Protein AF-A0A672K2G0-F1 (afdb_monomer_lite)

Structure (mmCIF, N/CA/C/O backbone):
data_AF-A0A672K2G0-F1
#
_entry.id   AF-A0A672K2G0-F1
#
loop_
_atom_site.group_PDB
_atom_site.id
_atom_site.type_symbol
_atom_site.label_atom_id
_atom_site.label_alt_id
_atom_site.label_comp_id
_atom_site.label_asym_id
_atom_site.label_entity_id
_atom_site.label_seq_id
_atom_site.pdbx_PDB_ins_code
_atom_site.Cartn_x
_atom_site.Cartn_y
_atom_site.Cartn_z
_atom_site.occupancy
_atom_site.B_iso_or_equiv
_atom_site.auth_seq_id
_atom_site.auth_comp_id
_atom_site.auth_asym_id
_atom_site.auth_atom_id
_atom_site.pdbx_PDB_model_num
ATOM 1 N N . MET A 1 1 ? -75.178 -5.052 120.046 1.00 61.22 1 MET A N 1
ATOM 2 C CA . MET A 1 1 ? -75.538 -5.501 118.678 1.00 61.22 1 MET A CA 1
ATOM 3 C C . MET A 1 1 ? -75.057 -4.551 117.577 1.00 61.22 1 MET A C 1
ATOM 5 O O . MET A 1 1 ? -74.370 -5.025 116.684 1.00 61.22 1 MET A O 1
ATOM 9 N N . MET A 1 2 ? -75.319 -3.237 117.646 1.00 63.91 2 MET A N 1
ATOM 10 C CA . MET A 1 2 ? -74.948 -2.265 116.589 1.00 63.91 2 MET A CA 1
ATOM 11 C C . MET A 1 2 ? -73.454 -2.265 116.185 1.00 63.91 2 MET A C 1
ATOM 13 O O . MET A 1 2 ? -73.141 -2.297 115.000 1.00 63.91 2 MET A O 1
ATOM 17 N N . PHE A 1 3 ? -72.521 -2.327 117.144 1.00 66.88 3 PHE A N 1
ATOM 18 C CA . PHE A 1 3 ? -71.072 -2.390 116.859 1.00 66.88 3 PHE A CA 1
ATOM 19 C C . PHE A 1 3 ? -70.631 -3.657 116.110 1.00 66.88 3 PHE A C 1
ATOM 21 O O . PHE A 1 3 ? -69.667 -3.629 115.346 1.00 66.88 3 PHE A O 1
ATOM 28 N N . SER A 1 4 ? -71.332 -4.772 116.319 1.00 69.56 4 SER A N 1
ATOM 29 C CA . SER A 1 4 ? -71.034 -6.043 115.654 1.00 69.56 4 SER A CA 1
ATOM 30 C C . SER A 1 4 ? -71.553 -6.040 114.213 1.00 69.56 4 SER A C 1
ATOM 32 O O . SER A 1 4 ? -70.826 -6.457 113.317 1.00 69.56 4 SER A O 1
ATOM 34 N N . LEU A 1 5 ? -72.732 -5.448 113.968 1.00 72.75 5 LEU A N 1
ATOM 35 C CA . LEU A 1 5 ? -73.256 -5.220 112.616 1.00 72.75 5 LEU A CA 1
ATOM 36 C C . LEU A 1 5 ? -72.375 -4.266 111.798 1.00 72.75 5 LEU A C 1
ATOM 38 O O . LEU A 1 5 ? -72.108 -4.539 110.633 1.00 72.75 5 LEU A O 1
ATOM 42 N N . ALA A 1 6 ? -71.889 -3.173 112.396 1.00 76.12 6 ALA A N 1
ATOM 43 C CA . ALA A 1 6 ? -71.002 -2.227 111.715 1.00 76.12 6 ALA A CA 1
ATOM 44 C C . ALA A 1 6 ? -69.656 -2.870 111.339 1.00 76.12 6 ALA A C 1
ATOM 46 O O . ALA A 1 6 ? -69.171 -2.682 110.225 1.00 76.12 6 ALA A O 1
ATOM 47 N N . ARG A 1 7 ? -69.082 -3.694 112.230 1.00 81.50 7 ARG A N 1
ATOM 48 C CA . ARG A 1 7 ? -67.884 -4.493 111.925 1.00 81.50 7 ARG A CA 1
ATOM 49 C C . ARG A 1 7 ? -68.138 -5.514 110.819 1.00 81.50 7 ARG A C 1
ATOM 51 O O . ARG A 1 7 ? -67.311 -5.629 109.922 1.00 81.50 7 ARG A O 1
ATOM 58 N N . PHE A 1 8 ? -69.272 -6.211 110.857 1.00 82.31 8 PHE A N 1
ATOM 59 C CA . PHE A 1 8 ? -69.650 -7.185 109.834 1.00 82.31 8 PHE A CA 1
ATOM 60 C C . PHE A 1 8 ? -69.867 -6.520 108.466 1.00 82.31 8 PHE A C 1
ATOM 62 O O . PHE A 1 8 ? -69.352 -6.998 107.463 1.00 82.31 8 PHE A O 1
ATOM 69 N N . CYS A 1 9 ? -70.533 -5.362 108.427 1.00 81.12 9 CYS A N 1
ATOM 70 C CA . CYS A 1 9 ? -70.728 -4.571 107.211 1.00 81.12 9 CYS A CA 1
ATOM 71 C C . CYS A 1 9 ? -69.394 -4.045 106.643 1.00 81.12 9 CYS A C 1
ATOM 73 O O . CYS A 1 9 ? -69.171 -4.097 105.436 1.00 81.12 9 CYS A O 1
ATOM 75 N N . CYS A 1 10 ? -68.468 -3.614 107.507 1.00 84.56 10 CYS A N 1
ATOM 76 C CA . CYS A 1 10 ? -67.136 -3.158 107.102 1.00 84.56 10 CYS A CA 1
ATOM 77 C C . CYS A 1 10 ? -66.273 -4.305 106.539 1.00 84.56 10 CYS A C 1
ATOM 79 O O . CYS A 1 10 ? -65.644 -4.147 105.496 1.00 84.56 10 CYS A O 1
ATOM 81 N N . LEU A 1 11 ? -66.309 -5.487 107.167 1.00 86.38 11 LEU A N 1
ATOM 82 C CA . LEU A 1 11 ? -65.677 -6.714 106.660 1.00 86.38 11 LEU A CA 1
ATOM 83 C C . LEU A 1 11 ? -66.280 -7.161 105.323 1.00 86.38 11 LEU A C 1
ATOM 85 O O . LEU A 1 11 ? -65.535 -7.476 104.402 1.00 86.38 11 LEU A O 1
ATOM 89 N N . GLN A 1 12 ? -67.609 -7.131 105.186 1.00 87.19 12 GLN A N 1
ATOM 90 C CA . GLN A 1 12 ? -68.305 -7.456 103.938 1.00 87.19 12 GLN A CA 1
ATOM 91 C C . GLN A 1 12 ? -67.906 -6.495 102.807 1.00 87.19 12 GLN A C 1
ATOM 93 O O . GLN A 1 12 ? -67.670 -6.928 101.681 1.00 87.19 12 GLN A O 1
ATOM 98 N N . HIS A 1 13 ? -67.807 -5.194 103.099 1.00 87.25 13 HIS A N 1
ATOM 99 C CA . HIS A 1 13 ? -67.387 -4.179 102.133 1.00 87.25 13 HIS A CA 1
ATOM 100 C C . HIS A 1 13 ? -65.911 -4.339 101.746 1.00 87.25 13 HIS A C 1
ATOM 102 O O . HIS A 1 13 ? -65.578 -4.274 100.566 1.00 87.25 13 HIS A O 1
ATOM 108 N N . PHE A 1 14 ? -65.041 -4.633 102.717 1.00 91.94 14 PHE A N 1
ATOM 109 C CA . PHE A 1 14 ? -63.632 -4.940 102.479 1.00 91.94 14 PHE A CA 1
ATOM 110 C C . PHE A 1 14 ? -63.458 -6.193 101.611 1.00 91.94 14 PHE A C 1
ATOM 112 O O . PHE A 1 14 ? -62.680 -6.175 100.664 1.00 91.94 14 PHE A O 1
ATOM 119 N N . PHE A 1 15 ? -64.229 -7.254 101.866 1.00 91.88 15 PHE A N 1
ATOM 120 C CA . PHE A 1 15 ? -64.201 -8.482 101.065 1.00 91.88 15 PHE A CA 1
ATOM 121 C C . PHE A 1 15 ? -64.670 -8.232 99.624 1.00 91.88 15 PHE A C 1
ATOM 123 O O . PHE A 1 15 ? -64.061 -8.713 98.674 1.00 91.88 15 PHE A O 1
ATOM 130 N N . LYS A 1 16 ? -65.717 -7.414 99.450 1.00 90.44 16 LYS A N 1
ATOM 131 C CA . LYS A 1 16 ? -66.240 -7.033 98.130 1.00 90.44 16 LYS A CA 1
ATOM 132 C C . LYS A 1 16 ? -65.260 -6.144 97.352 1.00 90.44 16 LYS A C 1
ATOM 134 O O . LYS A 1 16 ? -65.107 -6.330 96.150 1.00 90.44 16 LYS A O 1
ATOM 139 N N . LEU A 1 17 ? -64.556 -5.237 98.036 1.00 90.94 17 LEU A N 1
ATOM 140 C CA . LEU A 1 17 ? -63.454 -4.444 97.475 1.00 90.94 17 LEU A CA 1
ATOM 141 C C . LEU A 1 17 ? -62.260 -5.316 97.073 1.00 90.94 17 LEU A C 1
ATOM 143 O O . LEU A 1 17 ? -61.721 -5.137 95.985 1.00 90.94 17 LEU A O 1
ATOM 147 N N . LEU A 1 18 ? -61.871 -6.273 97.921 1.00 92.38 18 LEU A N 1
ATOM 148 C CA . LEU A 1 18 ? -60.776 -7.201 97.640 1.00 92.38 18 LEU A CA 1
ATOM 149 C C . LEU A 1 18 ? -61.083 -8.057 96.404 1.00 92.38 18 LEU A C 1
ATOM 151 O O . LEU A 1 18 ? -60.227 -8.220 95.540 1.00 92.38 18 LEU A O 1
ATOM 155 N N . GLN A 1 19 ? -62.319 -8.549 96.290 1.00 92.81 19 GLN A N 1
ATOM 156 C CA . GLN A 1 19 ? -62.762 -9.338 95.143 1.00 92.81 19 GLN A CA 1
ATOM 157 C C . GLN A 1 19 ? -62.807 -8.511 93.851 1.00 92.81 19 GLN A C 1
ATOM 159 O O . GLN A 1 19 ? -62.308 -8.968 92.826 1.00 92.81 19 GLN A O 1
ATOM 164 N N . LEU A 1 20 ? -63.307 -7.271 93.914 1.00 93.00 20 LEU A N 1
ATOM 165 C CA . LEU A 1 20 ? -63.306 -6.349 92.774 1.00 93.00 20 LEU A CA 1
ATOM 166 C C . LEU A 1 20 ? -61.878 -6.021 92.308 1.00 93.00 20 LEU A C 1
ATOM 168 O O . LEU A 1 20 ? -61.616 -5.987 91.108 1.00 93.00 20 LEU A O 1
ATOM 172 N N . HIS A 1 21 ? -60.950 -5.794 93.245 1.00 92.62 21 HIS A N 1
ATOM 173 C CA . HIS A 1 21 ? -59.540 -5.524 92.946 1.00 92.62 21 HIS A CA 1
ATOM 174 C C . HIS A 1 21 ? -58.844 -6.730 92.298 1.00 92.62 21 HIS A C 1
ATOM 176 O O . HIS A 1 21 ? -58.015 -6.570 91.401 1.00 92.62 21 HIS A O 1
ATOM 182 N N . LEU A 1 22 ? -59.183 -7.945 92.739 1.00 94.00 22 LEU A N 1
ATOM 183 C CA . LEU A 1 22 ? -58.653 -9.180 92.167 1.00 94.00 22 LEU A CA 1
ATOM 184 C C . LEU A 1 22 ? -59.163 -9.394 90.732 1.00 94.00 22 LEU A C 1
ATOM 186 O O . LEU A 1 22 ? -58.359 -9.665 89.844 1.00 94.00 22 LEU A O 1
ATOM 190 N N . GLU A 1 23 ? -60.463 -9.195 90.482 1.00 92.12 23 GLU A N 1
ATOM 191 C CA . GLU A 1 23 ? -61.053 -9.259 89.133 1.00 92.12 23 GLU A CA 1
ATOM 192 C C . GLU A 1 23 ? -60.472 -8.197 88.193 1.00 92.12 23 GLU A C 1
ATOM 194 O O . GLU A 1 23 ? -60.124 -8.503 87.053 1.00 92.12 23 GLU A O 1
ATOM 199 N N . THR A 1 24 ? -60.317 -6.954 88.660 1.00 93.12 24 THR A N 1
ATOM 200 C CA . THR A 1 24 ? -59.708 -5.886 87.846 1.00 93.12 24 THR A CA 1
ATOM 201 C C . THR A 1 24 ? -58.233 -6.139 87.565 1.00 93.12 24 THR A C 1
ATOM 203 O O . THR A 1 24 ? -57.804 -5.912 86.437 1.00 93.12 24 THR A O 1
ATOM 206 N N . SER A 1 25 ? -57.467 -6.655 88.533 1.00 93.25 25 SER A N 1
ATOM 207 C CA . SER A 1 25 ? -56.067 -7.048 88.306 1.00 93.25 25 SER A CA 1
ATOM 208 C C . SER A 1 25 ? -55.960 -8.183 87.289 1.00 93.25 25 SER A C 1
ATOM 210 O O . SER A 1 25 ? -55.141 -8.105 86.378 1.00 93.25 25 SER A O 1
ATOM 212 N N . PHE A 1 26 ? -56.822 -9.197 87.395 1.00 94.88 26 PHE A N 1
ATOM 213 C CA . PHE A 1 26 ? -56.866 -10.306 86.444 1.00 94.88 26 PHE A CA 1
ATOM 214 C C . PHE A 1 26 ? -57.212 -9.833 85.023 1.00 94.88 26 PHE A C 1
ATOM 216 O O . PHE A 1 26 ? -56.534 -10.197 84.067 1.00 94.88 26 PHE A O 1
ATOM 223 N N . MET A 1 27 ? -58.214 -8.959 84.876 1.00 93.75 27 MET A N 1
ATOM 224 C CA . MET A 1 27 ? -58.591 -8.366 83.586 1.00 93.75 27 MET A CA 1
ATOM 225 C C . MET A 1 27 ? -57.482 -7.494 82.985 1.00 93.75 27 MET A C 1
ATOM 227 O O . MET A 1 27 ? -57.254 -7.542 81.776 1.00 93.75 27 MET A O 1
ATOM 231 N N . LEU A 1 28 ? -56.788 -6.696 83.806 1.00 94.88 28 LEU A N 1
ATOM 232 C CA . LEU A 1 28 ? -55.642 -5.908 83.346 1.00 94.88 28 LEU A CA 1
ATOM 233 C C . LEU A 1 28 ? -54.508 -6.812 82.866 1.00 94.88 28 LEU A C 1
ATOM 235 O O . LEU A 1 28 ? -53.917 -6.528 81.829 1.00 94.88 28 LEU A O 1
ATOM 239 N N . GLN A 1 29 ? -54.225 -7.888 83.601 1.00 94.69 29 GLN A N 1
ATOM 240 C CA . GLN A 1 29 ? -53.183 -8.839 83.239 1.00 94.69 29 GLN A CA 1
ATOM 241 C C . GLN A 1 29 ? -53.514 -9.562 81.929 1.00 94.69 29 GLN A C 1
ATOM 243 O O . GLN A 1 29 ? -52.682 -9.573 81.029 1.00 94.69 29 GLN A O 1
ATOM 248 N N . ALA A 1 30 ? -54.740 -10.066 81.768 1.00 96.00 30 ALA A N 1
ATOM 249 C CA . ALA A 1 30 ? -55.169 -10.704 80.523 1.00 96.00 30 ALA A CA 1
ATOM 250 C C . ALA A 1 30 ? -55.075 -9.747 79.319 1.00 96.00 30 ALA A C 1
ATOM 252 O O . ALA A 1 30 ? -54.665 -10.139 78.227 1.00 96.00 30 ALA A O 1
ATOM 253 N N . ARG A 1 31 ? -55.417 -8.466 79.517 1.00 95.62 31 ARG A N 1
ATOM 254 C CA . ARG A 1 31 ? -55.263 -7.437 78.483 1.00 95.62 31 ARG A CA 1
ATOM 255 C C . ARG A 1 31 ? -53.792 -7.149 78.168 1.00 95.62 31 ARG A C 1
ATOM 257 O O . ARG A 1 31 ? -53.459 -7.004 76.997 1.00 95.62 31 ARG A O 1
ATOM 264 N N . ALA A 1 32 ? -52.933 -7.064 79.183 1.00 96.62 32 ALA A N 1
ATOM 265 C CA . ALA A 1 32 ? -51.500 -6.860 78.996 1.00 96.62 32 ALA A CA 1
ATOM 266 C C . ALA A 1 32 ? -50.868 -8.025 78.218 1.00 96.62 32 ALA A C 1
ATOM 268 O O . ALA A 1 32 ? -50.144 -7.785 77.259 1.00 96.62 32 ALA A O 1
ATOM 269 N N . GLU A 1 33 ? -51.218 -9.270 78.553 1.00 95.62 33 GLU A N 1
ATOM 270 C CA . GLU A 1 33 ? -50.767 -10.468 77.832 1.00 95.62 33 GLU A CA 1
ATOM 271 C C . GLU A 1 33 ? -51.225 -10.452 76.362 1.00 95.62 33 GLU A C 1
ATOM 273 O O . GLU A 1 33 ? -50.432 -10.723 75.461 1.00 95.62 33 GLU A O 1
ATOM 278 N N . GLN A 1 34 ? -52.473 -10.051 76.088 1.00 96.62 34 GLN A N 1
ATOM 279 C CA . GLN A 1 34 ? -52.971 -9.910 74.716 1.00 96.62 34 GLN A CA 1
ATOM 280 C C . GLN A 1 34 ? -52.239 -8.806 73.931 1.00 96.62 34 GLN A C 1
ATOM 282 O O . GLN A 1 34 ? -51.948 -8.973 72.743 1.00 96.62 34 GLN A O 1
ATOM 287 N N . GLU A 1 35 ? -51.958 -7.664 74.565 1.00 96.00 35 GLU A N 1
ATOM 288 C CA . GLU A 1 35 ? -51.203 -6.568 73.948 1.00 96.00 35 GLU A CA 1
ATOM 289 C C . GLU A 1 35 ? -49.748 -6.988 73.667 1.00 96.00 35 GLU A C 1
ATOM 291 O O . GLU A 1 35 ? -49.247 -6.740 72.567 1.00 96.00 35 GLU A O 1
ATOM 296 N N . GLU A 1 36 ? -49.095 -7.700 74.591 1.00 96.56 36 GLU A N 1
ATOM 297 C CA . GLU A 1 36 ? -47.763 -8.283 74.382 1.00 96.56 36 GLU A CA 1
ATOM 298 C C . GLU A 1 36 ? -47.753 -9.289 73.226 1.00 96.56 36 GLU A C 1
ATOM 300 O O . GLU A 1 36 ? -46.875 -9.228 72.359 1.00 96.56 36 GLU A O 1
ATOM 305 N N . GLU A 1 37 ? -48.752 -10.173 73.149 1.00 96.94 37 GLU A N 1
ATOM 306 C CA . GLU A 1 37 ? -48.872 -11.142 72.060 1.00 96.94 37 GLU A CA 1
ATOM 307 C C . GLU A 1 37 ? -49.088 -10.444 70.708 1.00 96.94 37 GLU A C 1
ATOM 309 O O . GLU A 1 37 ? -48.468 -10.804 69.701 1.00 96.94 37 GLU A O 1
ATOM 314 N N . PHE A 1 38 ? -49.920 -9.400 70.664 1.00 97.88 38 PHE A N 1
ATOM 315 C CA . PHE A 1 38 ? -50.143 -8.612 69.451 1.00 97.88 38 PHE A CA 1
ATOM 316 C C . PHE A 1 38 ? -48.863 -7.911 68.974 1.00 97.88 38 PHE A C 1
ATOM 318 O O . PHE A 1 38 ? -48.545 -7.938 67.777 1.00 97.88 38 PHE A O 1
ATOM 325 N N . ILE A 1 39 ? -48.107 -7.310 69.897 1.00 97.81 39 ILE A N 1
ATOM 326 C CA . ILE A 1 39 ? -46.828 -6.658 69.595 1.00 97.81 39 ILE A CA 1
ATOM 327 C C . ILE A 1 39 ? -45.819 -7.696 69.096 1.00 97.81 39 ILE A C 1
ATOM 329 O O . ILE A 1 39 ? -45.215 -7.494 68.040 1.00 97.81 39 ILE A O 1
ATOM 333 N N . SER A 1 40 ? -45.688 -8.827 69.794 1.00 97.69 40 SER A N 1
ATOM 334 C CA . SER A 1 40 ? -44.794 -9.927 69.419 1.00 97.69 40 SER A CA 1
ATOM 335 C C . SER A 1 40 ? -45.109 -10.452 68.015 1.00 97.69 40 SER A C 1
ATOM 337 O O . SER A 1 40 ? -44.231 -10.485 67.151 1.00 97.69 40 SER A O 1
ATOM 339 N N . ASN A 1 41 ? -46.383 -10.734 67.725 1.00 97.88 41 ASN A N 1
ATOM 340 C CA . ASN A 1 41 ? -46.834 -11.189 66.408 1.00 97.88 41 ASN A CA 1
ATOM 341 C C . ASN A 1 41 ? -46.568 -10.157 65.301 1.00 97.88 41 ASN A C 1
ATOM 343 O O . ASN A 1 41 ? -46.201 -10.519 64.180 1.00 97.88 41 ASN A O 1
ATOM 347 N N . THR A 1 42 ? -46.740 -8.868 65.594 1.00 98.25 42 THR A N 1
ATOM 348 C CA . THR A 1 42 ? -46.484 -7.789 64.630 1.00 98.25 42 THR A CA 1
ATOM 349 C C . THR A 1 42 ? -44.992 -7.653 64.328 1.00 98.25 42 THR A C 1
ATOM 351 O O . THR A 1 42 ? -44.600 -7.579 63.160 1.00 98.25 42 THR A O 1
ATOM 354 N N . LEU A 1 43 ? -44.146 -7.665 65.361 1.00 98.25 43 LEU A N 1
ATOM 355 C CA . LEU A 1 43 ? -42.693 -7.608 65.210 1.00 98.25 43 LEU A CA 1
ATOM 356 C C . LEU A 1 43 ? -42.161 -8.845 64.489 1.00 98.25 43 LEU A C 1
ATOM 358 O O . LEU A 1 43 ? -41.357 -8.708 63.571 1.00 98.25 43 LEU A O 1
ATOM 362 N N . PHE A 1 44 ? -42.658 -10.032 64.832 1.00 98.38 44 PHE A N 1
ATOM 363 C CA . PHE A 1 44 ? -42.270 -11.281 64.189 1.00 98.38 44 PHE A CA 1
ATOM 364 C C . PHE A 1 44 ? -42.575 -11.272 62.686 1.00 98.38 44 PHE A C 1
ATOM 366 O O . PHE A 1 44 ? -41.693 -11.560 61.877 1.00 98.38 44 PHE A O 1
ATOM 373 N N . LYS A 1 45 ? -43.777 -10.832 62.288 1.00 98.50 45 LYS A N 1
ATOM 374 C CA . LYS A 1 45 ? -44.132 -10.654 60.868 1.00 98.50 45 LYS A CA 1
ATOM 375 C C . LYS A 1 45 ? -43.207 -9.664 60.163 1.00 98.50 45 LYS A C 1
ATOM 377 O O . LYS A 1 45 ? -42.810 -9.903 59.025 1.00 98.50 45 LYS A O 1
ATOM 382 N N . LYS A 1 46 ? -42.844 -8.561 60.825 1.00 98.44 46 LYS A N 1
ATOM 383 C CA . LYS A 1 46 ? -41.940 -7.554 60.252 1.00 98.44 46 LYS A CA 1
ATOM 384 C C . LYS A 1 46 ? -40.513 -8.082 60.102 1.00 98.44 46 LYS A C 1
ATOM 386 O O . LYS A 1 46 ? -39.892 -7.835 59.075 1.00 98.44 46 LYS A O 1
ATOM 391 N N . ILE A 1 47 ? -40.023 -8.853 61.073 1.00 98.31 47 ILE A N 1
ATOM 392 C CA . ILE A 1 47 ? -38.727 -9.540 60.997 1.00 98.31 47 ILE A CA 1
ATOM 393 C C . ILE A 1 47 ? -38.721 -10.526 59.828 1.00 98.31 47 ILE A C 1
ATOM 395 O O . ILE A 1 47 ? -37.799 -10.487 59.021 1.00 98.31 47 ILE A O 1
ATOM 399 N N . GLN A 1 48 ? -39.761 -11.352 59.683 1.00 98.31 48 GLN A N 1
ATOM 400 C CA . GLN A 1 48 ? -39.865 -12.292 58.564 1.00 98.31 48 GLN A CA 1
ATOM 401 C C . GLN A 1 48 ? -39.923 -11.584 57.206 1.00 98.31 48 GLN A C 1
ATOM 403 O O . GLN A 1 48 ? -39.264 -12.013 56.261 1.00 98.31 48 GLN A O 1
ATOM 408 N N . ALA A 1 49 ? -40.677 -10.486 57.102 1.00 98.12 49 ALA A N 1
ATOM 409 C CA . ALA A 1 49 ? -40.741 -9.693 55.877 1.00 98.12 49 ALA A CA 1
ATOM 410 C C . ALA A 1 49 ? -39.362 -9.127 55.503 1.00 98.12 49 ALA A C 1
ATOM 412 O O . ALA A 1 49 ? -38.926 -9.298 54.368 1.00 98.12 49 ALA A O 1
ATOM 413 N N . LEU A 1 50 ? -38.648 -8.542 56.470 1.00 98.50 50 LEU A N 1
ATOM 414 C CA . LEU A 1 50 ? -37.294 -8.020 56.265 1.00 98.50 50 LEU A CA 1
ATOM 415 C C . LEU A 1 50 ? -36.286 -9.125 55.929 1.00 98.50 50 LEU A C 1
ATOM 417 O O . LEU A 1 50 ? -35.402 -8.920 55.102 1.00 98.50 50 LEU A O 1
ATOM 421 N N . GLN A 1 51 ? -36.411 -10.307 56.537 1.00 98.44 51 GLN A N 1
ATOM 422 C CA . GLN A 1 51 ? -35.575 -11.464 56.205 1.00 98.44 51 GLN A CA 1
ATOM 423 C C . GLN A 1 51 ? -35.799 -11.918 54.761 1.00 98.44 51 GLN A C 1
ATOM 425 O O . GLN A 1 51 ? -34.830 -12.116 54.032 1.00 98.44 51 GLN A O 1
ATOM 430 N N . LYS A 1 52 ? -37.061 -12.011 54.328 1.00 98.38 52 LYS A N 1
ATOM 431 C CA . LYS A 1 52 ? -37.414 -12.379 52.954 1.00 98.38 52 LYS A CA 1
ATOM 432 C C . LYS A 1 52 ? -36.949 -11.335 51.939 1.00 98.38 52 LYS A C 1
ATOM 434 O O . LYS A 1 52 ? -36.459 -11.690 50.869 1.00 98.38 52 LYS A O 1
ATOM 439 N N . GLU A 1 53 ? -37.103 -10.053 52.259 1.00 98.12 53 GLU A N 1
ATOM 440 C CA . GLU A 1 53 ? -36.622 -8.960 51.414 1.00 98.12 53 GLU A CA 1
ATOM 441 C C . GLU A 1 53 ? -35.096 -9.001 51.286 1.00 98.12 53 GLU A C 1
ATOM 443 O O . GLU A 1 53 ? -34.580 -8.941 50.174 1.00 98.12 53 GLU A O 1
ATOM 448 N N . LYS A 1 54 ? -34.376 -9.211 52.396 1.00 98.44 54 LYS A N 1
ATOM 449 C CA . LYS A 1 54 ? -32.917 -9.378 52.397 1.00 98.44 54 LYS A CA 1
ATOM 450 C C . LYS A 1 54 ? -32.471 -10.563 51.537 1.00 98.44 54 LYS A C 1
ATOM 452 O O . LYS A 1 54 ? -31.519 -10.421 50.779 1.00 98.44 54 LYS A O 1
ATOM 457 N N . GLU A 1 55 ? -33.131 -11.713 51.653 1.00 98.31 55 GLU A N 1
ATOM 458 C CA . GLU A 1 55 ? -32.825 -12.900 50.843 1.00 98.31 55 GLU A CA 1
ATOM 459 C C . GLU A 1 55 ? -33.080 -12.638 49.353 1.00 98.31 55 GLU A C 1
ATOM 461 O O . GLU A 1 55 ? -32.226 -12.914 48.516 1.00 98.31 55 GLU A O 1
ATOM 466 N N . THR A 1 56 ? -34.215 -12.017 49.025 1.00 98.31 56 THR A N 1
ATOM 467 C CA . THR A 1 56 ? -34.547 -11.641 47.642 1.00 98.31 56 THR A CA 1
ATOM 468 C C . THR A 1 56 ? -33.510 -10.679 47.068 1.00 98.31 56 THR A C 1
ATOM 470 O O . THR A 1 56 ? -33.073 -10.837 45.930 1.00 98.31 56 THR A O 1
ATOM 473 N N . LEU A 1 57 ? -33.100 -9.687 47.859 1.00 98.56 57 LEU A N 1
ATOM 474 C CA . LEU A 1 57 ? -32.106 -8.705 47.460 1.00 98.56 57 LEU A CA 1
ATOM 475 C C . LEU A 1 57 ? -30.734 -9.358 47.244 1.00 98.56 57 LEU A C 1
ATOM 477 O O . LEU A 1 57 ? -30.093 -9.069 46.240 1.00 98.56 57 LEU A O 1
ATOM 481 N N . ALA A 1 58 ? -30.316 -10.276 48.121 1.00 98.56 58 ALA A N 1
ATOM 482 C CA . ALA A 1 58 ? -29.074 -11.033 47.958 1.00 98.56 58 ALA A CA 1
ATOM 483 C C . ALA A 1 58 ? -29.066 -11.845 46.652 1.00 98.56 58 ALA A C 1
ATOM 485 O O . ALA A 1 58 ? -28.127 -1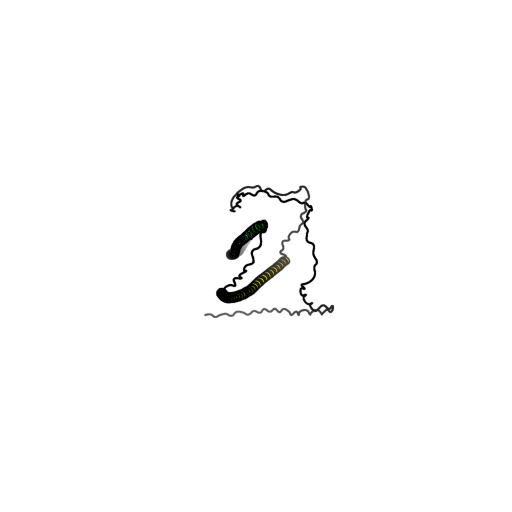1.732 45.871 1.00 98.56 58 ALA A O 1
ATOM 486 N N . VAL A 1 59 ? -30.152 -12.568 46.358 1.00 98.50 59 VAL A N 1
ATOM 487 C CA . VAL A 1 59 ? -30.288 -13.339 45.109 1.00 98.50 59 VAL A CA 1
ATOM 488 C C . VAL A 1 59 ? -30.274 -12.433 43.874 1.00 98.50 59 VAL A C 1
ATOM 490 O O . VAL A 1 59 ? -29.729 -12.802 42.835 1.00 98.50 59 VAL A O 1
ATOM 493 N N . ASN A 1 60 ? -30.891 -11.252 43.949 1.00 98.25 60 ASN A N 1
ATOM 494 C CA . ASN A 1 60 ? -30.864 -10.299 42.841 1.00 98.25 60 ASN A CA 1
ATOM 495 C C . ASN A 1 60 ? -29.456 -9.736 42.612 1.00 98.25 60 ASN A C 1
ATOM 497 O O . ASN A 1 60 ? -29.044 -9.638 41.459 1.00 98.25 60 ASN A O 1
ATOM 501 N N . TYR A 1 61 ? -28.716 -9.427 43.682 1.00 98.56 61 TYR A N 1
ATOM 502 C CA . TYR A 1 61 ? -27.323 -8.987 43.583 1.00 98.56 61 TYR A CA 1
ATOM 503 C C . TYR A 1 61 ? -26.425 -10.055 42.957 1.00 98.56 61 TYR A C 1
ATOM 505 O O . TYR A 1 61 ? -25.676 -9.735 42.040 1.00 98.56 61 TYR A O 1
ATOM 513 N N . GLU A 1 62 ? -26.543 -11.316 43.379 1.00 98.19 62 GLU A N 1
ATOM 514 C CA . GLU A 1 62 ? -25.776 -12.426 42.792 1.00 98.19 62 GLU A CA 1
ATOM 515 C C . GLU A 1 62 ? -26.035 -12.549 41.281 1.00 98.19 62 GLU A C 1
ATOM 517 O O . GLU A 1 62 ? -25.101 -12.631 40.484 1.00 98.19 62 GLU A O 1
ATOM 522 N N . LYS A 1 63 ? -27.302 -12.469 40.855 1.00 98.38 63 LYS A N 1
ATOM 523 C CA . LYS A 1 63 ? -27.665 -12.515 39.428 1.00 98.38 63 LYS A CA 1
ATOM 524 C C . LYS A 1 63 ? -27.117 -11.334 38.635 1.00 98.38 63 LYS A C 1
ATOM 526 O O . LYS A 1 63 ? -26.722 -11.504 37.482 1.00 98.38 63 LYS A O 1
ATOM 531 N N . GLU A 1 64 ? -27.144 -10.137 39.211 1.00 98.19 64 GLU A N 1
ATOM 532 C CA . GLU A 1 64 ? -26.622 -8.942 38.551 1.00 98.19 64 GLU A CA 1
ATOM 533 C C . GLU A 1 64 ? -25.093 -9.005 38.423 1.00 98.19 64 GLU A C 1
ATOM 535 O O . GLU A 1 64 ? -24.564 -8.707 37.351 1.00 98.19 64 GLU A O 1
ATOM 540 N N . GLU A 1 65 ? -24.382 -9.489 39.448 1.00 98.25 65 GLU A N 1
ATOM 541 C CA . GLU A 1 65 ? -22.938 -9.745 39.373 1.00 98.25 65 GLU A CA 1
ATOM 542 C C . GLU A 1 65 ? -22.588 -10.788 38.306 1.00 98.25 65 GLU A C 1
ATOM 544 O O . GLU A 1 65 ? -21.670 -10.572 37.506 1.00 98.25 65 GLU A O 1
ATOM 549 N N . GLU A 1 66 ? -23.332 -11.895 38.237 1.00 98.25 66 GLU A N 1
ATOM 550 C CA . GLU A 1 66 ? -23.156 -12.905 37.191 1.00 98.25 66 GLU A CA 1
ATOM 551 C C . GLU A 1 66 ? -23.412 -12.321 35.798 1.00 98.25 66 GLU A C 1
ATOM 553 O O . GLU A 1 66 ? -22.640 -12.566 34.865 1.00 98.25 66 GLU A O 1
ATOM 558 N N . PHE A 1 67 ? -24.472 -11.525 35.635 1.00 98.44 67 PHE A N 1
ATOM 559 C CA . PHE A 1 67 ? -24.789 -10.874 34.367 1.00 98.44 67 PHE A CA 1
ATOM 560 C C . PHE A 1 67 ? -23.666 -9.931 33.925 1.00 98.44 67 PHE A C 1
ATOM 562 O O . PHE A 1 67 ? -23.170 -10.057 32.803 1.00 98.44 67 PHE A O 1
ATOM 569 N N . LEU A 1 68 ? -23.220 -9.037 34.812 1.00 98.50 68 LEU A N 1
ATOM 570 C CA . LEU A 1 68 ? -22.151 -8.078 34.529 1.00 98.50 68 LEU A CA 1
ATOM 571 C C . LEU A 1 68 ? -20.835 -8.785 34.198 1.00 98.50 68 LEU A C 1
ATOM 573 O O . LEU A 1 68 ? -20.171 -8.426 33.226 1.00 98.50 68 LEU A O 1
ATOM 577 N N . THR A 1 69 ? -20.478 -9.823 34.955 1.00 98.38 69 THR A N 1
ATOM 578 C CA . THR A 1 69 ? -19.255 -10.603 34.721 1.00 98.38 69 THR A CA 1
ATOM 579 C C . THR A 1 69 ? -19.292 -11.297 33.361 1.00 98.38 69 THR A C 1
ATOM 581 O O . THR A 1 69 ? -18.328 -11.227 32.594 1.00 98.38 69 THR A O 1
ATOM 584 N N . ASN A 1 70 ? -20.419 -11.927 33.026 1.00 98.62 70 ASN A N 1
ATOM 585 C CA . ASN A 1 70 ? -20.604 -12.599 31.743 1.00 98.62 70 ASN A CA 1
ATOM 586 C C . ASN A 1 70 ? -20.569 -11.616 30.568 1.00 98.62 70 ASN A C 1
ATOM 588 O O . ASN A 1 70 ? -19.987 -11.919 29.524 1.00 98.62 70 ASN A O 1
ATOM 592 N N . GLU A 1 71 ? -21.166 -10.438 30.729 1.00 98.56 71 GLU A N 1
ATOM 593 C CA . GLU A 1 71 ? -21.193 -9.417 29.688 1.00 98.56 71 GLU A CA 1
ATOM 594 C C . GLU A 1 71 ? -19.816 -8.793 29.457 1.00 98.56 71 GLU A C 1
ATOM 596 O O . GLU A 1 71 ? -19.373 -8.658 28.314 1.00 98.56 71 GLU A O 1
ATOM 601 N N . LEU A 1 72 ? -19.083 -8.502 30.533 1.00 98.44 72 LEU A N 1
ATOM 602 C CA . LEU A 1 72 ? -17.696 -8.051 30.452 1.00 98.44 72 LEU A CA 1
ATOM 603 C C . LEU A 1 72 ? -16.799 -9.108 29.801 1.00 98.44 72 LEU A C 1
ATOM 605 O O . LEU A 1 72 ? -15.977 -8.764 28.955 1.00 98.44 72 LEU A O 1
ATOM 609 N N . SER A 1 73 ? -16.979 -10.387 30.141 1.00 98.19 73 SER A N 1
ATOM 610 C CA . SER A 1 73 ? -16.232 -11.493 29.532 1.00 98.19 73 SER A CA 1
ATOM 611 C C . SER A 1 73 ? -16.491 -11.597 28.026 1.00 98.19 73 SER A C 1
ATOM 613 O O . SER A 1 73 ? -15.540 -11.668 27.243 1.00 98.19 73 SER A O 1
ATOM 615 N N . ARG A 1 74 ? -17.760 -11.514 27.598 1.00 98.69 74 ARG A N 1
ATOM 616 C CA . ARG A 1 74 ? -18.127 -11.483 26.173 1.00 98.69 74 ARG A CA 1
ATOM 617 C C . ARG A 1 74 ? -17.502 -10.297 25.452 1.00 98.69 74 ARG A C 1
ATOM 619 O O . ARG A 1 74 ? -16.887 -10.480 24.405 1.00 98.69 74 ARG A O 1
ATOM 626 N N . LYS A 1 75 ? -17.604 -9.098 26.028 1.00 98.56 75 LYS A N 1
ATOM 627 C CA . LYS A 1 75 ? -17.056 -7.877 25.426 1.00 98.56 75 LYS A CA 1
ATOM 628 C C . LYS A 1 75 ? -15.530 -7.910 25.345 1.00 98.56 75 LYS A C 1
ATOM 630 O O . LYS A 1 75 ? -14.959 -7.465 24.354 1.00 98.56 75 LYS A O 1
ATOM 635 N N . LEU A 1 76 ? -14.864 -8.487 26.345 1.00 98.44 76 LEU A N 1
ATOM 636 C CA . LEU A 1 76 ? -13.420 -8.703 26.327 1.00 98.44 76 LEU A CA 1
ATOM 637 C C . LEU A 1 76 ? -13.013 -9.673 25.212 1.00 98.44 76 LEU A C 1
ATOM 639 O O . LEU A 1 76 ? -12.076 -9.383 24.472 1.00 98.44 76 LEU A O 1
ATOM 643 N N . MET A 1 77 ? -13.722 -10.794 25.071 1.00 98.25 77 MET A N 1
ATOM 644 C CA . MET A 1 77 ? -13.463 -11.768 24.008 1.00 98.25 77 MET A CA 1
ATOM 645 C C . MET A 1 77 ? -13.683 -11.153 22.621 1.00 98.25 77 MET A C 1
ATOM 647 O O . MET A 1 77 ? -12.859 -11.347 21.730 1.00 98.25 77 MET A O 1
ATOM 651 N N . GLN A 1 78 ? -14.746 -10.365 22.453 1.00 98.00 78 GLN A N 1
ATOM 652 C CA . GLN A 1 78 ? -15.019 -9.645 21.212 1.00 98.00 78 GLN A CA 1
ATOM 653 C C . GLN A 1 78 ? -13.880 -8.679 20.863 1.00 98.00 78 GLN A C 1
ATOM 655 O O . GLN A 1 78 ? -13.345 -8.744 19.763 1.00 98.00 78 GLN A O 1
ATOM 660 N N . LEU A 1 79 ? -13.446 -7.845 21.812 1.00 98.38 79 LEU A N 1
ATOM 661 C CA . LEU A 1 79 ? -12.340 -6.910 21.588 1.00 98.38 79 LEU A CA 1
ATOM 662 C C . LEU A 1 79 ? -11.020 -7.627 21.275 1.00 98.38 79 LEU A C 1
ATOM 664 O O . LEU A 1 79 ? -10.229 -7.140 20.472 1.00 98.38 79 LEU A O 1
ATOM 668 N N . GLN A 1 80 ? -10.764 -8.781 21.895 1.00 97.94 80 GLN A N 1
ATOM 669 C CA . GLN A 1 80 ? -9.595 -9.602 21.571 1.00 97.94 80 GLN A CA 1
ATOM 670 C C . GLN A 1 80 ? -9.664 -10.157 20.147 1.00 97.94 80 GLN A C 1
ATOM 672 O O . GLN A 1 80 ? -8.647 -10.175 19.455 1.00 97.94 80 GLN A O 1
ATOM 677 N N . HIS A 1 81 ? -10.848 -10.583 19.709 1.00 98.06 81 HIS A N 1
ATOM 678 C CA . HIS A 1 81 ? -11.064 -11.075 18.356 1.00 98.06 81 HIS A CA 1
ATOM 679 C C . HIS A 1 81 ? -10.904 -9.962 17.316 1.00 98.06 81 HIS A C 1
ATOM 681 O O . HIS A 1 81 ? -10.075 -10.098 16.421 1.00 98.06 81 HIS A O 1
ATOM 687 N N . GLU A 1 82 ? -11.592 -8.831 17.495 1.00 97.06 82 GLU A N 1
ATOM 688 C CA . GLU A 1 82 ? -11.482 -7.655 16.620 1.00 97.06 82 GLU A CA 1
ATOM 689 C C . GLU A 1 82 ? -10.033 -7.159 16.534 1.00 97.06 82 GLU A C 1
ATOM 691 O O . GLU A 1 82 ? -9.530 -6.848 15.455 1.00 97.06 82 GLU A O 1
ATOM 696 N N . LYS A 1 83 ? -9.313 -7.141 17.665 1.00 96.69 83 LYS A N 1
ATOM 697 C CA . LYS A 1 83 ? -7.887 -6.805 17.684 1.00 96.69 83 LYS A CA 1
ATOM 698 C C . LYS A 1 83 ? -7.066 -7.769 16.821 1.00 96.69 83 LYS A C 1
ATOM 700 O O . LYS A 1 83 ? -6.244 -7.304 16.036 1.00 96.69 83 LYS A O 1
ATOM 705 N N . ALA A 1 84 ? -7.270 -9.078 16.962 1.00 96.50 84 ALA A N 1
ATOM 706 C CA . ALA A 1 84 ? -6.532 -10.076 16.190 1.00 96.50 84 ALA A CA 1
ATOM 707 C C . ALA A 1 84 ? -6.817 -9.967 14.680 1.00 96.50 84 ALA A C 1
ATOM 709 O O . ALA A 1 84 ? -5.900 -10.083 13.869 1.00 96.50 84 ALA A O 1
ATOM 710 N N . GLU A 1 85 ? -8.065 -9.691 14.296 1.00 96.81 85 GLU A N 1
ATOM 711 C CA . GLU A 1 85 ? -8.445 -9.457 12.898 1.00 96.81 85 GLU A CA 1
ATOM 712 C C . GLU A 1 85 ? -7.774 -8.203 12.324 1.00 96.81 85 GLU A C 1
ATOM 714 O O . GLU A 1 85 ? -7.235 -8.234 11.214 1.00 96.81 85 GLU A O 1
ATOM 719 N N . LEU A 1 86 ? -7.753 -7.105 13.087 1.00 96.12 86 LEU A N 1
ATOM 720 C CA . LEU A 1 86 ? -7.081 -5.870 12.683 1.00 96.12 86 LEU A CA 1
ATOM 721 C C . LEU A 1 86 ? -5.566 -6.060 12.541 1.00 96.12 86 LEU A C 1
ATOM 723 O O . LEU A 1 86 ? -4.978 -5.556 11.582 1.00 96.12 86 LEU A O 1
ATOM 727 N N . GLU A 1 87 ? -4.938 -6.794 13.461 1.00 94.69 87 GLU A N 1
ATOM 728 C CA . GLU A 1 87 ? -3.514 -7.142 13.386 1.00 94.69 87 GLU A CA 1
ATOM 729 C C . GLU A 1 87 ? -3.214 -7.969 12.127 1.00 94.69 87 GLU A C 1
ATOM 731 O O . GLU A 1 87 ? -2.302 -7.626 11.372 1.00 94.69 87 GLU A O 1
ATOM 736 N N . GLN A 1 88 ? -4.032 -8.985 11.837 1.00 95.56 88 GLN A N 1
ATOM 737 C CA . GLN A 1 88 ? -3.888 -9.813 10.639 1.00 95.56 88 GLN A CA 1
ATOM 738 C C . GLN A 1 88 ? -4.066 -9.000 9.347 1.00 95.56 88 GLN A C 1
ATOM 740 O O . GLN A 1 88 ? -3.281 -9.138 8.407 1.00 95.56 88 GLN A O 1
ATOM 745 N N . HIS A 1 89 ? -5.088 -8.144 9.279 1.00 93.94 89 HIS A N 1
ATOM 746 C CA . HIS A 1 89 ? -5.337 -7.305 8.107 1.00 93.94 89 HIS A CA 1
ATOM 747 C C . HIS A 1 89 ? -4.191 -6.308 7.876 1.00 93.94 89 HIS A C 1
ATOM 749 O O . HIS A 1 89 ? -3.766 -6.092 6.739 1.00 93.94 89 HIS A O 1
ATOM 755 N N . LEU A 1 90 ? -3.660 -5.713 8.950 1.00 96.06 90 LEU A N 1
ATOM 756 C CA . LEU A 1 90 ? -2.516 -4.807 8.869 1.00 96.06 90 LEU A CA 1
ATOM 757 C C . LEU A 1 90 ? -1.266 -5.524 8.346 1.00 96.06 90 LEU A C 1
ATOM 759 O O . LEU A 1 90 ? -0.577 -4.980 7.483 1.00 96.06 90 LEU A O 1
ATOM 763 N N . GLU A 1 91 ? -0.985 -6.732 8.837 1.00 92.81 91 GLU A N 1
ATOM 764 C CA . GLU A 1 91 ? 0.147 -7.541 8.380 1.00 92.81 91 GLU A CA 1
ATOM 765 C C . GLU A 1 91 ? 0.029 -7.875 6.885 1.00 92.81 91 GLU A C 1
ATOM 767 O O . GLU A 1 91 ? 0.975 -7.652 6.126 1.00 92.81 91 GLU A O 1
ATOM 772 N N . GLN A 1 92 ? -1.154 -8.299 6.428 1.00 92.56 92 GLN A N 1
ATOM 773 C CA . GLN A 1 92 ? -1.410 -8.594 5.013 1.00 92.56 92 GLN A CA 1
ATOM 774 C C . GLN A 1 92 ? -1.231 -7.365 4.111 1.00 92.56 92 GLN A C 1
ATOM 776 O O . GLN A 1 92 ? -0.619 -7.457 3.043 1.00 92.56 92 GLN A O 1
ATOM 781 N N . GLU A 1 93 ? -1.736 -6.202 4.529 1.00 93.31 93 GLU A N 1
ATOM 782 C CA . GLU A 1 93 ? -1.594 -4.957 3.769 1.00 93.31 93 GLU A CA 1
ATOM 783 C C . GLU A 1 93 ? -0.123 -4.517 3.694 1.00 93.31 93 GLU A C 1
ATOM 785 O O . GLU A 1 93 ? 0.367 -4.129 2.628 1.00 93.31 93 GLU A O 1
ATOM 790 N N . GLN A 1 94 ? 0.619 -4.630 4.800 1.00 93.81 94 GLN A N 1
ATOM 791 C CA . GLN A 1 94 ? 2.054 -4.349 4.817 1.00 93.81 94 GLN A CA 1
ATOM 792 C C . GLN A 1 94 ? 2.822 -5.303 3.897 1.00 93.81 94 GLN A C 1
ATOM 794 O O . GLN A 1 94 ? 3.626 -4.846 3.078 1.00 93.81 94 GLN A O 1
ATOM 799 N N . GLU A 1 95 ? 2.550 -6.607 3.964 1.00 92.94 95 GLU A N 1
ATOM 800 C CA . GLU A 1 95 ? 3.187 -7.603 3.103 1.00 92.94 95 GLU A CA 1
ATOM 801 C C . GLU A 1 95 ? 2.889 -7.329 1.620 1.00 92.94 95 GLU A C 1
ATOM 803 O O . GLU A 1 95 ? 3.787 -7.356 0.770 1.00 92.94 95 GLU A O 1
ATOM 808 N N . PHE A 1 96 ? 1.642 -6.985 1.291 1.00 96.06 96 PHE A N 1
ATOM 809 C CA . PHE A 1 96 ? 1.245 -6.613 -0.062 1.00 96.06 96 PHE A CA 1
ATOM 810 C C . PHE A 1 96 ? 2.020 -5.389 -0.572 1.00 96.06 96 PHE A C 1
ATOM 812 O O . PHE A 1 96 ? 2.542 -5.402 -1.698 1.00 96.06 96 PHE A O 1
ATOM 819 N N . GLN A 1 97 ? 2.150 -4.342 0.248 1.00 94.56 97 GLN A N 1
ATOM 820 C CA . GLN A 1 97 ? 2.905 -3.142 -0.113 1.00 94.56 97 GLN A CA 1
ATOM 821 C C . GLN A 1 97 ? 4.400 -3.424 -0.284 1.00 94.56 97 GLN A C 1
ATOM 823 O O . GLN A 1 97 ? 4.984 -2.996 -1.287 1.00 94.56 97 GLN A O 1
ATOM 828 N N . VAL A 1 98 ? 5.011 -4.193 0.622 1.00 94.25 98 VAL A N 1
ATOM 829 C CA . VAL A 1 98 ? 6.413 -4.625 0.509 1.00 94.25 98 VAL A CA 1
ATOM 830 C C . VAL A 1 98 ? 6.623 -5.404 -0.787 1.00 94.25 98 VAL A C 1
ATOM 832 O O . VAL A 1 98 ? 7.516 -5.075 -1.570 1.00 94.25 98 VAL A O 1
ATOM 835 N N . ASN A 1 99 ? 5.750 -6.365 -1.090 1.00 95.75 99 ASN A N 1
ATOM 836 C CA . ASN A 1 99 ? 5.812 -7.150 -2.320 1.00 95.75 99 ASN A CA 1
ATOM 837 C C . ASN A 1 99 ? 5.686 -6.278 -3.578 1.00 95.75 99 ASN A C 1
ATOM 839 O O . ASN A 1 99 ? 6.398 -6.485 -4.570 1.00 95.75 99 ASN A O 1
ATOM 843 N N . LYS A 1 100 ? 4.809 -5.270 -3.556 1.00 97.12 100 LYS A N 1
ATOM 844 C CA . LYS A 1 100 ? 4.635 -4.313 -4.657 1.00 97.12 100 LYS A CA 1
ATOM 845 C C . LYS A 1 100 ? 5.884 -3.457 -4.869 1.00 97.12 100 LYS A C 1
ATOM 847 O O . LYS A 1 100 ? 6.329 -3.300 -6.010 1.00 97.12 100 LYS A O 1
ATOM 852 N N . LEU A 1 101 ? 6.464 -2.927 -3.793 1.00 93.56 101 LEU A N 1
ATOM 853 C CA . LEU A 1 101 ? 7.686 -2.124 -3.852 1.00 93.56 101 LEU A CA 1
ATOM 854 C C . LEU A 1 101 ? 8.881 -2.962 -4.306 1.00 93.56 101 LEU A C 1
ATOM 856 O O . LEU A 1 101 ? 9.600 -2.549 -5.211 1.00 93.56 101 LEU A O 1
ATOM 860 N N . MET A 1 102 ? 9.034 -4.175 -3.782 1.00 87.56 102 MET A N 1
ATOM 861 C CA . MET A 1 102 ? 10.110 -5.088 -4.164 1.00 87.56 102 MET A CA 1
ATOM 862 C C . MET A 1 102 ? 10.034 -5.484 -5.647 1.00 87.56 102 MET A C 1
ATOM 864 O O . MET A 1 102 ? 11.058 -5.583 -6.320 1.00 87.56 102 MET A O 1
ATOM 868 N N . LYS A 1 103 ? 8.830 -5.670 -6.209 1.00 94.62 103 LYS A N 1
ATOM 869 C CA . LYS A 1 103 ? 8.649 -5.863 -7.663 1.00 94.62 103 LYS A CA 1
ATOM 870 C C . LYS A 1 103 ? 9.068 -4.626 -8.464 1.00 94.62 103 LYS A C 1
ATOM 872 O O . LYS A 1 103 ? 9.678 -4.763 -9.523 1.00 94.62 103 LYS A O 1
ATOM 877 N N . LYS A 1 104 ? 8.756 -3.422 -7.971 1.00 93.38 104 LYS A N 1
ATOM 878 C CA . LYS A 1 104 ? 9.141 -2.161 -8.622 1.00 93.38 104 LYS A CA 1
ATOM 879 C C . LYS A 1 104 ? 10.656 -1.944 -8.594 1.00 93.38 104 LYS A C 1
ATOM 881 O O . LYS A 1 104 ? 11.204 -1.549 -9.616 1.00 93.38 104 LYS A O 1
ATOM 886 N N . ILE A 1 105 ? 11.309 -2.243 -7.470 1.00 89.88 105 ILE A N 1
ATOM 887 C CA . ILE A 1 105 ? 12.771 -2.201 -7.325 1.00 89.88 105 ILE A CA 1
ATOM 888 C C . ILE A 1 105 ? 13.415 -3.142 -8.343 1.00 89.88 105 ILE A C 1
ATOM 890 O O . ILE A 1 105 ? 14.145 -2.665 -9.203 1.00 89.88 105 ILE A O 1
ATOM 894 N N . ARG A 1 106 ? 13.018 -4.423 -8.360 1.00 95.00 106 ARG A N 1
ATOM 895 C CA . ARG A 1 106 ? 13.547 -5.410 -9.319 1.00 95.00 106 ARG A CA 1
ATOM 896 C C . ARG A 1 106 ? 13.400 -4.974 -10.777 1.00 95.00 106 ARG A C 1
ATOM 898 O O . ARG A 1 106 ? 14.306 -5.163 -11.581 1.00 95.00 106 ARG A O 1
ATOM 905 N N . LYS A 1 107 ? 12.264 -4.366 -11.135 1.00 95.19 107 LYS A N 1
ATOM 906 C CA . LYS A 1 107 ? 12.062 -3.825 -12.485 1.00 95.19 107 LYS A CA 1
ATOM 907 C C . LYS A 1 107 ? 13.041 -2.687 -12.793 1.00 95.19 107 LYS A C 1
ATOM 909 O O . LYS A 1 107 ? 13.666 -2.700 -13.845 1.00 95.19 107 LYS A O 1
ATOM 914 N N . LEU A 1 108 ? 13.172 -1.718 -11.887 1.00 93.69 108 LEU A N 1
ATOM 915 C CA . LEU A 1 108 ? 14.071 -0.575 -12.070 1.00 93.69 108 LEU A CA 1
ATOM 916 C C . LEU A 1 108 ? 15.546 -0.996 -12.106 1.00 93.69 108 LEU A C 1
ATOM 918 O O . LEU A 1 108 ? 16.315 -0.434 -12.883 1.00 93.69 108 LEU A O 1
ATOM 922 N N . GLU A 1 109 ? 15.933 -1.988 -11.308 1.00 91.62 109 GLU A N 1
ATOM 923 C CA . GLU A 1 109 ? 17.269 -2.589 -11.331 1.00 91.62 109 GLU A CA 1
ATOM 924 C C . GLU A 1 109 ? 17.555 -3.228 -12.694 1.00 91.62 109 GLU A C 1
ATOM 926 O O . GLU A 1 109 ? 18.559 -2.896 -13.323 1.00 91.62 109 GLU A O 1
ATOM 931 N N . ASN A 1 110 ? 16.635 -4.050 -13.210 1.00 93.56 110 ASN A N 1
ATOM 932 C CA . ASN A 1 110 ? 16.770 -4.661 -14.535 1.00 93.56 110 ASN A CA 1
ATOM 933 C C . ASN A 1 110 ? 16.843 -3.620 -15.661 1.00 93.56 110 ASN A C 1
ATOM 935 O O . ASN A 1 110 ? 17.677 -3.745 -16.561 1.00 93.56 110 ASN A O 1
ATOM 939 N N . ASP A 1 111 ? 16.005 -2.581 -15.613 1.00 94.44 111 ASP A N 1
ATOM 940 C CA . ASP A 1 111 ? 16.031 -1.485 -16.588 1.00 94.44 111 ASP A CA 1
ATOM 941 C C . ASP A 1 111 ? 17.374 -0.735 -16.536 1.00 94.44 111 ASP A C 1
ATOM 943 O O . ASP A 1 111 ? 17.920 -0.355 -17.573 1.00 94.44 111 ASP A O 1
ATOM 947 N N . THR A 1 112 ? 17.923 -0.534 -15.334 1.00 93.50 112 THR A N 1
ATOM 948 C CA . THR A 1 112 ? 19.220 0.130 -15.130 1.00 93.50 112 THR A CA 1
ATOM 949 C C . THR A 1 112 ? 20.357 -0.708 -15.701 1.00 93.50 112 THR A C 1
ATOM 951 O O . THR A 1 112 ? 21.157 -0.190 -16.476 1.00 93.50 112 THR A O 1
ATOM 954 N N . ILE A 1 113 ? 20.388 -2.009 -15.398 1.00 93.62 113 ILE A N 1
ATOM 955 C CA . ILE A 1 113 ? 21.388 -2.942 -15.935 1.00 93.62 113 ILE A CA 1
ATOM 956 C C . ILE A 1 113 ? 21.301 -3.002 -17.465 1.00 93.62 113 ILE A C 1
ATOM 958 O O . ILE A 1 113 ? 22.316 -2.898 -18.146 1.00 93.62 113 ILE A O 1
ATOM 962 N N . SER A 1 114 ? 20.094 -3.096 -18.026 1.00 93.31 114 SER A N 1
ATOM 963 C CA . SER A 1 114 ? 19.893 -3.162 -19.481 1.00 93.31 114 SER A CA 1
ATOM 964 C C . SER A 1 114 ? 20.397 -1.901 -20.190 1.00 93.31 114 SER A C 1
ATOM 966 O O . SER A 1 114 ? 21.069 -1.979 -21.222 1.00 93.31 114 SER A O 1
ATOM 968 N N . LYS A 1 115 ? 20.116 -0.721 -19.620 1.00 96.38 115 LYS A N 1
ATOM 969 C CA . LYS A 1 115 ? 20.634 0.556 -20.131 1.00 96.38 115 LYS A CA 1
ATOM 970 C C . LYS A 1 115 ? 22.150 0.640 -20.010 1.00 96.38 115 LYS A C 1
ATOM 972 O O . LYS A 1 115 ? 22.789 1.091 -20.954 1.00 96.38 115 LYS A O 1
ATOM 977 N N . GLN A 1 116 ? 22.714 0.182 -18.895 1.00 95.62 116 GLN A N 1
ATOM 978 C CA . GLN A 1 116 ? 24.158 0.154 -18.682 1.00 95.62 116 GLN A CA 1
ATOM 979 C C . GLN A 1 116 ? 24.859 -0.717 -19.733 1.00 95.62 116 GLN A C 1
ATOM 981 O O . GLN A 1 116 ? 25.785 -0.251 -20.389 1.00 95.62 116 GLN A O 1
ATOM 986 N N . LEU A 1 117 ? 24.348 -1.926 -19.985 1.00 95.06 117 LEU A N 1
ATOM 987 C CA . LEU A 1 117 ? 24.866 -2.815 -21.031 1.00 95.06 117 LEU A CA 1
ATOM 988 C C . LEU A 1 117 ? 24.774 -2.183 -22.426 1.00 95.06 117 LEU A C 1
ATOM 990 O O . LEU A 1 117 ? 25.712 -2.274 -23.213 1.00 95.06 117 LEU A O 1
ATOM 994 N N . THR A 1 118 ? 23.664 -1.503 -22.724 1.00 94.56 118 THR A N 1
ATOM 995 C CA . THR A 1 118 ? 23.481 -0.805 -24.008 1.00 94.56 118 THR A CA 1
ATOM 996 C C . THR A 1 118 ? 24.482 0.339 -24.171 1.00 94.56 118 THR A C 1
ATOM 998 O O . THR A 1 118 ? 25.068 0.498 -25.238 1.00 94.56 118 THR A O 1
ATOM 1001 N N . LEU A 1 119 ? 24.710 1.130 -23.119 1.00 97.19 119 LEU A N 1
ATOM 1002 C CA . LEU A 1 119 ? 25.689 2.219 -23.142 1.00 97.19 119 LEU A CA 1
ATOM 1003 C C . LEU A 1 119 ? 27.118 1.701 -23.314 1.00 97.19 119 LEU A C 1
ATOM 1005 O O . LEU A 1 119 ? 27.894 2.289 -24.067 1.00 97.19 119 LEU A O 1
ATOM 1009 N N . GLU A 1 120 ? 27.468 0.604 -22.646 1.00 97.12 120 GLU A N 1
ATOM 1010 C CA . GLU A 1 120 ? 28.776 -0.037 -22.798 1.00 97.12 120 GLU A CA 1
ATOM 1011 C C . GLU A 1 120 ? 28.982 -0.573 -24.213 1.00 97.12 120 GLU A C 1
ATOM 1013 O O . GLU A 1 120 ? 30.050 -0.375 -24.789 1.00 97.12 120 GLU A O 1
ATOM 1018 N N . GLN A 1 121 ? 27.955 -1.191 -24.799 1.00 96.88 121 GLN A N 1
ATOM 1019 C CA . GLN A 1 121 ? 27.995 -1.658 -26.180 1.00 96.88 121 GLN A CA 1
ATOM 1020 C C . GLN A 1 121 ? 28.204 -0.498 -27.161 1.00 96.88 121 GLN A C 1
ATOM 1022 O O . GLN A 1 121 ? 29.130 -0.546 -27.966 1.00 96.88 121 GLN A O 1
ATOM 1027 N N . LEU A 1 122 ? 27.425 0.581 -27.039 1.00 97.06 122 LEU A N 1
ATOM 1028 C CA . LEU A 1 122 ? 27.589 1.777 -27.874 1.00 97.06 122 LEU A CA 1
ATOM 1029 C C . LEU A 1 122 ? 28.959 2.438 -27.686 1.00 97.06 122 LEU A C 1
ATOM 1031 O O . LEU A 1 122 ? 29.529 2.959 -28.640 1.00 97.06 122 LEU A O 1
ATOM 1035 N N . SER A 1 123 ? 29.506 2.415 -26.469 1.00 96.69 123 SER A N 1
ATOM 1036 C CA . SER A 1 123 ? 30.845 2.946 -26.196 1.00 96.69 123 SER A CA 1
ATOM 1037 C C . SER A 1 123 ? 31.927 2.126 -26.900 1.00 96.69 123 SER A C 1
ATOM 1039 O O . SER A 1 123 ? 32.853 2.711 -27.453 1.00 96.69 123 SER A O 1
ATOM 1041 N N . ARG A 1 124 ? 31.799 0.792 -26.929 1.00 97.94 124 ARG A N 1
ATOM 1042 C CA . ARG A 1 124 ? 32.705 -0.087 -27.690 1.00 97.94 124 ARG A CA 1
ATOM 1043 C C . ARG A 1 124 ? 32.586 0.159 -29.189 1.00 97.94 124 ARG A C 1
ATOM 1045 O O . ARG A 1 124 ? 33.593 0.421 -29.831 1.00 97.94 124 ARG A O 1
ATOM 1052 N N . GLU A 1 125 ? 31.365 0.176 -29.720 1.00 97.19 125 GLU A N 1
ATOM 1053 C CA . GLU A 1 125 ? 31.117 0.439 -31.145 1.00 97.19 125 GLU A CA 1
ATOM 1054 C C . GLU A 1 125 ? 31.656 1.807 -31.576 1.00 97.19 125 GLU A C 1
ATOM 1056 O O . GLU A 1 125 ? 32.254 1.933 -32.641 1.00 97.19 125 GLU A O 1
ATOM 1061 N N . LYS A 1 126 ? 31.497 2.832 -30.731 1.00 96.31 126 LYS A N 1
ATOM 1062 C CA . LYS A 1 126 ? 32.075 4.157 -30.966 1.00 96.31 126 LYS A CA 1
ATOM 1063 C C . LYS A 1 126 ? 33.598 4.087 -31.079 1.00 96.31 126 LYS A C 1
ATOM 1065 O O . LYS A 1 126 ? 34.140 4.646 -32.025 1.00 96.31 126 LYS A O 1
ATOM 1070 N N . ILE A 1 127 ? 34.264 3.406 -30.146 1.00 98.38 127 ILE A N 1
ATOM 1071 C CA . ILE A 1 127 ? 35.724 3.239 -30.167 1.00 98.38 127 ILE A CA 1
ATOM 1072 C C . ILE A 1 127 ? 36.163 2.489 -31.433 1.00 98.38 127 ILE A C 1
ATOM 1074 O O . ILE A 1 127 ? 37.108 2.908 -32.093 1.00 98.38 127 ILE A O 1
ATOM 1078 N N . ASP A 1 128 ? 35.465 1.419 -31.815 1.00 97.25 128 ASP A N 1
ATOM 1079 C CA . ASP A 1 128 ? 35.791 0.634 -33.012 1.00 97.25 128 ASP A CA 1
ATOM 1080 C C . ASP A 1 128 ? 35.656 1.459 -34.302 1.00 97.25 128 ASP A C 1
ATOM 1082 O O . ASP A 1 128 ? 36.502 1.375 -35.200 1.00 97.25 128 ASP A O 1
ATOM 1086 N N . LEU A 1 129 ? 34.620 2.299 -34.386 1.00 97.81 129 LEU A N 1
ATOM 1087 C CA . LEU A 1 129 ? 34.431 3.232 -35.497 1.00 97.81 129 LEU A CA 1
ATOM 1088 C C . LEU A 1 129 ? 35.498 4.331 -35.513 1.00 97.81 129 LEU A C 1
ATOM 1090 O O . LEU A 1 129 ? 36.010 4.647 -36.585 1.00 97.81 129 LEU A O 1
ATOM 1094 N N . GLU A 1 130 ? 35.856 4.892 -34.355 1.00 97.06 130 GLU A N 1
ATOM 1095 C CA . GLU A 1 130 ? 36.939 5.878 -34.232 1.00 97.06 130 GLU A CA 1
ATOM 1096 C C . GLU A 1 130 ? 38.278 5.284 -34.696 1.00 97.06 130 GLU A C 1
ATOM 1098 O O . GLU A 1 130 ? 38.950 5.887 -35.531 1.00 97.06 130 GLU A O 1
ATOM 1103 N N . ASN A 1 131 ? 38.605 4.061 -34.268 1.00 97.69 131 ASN A N 1
ATOM 1104 C CA . ASN A 1 131 ? 39.809 3.344 -34.698 1.00 97.69 131 ASN A CA 1
ATOM 1105 C C . ASN A 1 131 ? 39.816 3.063 -36.208 1.00 97.69 131 ASN A C 1
ATOM 1107 O O . ASN A 1 131 ? 40.843 3.212 -36.868 1.00 97.69 131 ASN A O 1
ATOM 1111 N N . THR A 1 132 ? 38.676 2.651 -36.772 1.00 97.62 132 THR A N 1
ATOM 1112 C CA . THR A 1 132 ? 38.551 2.398 -38.218 1.00 97.62 132 THR A CA 1
ATOM 1113 C C . THR A 1 132 ? 38.760 3.688 -39.007 1.00 97.62 132 THR A C 1
ATOM 1115 O O . THR A 1 132 ? 39.495 3.705 -39.994 1.00 97.62 132 THR A O 1
ATOM 1118 N N . LEU A 1 133 ? 38.154 4.785 -38.547 1.00 98.19 133 LEU A N 1
ATOM 1119 C CA . LEU A 1 133 ? 38.291 6.093 -39.173 1.00 98.19 133 LEU A CA 1
ATOM 1120 C C . LEU A 1 133 ? 39.742 6.592 -39.126 1.00 98.19 133 LEU A C 1
ATOM 1122 O O . LEU A 1 133 ? 40.239 7.102 -40.128 1.00 98.19 133 LEU A O 1
ATOM 1126 N N . GLU A 1 134 ? 40.429 6.434 -37.995 1.00 96.94 134 GLU A N 1
ATOM 1127 C CA . GLU A 1 134 ? 41.840 6.805 -37.849 1.00 96.94 134 GLU A CA 1
ATOM 1128 C C . GLU A 1 134 ? 42.731 5.998 -38.806 1.00 96.94 134 GLU A C 1
ATOM 1130 O O . GLU A 1 134 ? 43.520 6.578 -39.553 1.00 96.94 134 GLU A O 1
ATOM 1135 N N . GLN A 1 135 ? 42.523 4.681 -38.905 1.00 97.31 135 GLN A N 1
ATOM 1136 C CA . GLN A 1 135 ? 43.241 3.828 -39.861 1.00 97.31 135 GLN A CA 1
ATOM 1137 C C . GLN A 1 135 ? 43.003 4.242 -41.320 1.00 97.31 135 GLN A C 1
ATOM 1139 O O . GLN A 1 135 ? 43.935 4.245 -42.130 1.00 97.31 135 GLN A O 1
ATOM 1144 N N . GLU A 1 136 ? 41.771 4.604 -41.687 1.00 97.19 136 GLU A N 1
ATOM 1145 C CA . GLU A 1 136 ? 41.466 5.109 -43.029 1.00 97.19 136 GLU A CA 1
ATOM 1146 C C . GLU A 1 136 ? 42.175 6.438 -43.312 1.00 97.19 136 GLU A C 1
ATOM 1148 O O . GLU A 1 136 ? 42.732 6.619 -44.402 1.00 97.19 136 GLU A O 1
ATOM 1153 N N . GLN A 1 137 ? 42.202 7.349 -42.334 1.00 98.06 137 GLN A N 1
ATOM 1154 C CA . GLN A 1 137 ? 42.919 8.619 -42.437 1.00 98.06 137 GLN A CA 1
ATOM 1155 C C . GLN A 1 137 ? 44.424 8.394 -42.617 1.00 98.06 137 GLN A C 1
ATOM 1157 O O . GLN A 1 137 ? 45.008 8.918 -43.569 1.00 98.06 137 GLN A O 1
ATOM 1162 N N . GLU A 1 138 ? 45.047 7.561 -41.783 1.00 97.56 138 GLU A N 1
ATOM 1163 C CA . GLU A 1 138 ? 46.461 7.194 -41.913 1.00 97.56 138 GLU A CA 1
ATOM 1164 C C . GLU A 1 138 ? 46.759 6.543 -43.272 1.00 97.56 138 GLU A C 1
ATOM 1166 O O . GLU A 1 138 ? 47.749 6.871 -43.934 1.00 97.56 138 GLU A O 1
ATOM 1171 N N . ALA A 1 139 ? 45.890 5.645 -43.745 1.00 97.38 139 ALA A N 1
ATOM 1172 C CA . ALA A 1 139 ? 46.041 5.000 -45.045 1.00 97.38 139 ALA A CA 1
ATOM 1173 C C . ALA A 1 139 ? 45.961 6.004 -46.209 1.00 97.38 139 ALA A C 1
ATOM 1175 O O . ALA A 1 139 ? 46.685 5.852 -47.201 1.00 97.38 139 ALA A O 1
ATOM 1176 N N . LEU A 1 140 ? 45.103 7.024 -46.115 1.00 98.12 140 LEU A N 1
ATOM 1177 C CA . LEU A 1 140 ? 45.018 8.107 -47.097 1.00 98.12 140 LEU A CA 1
ATOM 1178 C C . LEU A 1 140 ? 46.266 8.990 -47.074 1.00 98.12 140 LEU A C 1
ATOM 1180 O O . LEU A 1 140 ? 46.833 9.246 -48.139 1.00 98.12 140 LEU A O 1
ATOM 1184 N N . VAL A 1 141 ? 46.730 9.399 -45.889 1.00 98.12 141 VAL A N 1
ATOM 1185 C CA . VAL A 1 141 ? 47.969 10.177 -45.723 1.00 98.12 141 VAL A CA 1
ATOM 1186 C C . VAL A 1 141 ? 49.146 9.428 -46.343 1.00 98.12 141 VAL A C 1
ATOM 1188 O O . VAL A 1 141 ? 49.856 9.981 -47.181 1.00 98.12 141 VAL A O 1
ATOM 1191 N N . ASN A 1 142 ? 49.284 8.137 -46.041 1.00 98.00 142 ASN A N 1
ATOM 1192 C CA . ASN A 1 142 ? 50.324 7.285 -46.613 1.00 98.00 142 ASN A CA 1
ATOM 1193 C C . ASN A 1 142 ? 50.245 7.190 -48.147 1.00 98.00 142 ASN A C 1
ATOM 1195 O O . ASN A 1 142 ? 51.276 7.185 -48.823 1.00 98.00 142 ASN A O 1
ATOM 1199 N N . ARG A 1 143 ? 49.040 7.123 -48.731 1.00 98.12 143 ARG A N 1
ATOM 1200 C CA . ARG A 1 143 ? 48.868 7.130 -50.197 1.00 98.12 143 ARG A CA 1
ATOM 1201 C C . ARG A 1 143 ? 49.262 8.467 -50.818 1.00 98.12 143 ARG A C 1
ATOM 1203 O O . ARG A 1 143 ? 49.927 8.473 -51.853 1.00 98.12 143 ARG A O 1
ATOM 1210 N N . LEU A 1 144 ? 48.836 9.577 -50.218 1.00 97.88 144 LEU A N 1
ATOM 1211 C CA . LEU A 1 144 ? 49.151 10.920 -50.706 1.00 97.88 144 LEU A CA 1
ATOM 1212 C C . LEU A 1 144 ? 50.649 11.190 -50.632 1.00 97.88 144 LEU A C 1
ATOM 1214 O O . LEU A 1 144 ? 51.222 11.647 -51.617 1.00 97.88 144 LEU A O 1
ATOM 1218 N N . TRP A 1 145 ? 51.279 10.824 -49.518 1.00 97.94 145 TRP A N 1
ATOM 1219 C CA . TRP A 1 145 ? 52.716 10.956 -49.325 1.00 97.94 145 TRP A CA 1
ATOM 1220 C C . TRP A 1 145 ? 53.506 10.181 -50.388 1.00 97.94 145 TRP A C 1
ATOM 1222 O O . TRP A 1 145 ? 54.301 10.771 -51.110 1.00 97.94 145 TRP A O 1
ATOM 1232 N N . LYS A 1 146 ? 53.172 8.904 -50.633 1.00 97.81 146 LYS A N 1
ATOM 1233 C CA . LYS A 1 146 ? 53.792 8.114 -51.718 1.00 97.81 146 LYS A CA 1
ATOM 1234 C C . LYS A 1 146 ? 53.601 8.728 -53.109 1.00 97.81 146 LYS A C 1
ATOM 1236 O O . LYS A 1 146 ? 54.489 8.641 -53.955 1.00 97.81 146 LYS A O 1
ATOM 1241 N N . ARG A 1 147 ? 52.427 9.308 -53.390 1.00 97.62 147 ARG A N 1
ATOM 1242 C CA . ARG A 1 147 ? 52.161 9.982 -54.672 1.00 97.62 147 ARG A CA 1
ATOM 1243 C C . ARG A 1 147 ? 52.981 11.263 -54.804 1.00 97.62 147 ARG A C 1
ATOM 1245 O O . ARG A 1 147 ? 53.471 11.538 -55.894 1.00 97.62 147 ARG A O 1
ATOM 1252 N N . MET A 1 148 ? 53.116 12.018 -53.720 1.00 96.75 148 MET A N 1
ATOM 1253 C CA . MET A 1 148 ? 53.940 13.219 -53.653 1.00 96.75 148 MET A CA 1
ATOM 1254 C C . MET A 1 148 ? 55.414 12.881 -53.882 1.00 96.75 148 MET A C 1
ATOM 1256 O O . MET A 1 148 ? 55.990 13.438 -54.807 1.00 96.75 148 MET A O 1
ATOM 1260 N N . ASP A 1 149 ? 55.973 11.893 -53.177 1.00 96.94 149 ASP A N 1
ATOM 1261 C CA . ASP A 1 149 ? 57.353 11.422 -53.382 1.00 96.94 149 ASP A CA 1
ATOM 1262 C C . ASP A 1 149 ? 57.608 11.016 -54.839 1.00 96.94 149 ASP A C 1
ATOM 1264 O O . ASP A 1 149 ? 58.630 11.363 -55.435 1.00 96.94 149 ASP A O 1
ATOM 1268 N N . LYS A 1 150 ? 56.652 10.303 -55.452 1.00 96.56 150 LYS A N 1
ATOM 1269 C CA . LYS A 1 150 ? 56.738 9.924 -56.865 1.00 96.56 150 LYS A CA 1
ATOM 1270 C C . LYS A 1 150 ? 56.768 11.153 -57.780 1.00 96.56 150 LYS A C 1
ATOM 1272 O O . LYS A 1 150 ? 57.601 11.214 -58.681 1.00 96.56 150 LYS A O 1
ATOM 1277 N N . LEU A 1 151 ? 55.888 12.127 -57.547 1.00 96.75 151 LEU A N 1
ATOM 1278 C CA . LEU A 1 151 ? 55.852 13.376 -58.312 1.00 96.75 151 LEU A CA 1
ATOM 1279 C C . LEU A 1 151 ? 57.121 14.214 -58.107 1.00 96.75 151 LEU A C 1
ATOM 1281 O O . LEU A 1 151 ? 57.616 14.815 -59.057 1.00 96.75 151 LEU A O 1
ATOM 1285 N N . GLU A 1 152 ? 57.674 14.246 -56.897 1.00 95.88 152 GLU A N 1
ATOM 1286 C CA . GLU A 1 152 ? 58.933 14.930 -56.600 1.00 95.88 152 GLU A CA 1
ATOM 1287 C C . GLU A 1 152 ? 60.120 14.267 -57.306 1.00 95.88 152 GLU A C 1
ATOM 1289 O O . GLU A 1 152 ? 60.959 14.965 -57.879 1.00 95.88 152 GLU A O 1
ATOM 1294 N N . ALA A 1 153 ? 60.165 12.932 -57.347 1.00 94.94 153 ALA A N 1
ATOM 1295 C CA . ALA A 1 153 ? 61.166 12.189 -58.105 1.00 94.94 153 ALA A CA 1
ATOM 1296 C C . ALA A 1 153 ? 61.050 12.448 -59.617 1.00 94.94 153 ALA A C 1
ATOM 1298 O O . ALA A 1 153 ? 62.054 12.719 -60.275 1.00 94.94 153 ALA A O 1
ATOM 1299 N N . GLU A 1 154 ? 59.833 12.427 -60.170 1.00 94.69 154 GLU A N 1
ATOM 1300 C CA . GLU A 1 154 ? 59.577 12.770 -61.575 1.00 94.69 154 GLU A CA 1
ATOM 1301 C C . GLU A 1 154 ? 60.005 14.209 -61.885 1.00 94.69 154 GLU A C 1
ATOM 1303 O O . GLU A 1 154 ? 60.712 14.439 -62.866 1.00 94.69 154 GLU A O 1
ATOM 1308 N N . LYS A 1 155 ? 59.654 15.170 -61.019 1.00 94.06 155 LYS A N 1
ATOM 1309 C CA . LYS A 1 155 ? 60.092 16.566 -61.133 1.00 94.06 155 LYS A CA 1
ATOM 1310 C C . LYS A 1 155 ? 61.615 16.670 -61.124 1.00 94.06 155 LYS A C 1
ATOM 1312 O O . LYS A 1 155 ? 62.165 17.401 -61.941 1.00 94.06 155 LYS A O 1
ATOM 1317 N N . ARG A 1 156 ? 62.301 15.932 -60.245 1.00 94.81 156 ARG A N 1
ATOM 1318 C CA . ARG A 1 156 ? 63.769 15.907 -60.172 1.00 94.81 156 ARG A CA 1
ATOM 1319 C C . ARG A 1 156 ? 64.397 15.357 -61.456 1.00 94.81 156 ARG A C 1
ATOM 1321 O O . ARG A 1 156 ? 65.319 15.976 -61.972 1.00 94.81 156 ARG A O 1
ATOM 1328 N N . ILE A 1 157 ? 63.874 14.255 -62.000 1.00 91.62 157 ILE A N 1
ATOM 1329 C CA . ILE A 1 157 ? 64.345 13.667 -63.268 1.00 91.62 157 ILE A CA 1
ATOM 1330 C C . ILE A 1 157 ? 64.088 14.617 -64.444 1.00 91.62 157 ILE A C 1
ATOM 1332 O O . ILE A 1 157 ? 64.939 14.770 -65.315 1.00 91.62 157 ILE A O 1
ATOM 1336 N N . LEU A 1 158 ? 62.910 15.241 -64.505 1.00 90.88 158 LEU A N 1
ATOM 1337 C CA . LEU A 1 158 ? 62.585 16.207 -65.557 1.00 90.88 158 LEU A CA 1
ATOM 1338 C C . LEU A 1 158 ? 63.475 17.448 -65.474 1.00 90.88 158 LEU A C 1
ATOM 1340 O O . LEU A 1 158 ? 63.925 17.923 -66.511 1.00 90.88 158 LEU A O 1
ATOM 1344 N N . GLN A 1 159 ? 63.766 17.929 -64.264 1.00 87.00 159 GLN A N 1
ATOM 1345 C CA . GLN A 1 159 ? 64.704 19.026 -64.046 1.00 87.00 159 GLN A CA 1
ATOM 1346 C C . GLN A 1 159 ? 66.115 18.648 -64.519 1.00 87.00 159 GLN A C 1
ATOM 1348 O O . GLN A 1 159 ? 66.717 19.393 -65.281 1.00 87.00 159 GLN A O 1
ATOM 1353 N N . GLU A 1 160 ? 66.602 17.455 -64.168 1.00 85.69 160 GLU A N 1
ATOM 1354 C CA . GLU A 1 160 ? 67.898 16.940 -64.633 1.00 85.69 160 GLU A CA 1
ATOM 1355 C C . GLU A 1 160 ? 67.963 16.807 -66.166 1.00 85.69 160 GLU A C 1
ATOM 1357 O O . GLU A 1 160 ? 68.974 17.136 -66.781 1.00 85.69 160 GLU A O 1
ATOM 1362 N N . LYS A 1 161 ? 66.870 16.368 -66.805 1.00 83.62 161 LYS A N 1
ATOM 1363 C CA . LYS A 1 161 ? 66.755 16.311 -68.272 1.00 83.62 161 LYS A CA 1
ATOM 1364 C C . LYS A 1 161 ? 66.698 17.693 -68.925 1.00 83.62 161 LYS A C 1
ATOM 1366 O O . LYS A 1 161 ? 67.134 17.822 -70.062 1.00 83.62 161 LYS A O 1
ATOM 1371 N N . LEU A 1 162 ? 66.141 18.697 -68.249 1.00 78.31 162 LEU A N 1
ATOM 1372 C CA . LEU A 1 162 ? 66.089 20.075 -68.742 1.00 78.31 162 LEU A CA 1
ATOM 1373 C C . LEU A 1 162 ? 67.454 20.766 -68.634 1.00 78.31 162 LEU A C 1
ATOM 1375 O O . LEU A 1 162 ? 67.819 21.530 -69.523 1.00 78.31 162 LEU A O 1
ATOM 1379 N N . ASP A 1 163 ? 68.214 20.461 -67.582 1.00 77.69 163 ASP A N 1
ATOM 1380 C CA . ASP A 1 163 ? 69.566 20.985 -67.365 1.00 77.69 163 ASP A CA 1
ATOM 1381 C C . ASP A 1 163 ? 70.626 20.287 -68.256 1.00 77.69 163 ASP A C 1
ATOM 1383 O O . ASP A 1 163 ? 71.786 20.705 -68.287 1.00 77.69 163 ASP A O 1
ATOM 1387 N N . GLN A 1 164 ? 70.247 19.258 -69.035 1.00 60.66 164 GLN A N 1
ATOM 1388 C CA . GLN A 1 164 ? 71.091 18.709 -70.103 1.00 60.66 164 GLN A CA 1
ATOM 1389 C C . GLN A 1 164 ? 71.152 19.671 -71.305 1.00 60.66 164 GLN A C 1
ATOM 1391 O O . GLN A 1 164 ? 70.112 20.088 -71.821 1.00 60.66 164 GLN A O 1
ATOM 1396 N N . PRO A 1 165 ? 72.349 19.992 -71.829 1.00 53.03 165 PRO A N 1
ATOM 1397 C CA . PRO A 1 165 ? 72.475 20.831 -73.015 1.00 53.03 165 PRO A CA 1
ATOM 1398 C C . PRO A 1 165 ? 71.815 20.151 -74.226 1.00 53.03 165 PRO A C 1
ATOM 1400 O O . PRO A 1 165 ? 72.177 19.037 -74.604 1.00 53.03 165 PRO A O 1
ATOM 1403 N N . VAL A 1 166 ? 70.839 20.832 -74.838 1.00 48.28 166 VAL A N 1
ATOM 1404 C CA . VAL A 1 166 ? 70.053 20.338 -75.980 1.00 48.28 166 VAL A CA 1
ATOM 1405 C C . VAL A 1 166 ? 70.972 19.953 -77.143 1.00 48.28 166 VAL A C 1
ATOM 1407 O O . VAL A 1 166 ? 71.508 20.810 -77.841 1.00 48.28 166 VAL A O 1
ATOM 1410 N N . SER A 1 167 ? 71.101 18.652 -77.399 1.00 43.94 167 SER A N 1
ATOM 1411 C CA . SER A 1 167 ? 71.503 18.111 -78.699 1.00 43.94 167 SER A CA 1
ATOM 1412 C C . SER A 1 167 ? 70.332 17.319 -79.286 1.00 43.94 167 SER A C 1
ATOM 1414 O O . SER A 1 167 ? 69.914 16.335 -78.693 1.00 43.94 167 SER A O 1
ATOM 1416 N N . ALA A 1 168 ? 69.815 17.832 -80.412 1.00 39.66 168 ALA A N 1
ATOM 1417 C CA . ALA A 1 168 ? 68.887 17.304 -81.433 1.00 39.66 168 ALA A CA 1
ATOM 1418 C C . ALA A 1 168 ? 67.825 16.213 -81.079 1.00 39.66 168 ALA A C 1
ATOM 1420 O O . ALA A 1 168 ? 68.128 15.198 -80.459 1.00 39.66 168 ALA A O 1
ATOM 1421 N N . PRO A 1 169 ? 66.572 16.349 -81.572 1.00 42.62 169 PRO A N 1
ATOM 1422 C CA . PRO A 1 169 ? 65.430 15.536 -81.138 1.00 42.62 169 PRO A CA 1
ATOM 1423 C C . PRO A 1 169 ? 65.367 14.136 -81.789 1.00 42.62 169 PRO A C 1
ATOM 1425 O O . PRO A 1 169 ? 65.556 14.024 -83.003 1.00 42.62 169 PRO A O 1
ATOM 1428 N N . PRO A 1 170 ? 64.982 13.075 -81.047 1.00 39.59 170 PRO A N 1
ATOM 1429 C CA . PRO A 1 170 ? 64.484 11.837 -81.633 1.00 39.59 170 PRO A CA 1
ATOM 1430 C C . PRO A 1 170 ? 62.963 11.906 -81.872 1.00 39.59 170 PRO A C 1
ATOM 1432 O O . PRO A 1 170 ? 62.203 12.478 -81.093 1.00 39.59 170 PRO A O 1
ATOM 1435 N N . SER A 1 171 ? 62.544 11.319 -82.994 1.00 37.06 171 SER A N 1
ATOM 1436 C CA . SER A 1 171 ? 61.173 11.306 -83.519 1.00 37.06 171 SER A CA 1
ATOM 1437 C C . SER A 1 171 ? 60.164 10.494 -82.686 1.00 37.06 171 SER A C 1
ATOM 1439 O O . SER A 1 171 ? 60.560 9.592 -81.945 1.00 37.06 171 SER A O 1
ATOM 1441 N N . PRO A 1 172 ? 58.853 10.774 -82.849 1.00 52.72 172 PRO A N 1
ATOM 1442 C CA . PRO A 1 172 ? 57.771 10.210 -82.050 1.00 52.72 172 PRO A CA 1
ATOM 1443 C C . PRO A 1 172 ? 57.503 8.757 -82.446 1.00 52.72 172 PRO A C 1
ATOM 1445 O O . PRO A 1 172 ? 57.390 8.448 -83.632 1.00 52.72 172 PRO A O 1
ATOM 1448 N N . ARG A 1 173 ? 57.347 7.875 -81.457 1.00 43.28 173 ARG A N 1
ATOM 1449 C CA . ARG A 1 173 ? 56.774 6.541 -81.656 1.00 43.28 173 ARG A CA 1
ATOM 1450 C C . ARG A 1 173 ? 55.617 6.318 -80.691 1.00 43.28 173 ARG A C 1
ATOM 1452 O O . ARG A 1 173 ? 55.793 6.361 -79.479 1.00 43.28 173 ARG A O 1
ATOM 1459 N N . ASP A 1 174 ? 54.458 6.114 -81.306 1.00 37.75 174 ASP A N 1
ATOM 1460 C CA . ASP A 1 174 ? 53.459 5.101 -80.978 1.00 37.75 174 ASP A CA 1
ATOM 1461 C C . ASP A 1 174 ? 52.967 5.041 -79.528 1.00 37.75 174 ASP A C 1
ATOM 1463 O O . ASP A 1 174 ? 53.390 4.222 -78.713 1.00 37.75 174 ASP A O 1
ATOM 1467 N N . ILE A 1 175 ? 51.946 5.855 -79.252 1.00 39.22 175 ILE A N 1
ATOM 1468 C CA . ILE A 1 175 ? 50.985 5.590 -78.179 1.00 39.22 175 ILE A CA 1
ATOM 1469 C C . ILE A 1 175 ? 50.107 4.427 -78.655 1.00 39.22 175 ILE A C 1
ATOM 1471 O O . ILE A 1 175 ? 49.064 4.616 -79.279 1.00 39.22 175 ILE A O 1
ATOM 1475 N N . SER A 1 176 ? 50.566 3.207 -78.390 1.00 39.25 176 SER A N 1
ATOM 1476 C CA . SER A 1 176 ? 49.748 2.004 -78.501 1.00 39.25 176 SER A CA 1
ATOM 1477 C C . SER A 1 176 ? 48.729 2.018 -77.361 1.00 39.25 176 SER A C 1
ATOM 1479 O O . SER A 1 176 ? 49.041 1.643 -76.233 1.00 39.25 176 SER A O 1
ATOM 1481 N N . MET A 1 177 ? 47.511 2.490 -77.639 1.00 46.53 177 MET A N 1
ATOM 1482 C CA . MET A 1 177 ? 46.343 2.161 -76.822 1.00 46.53 177 MET A CA 1
ATOM 1483 C C . MET A 1 177 ? 46.167 0.638 -76.871 1.00 46.53 177 MET A C 1
ATOM 1485 O O . MET A 1 177 ? 45.625 0.109 -77.840 1.00 46.53 177 MET A O 1
ATOM 1489 N N . GLU A 1 178 ? 46.636 -0.071 -75.841 1.00 50.25 178 GLU A N 1
ATOM 1490 C CA . GLU A 1 178 ? 46.173 -1.428 -75.544 1.00 50.25 178 GLU A CA 1
ATOM 1491 C C . GLU A 1 178 ? 44.680 -1.349 -75.217 1.00 50.25 178 GLU A C 1
ATOM 1493 O O . GLU A 1 178 ? 44.258 -1.083 -74.094 1.00 50.25 178 GLU A O 1
ATOM 1498 N N . ILE A 1 179 ? 43.866 -1.512 -76.253 1.00 51.78 179 ILE A N 1
ATOM 1499 C CA . ILE A 1 179 ? 42.449 -1.811 -76.128 1.00 51.78 179 ILE A CA 1
ATOM 1500 C C . ILE A 1 179 ? 42.383 -3.237 -75.586 1.00 51.78 179 ILE A C 1
ATOM 1502 O O . ILE A 1 179 ? 42.829 -4.172 -76.253 1.00 51.78 179 ILE A O 1
ATOM 1506 N N . ASP A 1 180 ? 41.864 -3.377 -74.365 1.00 58.12 180 ASP A N 1
ATOM 1507 C CA . ASP A 1 180 ? 41.595 -4.656 -73.714 1.00 58.12 180 ASP A CA 1
ATOM 1508 C C . ASP A 1 180 ? 41.051 -5.681 -74.720 1.00 58.12 180 ASP A C 1
ATOM 1510 O O . ASP A 1 180 ? 40.025 -5.457 -75.368 1.00 58.12 180 ASP A O 1
ATOM 1514 N N . SER A 1 181 ? 41.755 -6.810 -74.845 1.00 69.94 181 SER A N 1
ATOM 1515 C CA . SER A 1 181 ? 41.395 -7.923 -75.727 1.00 69.94 181 SER A CA 1
ATOM 1516 C C . SER A 1 181 ? 39.889 -8.258 -75.618 1.00 69.94 181 SER A C 1
ATOM 1518 O O . SER A 1 181 ? 39.353 -8.304 -74.502 1.00 69.94 181 SER A O 1
ATOM 1520 N N . PRO A 1 182 ? 39.186 -8.509 -76.742 1.00 71.69 182 PRO A N 1
ATOM 1521 C CA . PRO A 1 182 ? 37.746 -8.798 -76.773 1.00 71.69 182 PRO A CA 1
ATOM 1522 C C . PRO A 1 182 ? 37.293 -9.867 -75.761 1.00 71.69 182 PRO A C 1
ATOM 1524 O O . PRO A 1 182 ? 36.202 -9.780 -75.190 1.00 71.69 182 PRO A O 1
ATOM 1527 N N . GLU A 1 183 ? 38.145 -10.849 -75.462 1.00 74.50 183 GLU A N 1
ATOM 1528 C CA . GLU A 1 183 ? 37.919 -11.870 -74.440 1.00 74.50 183 GLU A CA 1
ATOM 1529 C C . GLU A 1 183 ? 37.808 -11.315 -73.009 1.00 74.50 183 GLU A C 1
ATOM 1531 O O . GLU A 1 183 ? 36.977 -11.794 -72.224 1.00 74.50 183 GLU A O 1
ATOM 1536 N N . ASN A 1 184 ? 38.611 -10.309 -72.653 1.00 77.31 184 ASN A N 1
ATOM 1537 C CA . ASN A 1 184 ? 38.569 -9.663 -71.338 1.00 77.31 184 ASN A CA 1
ATOM 1538 C C . ASN A 1 184 ? 37.271 -8.869 -71.168 1.00 77.31 184 ASN A C 1
ATOM 1540 O O . ASN A 1 184 ? 36.605 -8.982 -70.134 1.00 77.31 184 ASN A O 1
ATOM 1544 N N . MET A 1 185 ? 36.843 -8.170 -72.221 1.00 79.69 185 MET A N 1
ATOM 1545 C CA . MET A 1 185 ? 35.564 -7.463 -72.243 1.00 79.69 185 MET A CA 1
ATOM 1546 C C . MET A 1 185 ? 34.386 -8.435 -72.086 1.00 79.69 185 MET A C 1
ATOM 1548 O O . MET A 1 185 ? 33.488 -8.200 -71.279 1.00 79.69 185 MET A O 1
ATOM 1552 N N . MET A 1 186 ? 34.418 -9.593 -72.755 1.00 81.06 186 MET A N 1
ATOM 1553 C CA . MET A 1 186 ? 33.391 -10.632 -72.592 1.00 81.06 186 MET A CA 1
ATOM 1554 C C . MET A 1 186 ? 33.353 -11.251 -71.185 1.00 81.06 186 MET A C 1
ATOM 1556 O O . MET A 1 186 ? 32.273 -11.601 -70.695 1.00 81.06 186 MET A O 1
ATOM 1560 N N . ARG A 1 187 ? 34.498 -11.414 -70.504 1.00 86.56 187 ARG A N 1
ATOM 1561 C CA . ARG A 1 187 ? 34.519 -11.834 -69.087 1.00 86.56 187 ARG A CA 1
ATOM 1562 C C . ARG A 1 187 ? 33.923 -10.761 -68.184 1.00 86.56 187 ARG A C 1
ATOM 1564 O O . ARG A 1 187 ? 33.096 -11.093 -67.338 1.00 86.56 187 ARG A O 1
ATOM 1571 N N . HIS A 1 188 ? 34.282 -9.499 -68.402 1.00 87.12 188 HIS A N 1
ATOM 1572 C CA . HIS A 1 188 ? 33.755 -8.381 -67.628 1.00 87.12 188 HIS A CA 1
ATOM 1573 C C . HIS A 1 188 ? 32.237 -8.226 -67.807 1.00 87.12 188 HIS A C 1
ATOM 1575 O O . HIS A 1 188 ? 31.510 -8.109 -66.825 1.00 87.12 188 HIS A O 1
ATOM 1581 N N . ILE A 1 189 ? 31.727 -8.360 -69.036 1.00 88.56 189 ILE A N 1
ATOM 1582 C CA . ILE A 1 189 ? 30.284 -8.348 -69.321 1.00 88.56 189 ILE A CA 1
ATOM 1583 C C . ILE A 1 189 ? 29.559 -9.479 -68.578 1.00 88.56 189 ILE A C 1
ATOM 1585 O O . ILE A 1 189 ? 28.486 -9.256 -68.017 1.00 88.56 189 ILE A O 1
ATOM 1589 N N . ARG A 1 190 ? 30.122 -10.696 -68.545 1.00 91.75 190 ARG A N 1
ATOM 1590 C CA . ARG A 1 190 ? 29.532 -11.814 -67.784 1.00 91.75 190 ARG A CA 1
ATOM 1591 C C . ARG A 1 190 ? 29.524 -11.542 -66.281 1.00 91.75 190 ARG A C 1
ATOM 1593 O O . ARG A 1 190 ? 28.500 -11.781 -65.645 1.00 91.75 190 ARG A O 1
ATOM 1600 N N . PHE A 1 191 ? 30.614 -10.999 -65.744 1.00 93.00 191 PHE A N 1
ATOM 1601 C CA . PHE A 1 191 ? 30.719 -10.618 -64.336 1.00 93.00 191 PHE A CA 1
ATOM 1602 C C . PHE A 1 191 ? 29.693 -9.541 -63.956 1.00 93.00 191 PHE A C 1
ATOM 1604 O O . PHE A 1 191 ? 28.934 -9.723 -63.005 1.00 93.00 191 PHE A O 1
ATOM 1611 N N . LEU A 1 192 ? 29.585 -8.469 -64.746 1.00 94.06 192 LEU A N 1
ATOM 1612 C CA . LEU A 1 192 ? 28.594 -7.414 -64.530 1.00 94.06 192 LEU A CA 1
ATOM 1613 C C . LEU A 1 192 ? 27.162 -7.957 -64.590 1.00 94.06 192 LEU A C 1
ATOM 1615 O O . LEU A 1 192 ? 26.338 -7.593 -63.759 1.00 94.06 192 LEU A O 1
ATOM 1619 N N . LYS A 1 193 ? 26.858 -8.873 -65.518 1.00 93.06 193 LYS A N 1
ATOM 1620 C CA . LYS A 1 193 ? 25.538 -9.523 -65.580 1.00 93.06 193 LYS A CA 1
ATOM 1621 C C . LYS A 1 193 ? 25.238 -10.348 -64.325 1.00 93.06 193 LYS A C 1
ATOM 1623 O O . LYS A 1 193 ? 24.142 -10.225 -63.784 1.00 93.06 193 LYS A O 1
ATOM 1628 N N . SER A 1 194 ? 26.190 -11.151 -63.839 1.00 95.12 194 SER A N 1
ATOM 1629 C CA . SER A 1 194 ? 26.005 -11.900 -62.587 1.00 95.12 194 SER A CA 1
ATOM 1630 C C . SER A 1 194 ? 25.854 -10.982 -61.376 1.00 95.12 194 SER A C 1
ATOM 1632 O O . SER A 1 194 ? 25.037 -11.247 -60.497 1.00 95.12 194 SER A O 1
ATOM 1634 N N . GLU A 1 195 ? 26.592 -9.875 -61.359 1.00 95.69 195 GLU A N 1
ATOM 1635 C CA . GLU A 1 195 ? 26.558 -8.905 -60.274 1.00 95.69 195 GLU A CA 1
ATOM 1636 C C . GLU A 1 195 ? 25.235 -8.137 -60.248 1.00 95.69 195 GLU A C 1
ATOM 1638 O O . GLU A 1 195 ? 24.630 -7.980 -59.192 1.00 95.69 195 GLU A O 1
ATOM 1643 N N . VAL A 1 196 ? 24.706 -7.755 -61.412 1.00 96.00 196 VAL A N 1
ATOM 1644 C CA . VAL A 1 196 ? 23.372 -7.154 -61.534 1.00 96.00 196 VAL A CA 1
ATOM 1645 C C . VAL A 1 196 ? 22.284 -8.110 -61.040 1.00 96.00 196 VAL A C 1
ATOM 1647 O O . VAL A 1 196 ? 21.390 -7.684 -60.312 1.00 96.00 196 VAL A O 1
ATOM 1650 N N . GLU A 1 197 ? 22.349 -9.401 -61.373 1.00 96.31 197 GLU A N 1
ATOM 1651 C CA . GLU A 1 197 ? 21.371 -10.375 -60.865 1.00 96.31 197 GLU A CA 1
ATOM 1652 C C . GLU A 1 197 ? 21.490 -10.594 -59.350 1.00 96.31 197 GLU A C 1
ATOM 1654 O O . GLU A 1 197 ? 20.474 -10.696 -58.653 1.00 96.31 197 GLU A O 1
ATOM 1659 N N . ARG A 1 198 ? 22.713 -10.574 -58.809 1.00 96.62 198 ARG A N 1
ATOM 1660 C CA . ARG A 1 198 ? 22.959 -10.614 -57.362 1.00 96.62 198 ARG A CA 1
ATOM 1661 C C . ARG A 1 198 ? 22.395 -9.378 -56.662 1.00 96.62 198 ARG A C 1
ATOM 1663 O O . ARG A 1 198 ? 21.682 -9.519 -55.671 1.00 96.62 198 ARG A O 1
ATOM 1670 N N . LEU A 1 199 ? 22.648 -8.184 -57.196 1.00 95.88 199 LEU A N 1
ATOM 1671 C CA . LEU A 1 199 ? 22.135 -6.922 -56.659 1.00 95.88 199 LEU A CA 1
ATOM 1672 C C . LEU A 1 199 ? 20.605 -6.864 -56.716 1.00 95.88 199 LEU A C 1
ATOM 1674 O O . LEU A 1 199 ? 19.979 -6.497 -55.726 1.00 95.88 199 LEU A O 1
ATOM 1678 N N . LYS A 1 200 ? 19.983 -7.316 -57.812 1.00 95.25 200 LYS A N 1
ATOM 1679 C CA . LYS A 1 200 ? 18.518 -7.443 -57.906 1.00 95.25 200 LYS A CA 1
ATOM 1680 C C . LYS A 1 200 ? 17.953 -8.405 -56.863 1.00 95.25 200 LYS A C 1
ATOM 1682 O O . LYS A 1 200 ? 16.902 -8.131 -56.290 1.00 95.25 200 LYS A O 1
ATOM 1687 N N . LYS A 1 201 ? 18.619 -9.540 -56.618 1.00 96.62 201 LYS 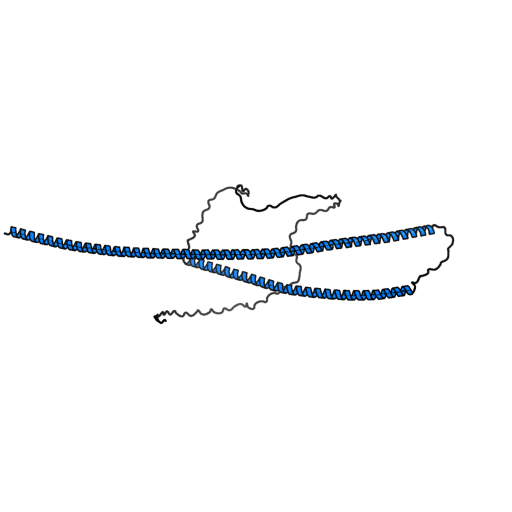A N 1
ATOM 1688 C CA . LYS A 1 201 ? 18.201 -10.488 -55.576 1.00 96.62 201 LYS A CA 1
ATOM 1689 C C . LYS A 1 201 ? 18.315 -9.861 -54.187 1.00 96.62 201 LYS A C 1
ATOM 1691 O O . LYS A 1 201 ? 17.366 -9.961 -53.419 1.00 96.62 201 LYS A O 1
ATOM 1696 N N . ASN A 1 202 ? 19.426 -9.187 -53.897 1.00 93.38 202 ASN A N 1
ATOM 1697 C CA . ASN A 1 202 ? 19.636 -8.506 -52.622 1.00 93.38 202 ASN A CA 1
ATOM 1698 C C . ASN A 1 202 ? 18.602 -7.399 -52.388 1.00 93.38 202 ASN A C 1
ATOM 1700 O O . ASN A 1 202 ? 18.066 -7.316 -51.288 1.00 93.38 202 ASN A O 1
ATOM 1704 N N . LEU A 1 203 ? 18.271 -6.613 -53.419 1.00 95.44 203 LEU A N 1
ATOM 1705 C CA . LEU A 1 203 ? 17.239 -5.579 -53.343 1.00 95.44 203 LEU A CA 1
ATOM 1706 C C . LEU A 1 203 ? 15.872 -6.177 -52.992 1.00 95.44 203 LEU A C 1
ATOM 1708 O O . LEU A 1 203 ? 15.246 -5.736 -52.038 1.00 95.44 203 LEU A O 1
ATOM 1712 N N . ARG A 1 204 ? 15.453 -7.250 -53.680 1.00 96.44 204 ARG A N 1
ATOM 1713 C CA . ARG A 1 204 ? 14.185 -7.936 -53.369 1.00 96.44 204 ARG A CA 1
ATOM 1714 C C . ARG A 1 204 ? 14.134 -8.464 -51.935 1.00 96.44 204 ARG A C 1
ATOM 1716 O O . ARG A 1 204 ? 13.099 -8.361 -51.287 1.00 96.44 204 ARG A O 1
ATOM 1723 N N . THR A 1 205 ? 15.231 -9.038 -51.443 1.00 93.94 205 THR A N 1
ATOM 1724 C CA . THR A 1 205 ? 15.303 -9.529 -50.060 1.00 93.94 205 THR A CA 1
ATOM 1725 C C . THR A 1 205 ? 15.233 -8.379 -49.059 1.00 93.94 205 THR A C 1
ATOM 1727 O O . THR A 1 205 ? 14.514 -8.486 -48.070 1.00 93.94 205 THR A O 1
ATOM 1730 N N . ALA A 1 206 ? 15.943 -7.280 -49.319 1.00 92.00 206 ALA A N 1
ATOM 1731 C CA . ALA A 1 206 ? 15.921 -6.097 -48.466 1.00 92.00 206 ALA A CA 1
ATOM 1732 C C . ALA A 1 206 ? 14.525 -5.453 -48.427 1.00 92.00 206 ALA A C 1
ATOM 1734 O O . ALA A 1 206 ? 14.044 -5.117 -47.348 1.00 92.00 206 ALA A O 1
ATOM 1735 N N . ASP A 1 207 ? 13.847 -5.358 -49.573 1.00 93.38 207 ASP A N 1
ATOM 1736 C CA . ASP A 1 207 ? 12.474 -4.855 -49.662 1.00 93.38 207 ASP A CA 1
ATOM 1737 C C . ASP A 1 207 ? 11.501 -5.739 -48.871 1.00 93.38 207 ASP A C 1
ATOM 1739 O O . ASP A 1 207 ? 10.685 -5.228 -48.102 1.00 93.38 207 ASP A O 1
ATOM 1743 N N . LEU A 1 208 ? 11.615 -7.067 -48.999 1.00 95.81 208 LEU A N 1
ATOM 1744 C CA . LEU A 1 208 ? 10.783 -8.008 -48.247 1.00 95.81 208 LEU A CA 1
ATOM 1745 C C . LEU A 1 208 ? 11.007 -7.869 -46.736 1.00 95.81 208 LEU A C 1
ATOM 1747 O O . LEU A 1 208 ? 10.043 -7.702 -45.992 1.00 95.81 208 LEU A O 1
ATOM 1751 N N . GLN A 1 209 ? 12.267 -7.856 -46.292 1.00 93.25 209 GLN A N 1
ATOM 1752 C CA . GLN A 1 209 ? 12.621 -7.675 -44.881 1.00 93.25 209 GLN A CA 1
ATOM 1753 C C . GLN A 1 209 ? 12.129 -6.332 -44.338 1.00 93.25 209 GLN A C 1
ATOM 1755 O O . GLN A 1 209 ? 11.623 -6.256 -43.219 1.00 93.25 209 GLN A O 1
ATOM 1760 N N . HIS A 1 210 ? 12.247 -5.263 -45.127 1.00 94.38 210 HIS A N 1
ATOM 1761 C CA . HIS A 1 210 ? 11.748 -3.951 -44.745 1.00 94.38 210 HIS A CA 1
ATOM 1762 C C . HIS A 1 210 ? 10.218 -3.958 -44.603 1.00 94.38 210 HIS A C 1
ATOM 1764 O O . HIS A 1 210 ? 9.680 -3.370 -43.662 1.00 94.38 210 HIS A O 1
ATOM 1770 N N . THR A 1 211 ? 9.498 -4.611 -45.517 1.00 94.12 211 THR A N 1
ATOM 1771 C CA . THR A 1 211 ? 8.035 -4.732 -45.449 1.00 94.12 211 THR A CA 1
ATOM 1772 C C . THR A 1 211 ? 7.591 -5.584 -44.260 1.00 94.12 211 THR A C 1
ATOM 1774 O O . THR A 1 211 ? 6.697 -5.160 -43.530 1.00 94.12 211 THR A O 1
ATOM 1777 N N . GLU A 1 212 ? 8.234 -6.724 -44.001 1.00 94.38 212 GLU A N 1
ATOM 1778 C CA . GLU A 1 212 ? 7.950 -7.564 -42.828 1.00 94.38 212 GLU A CA 1
ATOM 1779 C C . GLU A 1 212 ? 8.210 -6.813 -41.521 1.00 94.38 212 GLU A C 1
ATOM 1781 O O . GLU A 1 212 ? 7.353 -6.784 -40.639 1.00 94.38 212 GLU A O 1
ATOM 1786 N N . LYS A 1 213 ? 9.348 -6.121 -41.416 1.00 93.50 213 LYS A N 1
ATOM 1787 C CA . LYS A 1 213 ? 9.690 -5.324 -40.233 1.00 93.50 213 LYS A CA 1
ATOM 1788 C C . LYS A 1 213 ? 8.707 -4.171 -40.018 1.00 93.50 213 LYS A C 1
ATOM 1790 O O . LYS A 1 213 ? 8.298 -3.902 -38.893 1.00 93.50 213 LYS A O 1
ATOM 1795 N N . ARG A 1 214 ? 8.269 -3.510 -41.096 1.00 86.25 214 ARG A N 1
ATOM 1796 C CA . ARG A 1 214 ? 7.214 -2.488 -41.032 1.00 86.25 214 ARG A CA 1
ATOM 1797 C C . ARG A 1 214 ? 5.894 -3.080 -40.530 1.00 86.25 214 ARG A C 1
ATOM 1799 O O . ARG A 1 214 ? 5.241 -2.451 -39.704 1.00 86.25 214 ARG A O 1
ATOM 1806 N N . ALA A 1 215 ? 5.509 -4.264 -41.006 1.00 91.88 215 ALA A N 1
ATOM 1807 C CA . ALA A 1 215 ? 4.298 -4.944 -40.553 1.00 91.88 215 ALA A CA 1
ATOM 1808 C C . ALA A 1 215 ? 4.375 -5.327 -39.065 1.00 91.88 215 ALA A C 1
ATOM 1810 O O . ALA A 1 215 ? 3.413 -5.099 -38.336 1.00 91.88 215 ALA A O 1
ATOM 1811 N N . GLN A 1 216 ? 5.530 -5.810 -38.596 1.00 90.69 216 GLN A N 1
ATOM 1812 C CA . GLN A 1 216 ? 5.768 -6.100 -37.177 1.00 90.69 216 GLN A CA 1
ATOM 1813 C C . GLN A 1 216 ? 5.587 -4.855 -36.301 1.00 90.69 216 GLN A C 1
ATOM 1815 O O . GLN A 1 216 ? 4.861 -4.912 -35.313 1.00 90.69 216 GLN A O 1
ATOM 1820 N N . TYR A 1 217 ? 6.151 -3.707 -36.693 1.00 86.88 217 TYR A N 1
ATOM 1821 C CA . TYR A 1 217 ? 5.964 -2.466 -35.934 1.00 86.88 217 TYR A CA 1
ATOM 1822 C C . TYR A 1 217 ? 4.500 -2.021 -35.856 1.00 86.88 217 TYR A C 1
ATOM 1824 O O . TYR A 1 217 ? 4.064 -1.537 -34.814 1.00 86.88 217 TYR A O 1
ATOM 1832 N N . ILE A 1 218 ? 3.729 -2.189 -36.934 1.00 91.88 218 ILE A N 1
ATOM 1833 C CA . ILE A 1 218 ? 2.295 -1.858 -36.943 1.00 91.88 218 ILE A CA 1
ATOM 1834 C C . ILE A 1 218 ? 1.525 -2.768 -35.974 1.00 91.88 218 ILE A C 1
ATOM 1836 O O . ILE A 1 218 ? 0.657 -2.296 -35.237 1.00 91.88 218 ILE A O 1
ATOM 1840 N N . GLU A 1 219 ? 1.853 -4.059 -35.957 1.00 92.69 219 GLU A N 1
ATOM 1841 C CA . GLU A 1 219 ? 1.243 -5.051 -35.070 1.00 92.69 219 GLU A CA 1
ATOM 1842 C C . GLU A 1 219 ? 1.549 -4.760 -33.592 1.00 92.69 219 GLU A C 1
ATOM 1844 O O . GLU A 1 219 ? 0.635 -4.688 -32.766 1.00 92.69 219 GLU A O 1
ATOM 1849 N N . GLU A 1 220 ? 2.821 -4.513 -33.265 1.00 87.31 220 GLU A N 1
ATOM 1850 C CA . GLU A 1 220 ? 3.266 -4.151 -31.915 1.00 87.31 220 GLU A CA 1
ATOM 1851 C C . GLU A 1 220 ? 2.613 -2.855 -31.429 1.00 87.31 220 GLU A C 1
ATOM 1853 O O . GLU A 1 220 ? 2.147 -2.769 -30.289 1.00 87.31 220 GLU A O 1
ATOM 1858 N N . GLU A 1 221 ? 2.522 -1.845 -32.298 1.00 85.19 221 GLU A N 1
ATOM 1859 C CA . GLU A 1 221 ? 1.866 -0.585 -31.968 1.00 85.19 221 GLU A CA 1
ATOM 1860 C C . GLU A 1 221 ? 0.365 -0.787 -31.706 1.00 85.19 221 GLU A C 1
ATOM 1862 O O . GLU A 1 221 ? -0.198 -0.173 -30.794 1.00 85.19 221 GLU A O 1
ATOM 1867 N N . ARG A 1 222 ? -0.303 -1.665 -32.468 1.00 93.50 222 ARG A N 1
ATOM 1868 C CA . ARG A 1 222 ? -1.709 -2.009 -32.222 1.00 93.50 222 ARG A CA 1
ATOM 1869 C C . ARG A 1 222 ? -1.879 -2.688 -30.864 1.00 93.50 222 ARG A C 1
ATOM 1871 O O . ARG A 1 222 ? -2.697 -2.228 -30.068 1.00 93.50 222 ARG A O 1
ATOM 1878 N N . HIS A 1 223 ? -1.066 -3.699 -30.564 1.00 92.44 223 HIS A N 1
ATOM 1879 C CA . HIS A 1 223 ? -1.099 -4.398 -29.278 1.00 92.44 223 HIS A CA 1
ATOM 1880 C C . HIS A 1 223 ? -0.856 -3.438 -28.101 1.00 92.44 223 HIS A C 1
ATOM 1882 O O . HIS A 1 223 ? -1.585 -3.448 -27.108 1.00 92.44 223 HIS A O 1
ATOM 1888 N N . MET A 1 224 ? 0.129 -2.542 -28.224 1.00 87.25 224 MET A N 1
ATOM 1889 C CA . MET A 1 224 ? 0.425 -1.553 -27.189 1.00 87.25 224 MET A CA 1
ATOM 1890 C C . MET A 1 224 ? -0.733 -0.566 -26.976 1.00 87.25 224 MET A C 1
ATOM 1892 O O . MET A 1 224 ? -1.031 -0.223 -25.830 1.00 87.25 224 MET A O 1
ATOM 1896 N N . ARG A 1 225 ? -1.428 -0.136 -28.041 1.00 92.12 225 ARG A N 1
ATOM 1897 C CA . ARG A 1 225 ? -2.638 0.699 -27.920 1.00 92.12 225 ARG A CA 1
ATOM 1898 C C . ARG A 1 225 ? -3.790 -0.038 -27.240 1.00 92.12 225 ARG A C 1
ATOM 1900 O O . ARG A 1 225 ? -4.448 0.541 -26.377 1.00 92.12 225 ARG A O 1
ATOM 1907 N N . GLU A 1 226 ? -4.042 -1.290 -27.610 1.00 96.00 226 GLU A N 1
ATOM 1908 C CA . GLU A 1 226 ? -5.112 -2.108 -27.023 1.00 96.00 226 GLU A CA 1
ATOM 1909 C C . GLU A 1 226 ? -4.891 -2.319 -25.518 1.00 96.00 226 GLU A C 1
ATOM 1911 O O . GLU A 1 226 ? -5.796 -2.077 -24.709 1.00 96.00 226 GLU A O 1
ATOM 1916 N N . GLU A 1 227 ? -3.666 -2.669 -25.118 1.00 91.50 227 GLU A N 1
ATOM 1917 C CA . GLU A 1 227 ? -3.300 -2.792 -23.706 1.00 91.50 227 GLU A CA 1
ATOM 1918 C C . GLU A 1 227 ? -3.382 -1.447 -22.974 1.00 91.50 227 GLU A C 1
ATOM 1920 O O . GLU A 1 227 ? -3.855 -1.397 -21.836 1.00 91.50 227 GLU A O 1
ATOM 1925 N N . ASN A 1 228 ? -3.012 -0.334 -23.617 1.00 90.69 228 ASN A N 1
ATOM 1926 C CA . ASN A 1 228 ? -3.155 0.996 -23.025 1.00 90.69 228 ASN A CA 1
ATOM 1927 C C . ASN A 1 228 ? -4.626 1.326 -22.715 1.00 90.69 228 ASN A C 1
ATOM 1929 O O . ASN A 1 228 ? -4.942 1.704 -21.587 1.00 90.69 228 ASN A O 1
ATOM 1933 N N . ILE A 1 229 ? -5.539 1.081 -23.662 1.00 96.00 229 ILE A N 1
ATOM 1934 C CA . ILE A 1 229 ? -6.987 1.267 -23.462 1.00 96.00 229 ILE A CA 1
ATOM 1935 C C . ILE A 1 229 ? -7.496 0.371 -22.328 1.00 96.00 229 ILE A C 1
ATOM 1937 O O . ILE A 1 229 ? -8.273 0.804 -21.471 1.00 96.00 229 ILE A O 1
ATOM 1941 N N . ARG A 1 230 ? -7.058 -0.890 -22.289 1.00 96.62 230 ARG A N 1
ATOM 1942 C CA . ARG A 1 230 ? -7.433 -1.839 -21.236 1.00 96.62 230 ARG A CA 1
ATOM 1943 C C . ARG A 1 230 ? -6.969 -1.364 -19.858 1.00 96.62 230 ARG A C 1
ATOM 1945 O O . ARG A 1 230 ? -7.749 -1.425 -18.904 1.00 96.62 230 ARG A O 1
ATOM 1952 N N . LEU A 1 231 ? -5.731 -0.886 -19.749 1.00 92.25 231 LEU A N 1
ATOM 1953 C CA . LEU A 1 231 ? -5.174 -0.339 -18.513 1.00 92.25 231 LEU A CA 1
ATOM 1954 C C . LEU A 1 231 ? -5.887 0.947 -18.096 1.00 92.25 231 LEU A C 1
ATOM 1956 O O . LEU A 1 231 ? -6.237 1.081 -16.927 1.00 92.25 231 LEU A O 1
ATOM 1960 N N . GLN A 1 232 ? -6.189 1.839 -19.037 1.00 90.12 232 GLN A N 1
ATOM 1961 C CA . GLN A 1 232 ? -6.928 3.069 -18.765 1.00 90.12 232 GLN A CA 1
ATOM 1962 C C . GLN A 1 232 ? -8.330 2.775 -18.216 1.00 90.12 232 GLN A C 1
ATOM 1964 O O . GLN A 1 232 ? -8.739 3.369 -17.222 1.00 90.12 232 GLN A O 1
ATOM 1969 N N . ARG A 1 233 ? -9.039 1.783 -18.774 1.00 96.56 233 ARG A N 1
ATOM 1970 C CA . ARG A 1 233 ? -10.335 1.324 -18.239 1.00 96.56 233 ARG A CA 1
ATOM 1971 C C . ARG A 1 233 ? -10.221 0.726 -16.837 1.00 96.56 233 ARG A C 1
ATOM 1973 O O . ARG A 1 233 ? -11.131 0.886 -16.030 1.00 96.56 233 ARG A O 1
ATOM 1980 N N . LYS A 1 234 ? -9.146 -0.010 -16.537 1.00 92.06 234 LYS A N 1
ATOM 1981 C CA . LYS A 1 234 ? -8.906 -0.535 -15.180 1.00 92.06 234 LYS A CA 1
ATOM 1982 C C . LYS A 1 234 ? -8.633 0.596 -14.193 1.00 92.06 234 LYS A C 1
ATOM 1984 O O . LYS A 1 234 ? -9.231 0.608 -13.126 1.00 92.06 234 LYS A O 1
ATOM 1989 N N . LEU A 1 235 ? -7.788 1.551 -14.579 1.00 93.31 235 LEU A N 1
ATOM 1990 C CA . LEU A 1 235 ? -7.488 2.732 -13.776 1.00 93.31 235 LEU A CA 1
ATOM 1991 C C . LEU A 1 235 ? -8.756 3.539 -13.484 1.00 93.31 235 LEU A C 1
ATOM 1993 O O . LEU A 1 235 ? -8.978 3.904 -12.338 1.00 93.31 235 LEU A O 1
ATOM 1997 N N . GLN A 1 236 ? -9.605 3.751 -14.490 1.00 94.31 236 GLN A N 1
ATOM 1998 C CA . GLN A 1 236 ? -10.868 4.469 -14.336 1.00 94.31 236 GLN A CA 1
ATOM 1999 C C . GLN A 1 236 ? -11.781 3.813 -13.291 1.00 94.31 236 GLN A C 1
ATOM 2001 O O . GLN A 1 236 ? -12.270 4.496 -12.399 1.00 94.31 236 GLN A O 1
ATOM 2006 N N . ARG A 1 237 ? -11.943 2.483 -13.337 1.00 94.06 237 ARG A N 1
ATOM 2007 C CA . ARG A 1 237 ? -12.728 1.762 -12.320 1.00 94.06 237 ARG A CA 1
ATOM 2008 C C . ARG A 1 237 ? -12.129 1.881 -10.921 1.00 94.06 237 ARG A C 1
ATOM 2010 O O . ARG A 1 237 ? -12.872 1.980 -9.954 1.00 94.06 237 ARG A O 1
ATOM 2017 N N . GLU A 1 238 ? -10.803 1.867 -10.801 1.00 94.12 238 GLU A N 1
ATOM 2018 C CA . GLU A 1 238 ? -10.145 2.035 -9.500 1.00 94.12 238 GLU A CA 1
ATOM 2019 C C . GLU A 1 238 ? -10.337 3.456 -8.949 1.00 94.12 238 GLU A C 1
ATOM 2021 O O . GLU A 1 238 ? -10.557 3.630 -7.752 1.00 94.12 238 GLU A O 1
ATOM 2026 N N . VAL A 1 239 ? -10.309 4.470 -9.822 1.00 92.56 239 VAL A N 1
ATOM 2027 C CA . VAL A 1 239 ? -10.634 5.858 -9.462 1.00 92.56 239 VAL A CA 1
ATOM 2028 C C . VAL A 1 239 ? -12.087 5.963 -9.002 1.00 92.56 239 VAL A C 1
ATOM 2030 O O . VAL A 1 239 ? -12.325 6.473 -7.914 1.00 92.56 239 VAL A O 1
ATOM 2033 N N . GLU A 1 240 ? -13.040 5.412 -9.755 1.00 95.50 240 GLU A N 1
ATOM 2034 C CA . GLU A 1 240 ? -14.464 5.404 -9.386 1.00 95.50 240 GLU A CA 1
ATOM 2035 C C . GLU A 1 240 ? -14.708 4.691 -8.052 1.00 95.50 240 GLU A C 1
ATOM 2037 O O . GLU A 1 240 ? -15.451 5.191 -7.208 1.00 95.50 240 GLU A O 1
ATOM 2042 N N . ARG A 1 241 ? -14.037 3.556 -7.817 1.00 97.06 241 ARG A N 1
ATOM 2043 C CA . ARG A 1 241 ? -14.106 2.827 -6.545 1.00 97.06 241 ARG A CA 1
ATOM 2044 C C . ARG A 1 241 ? -13.590 3.678 -5.384 1.00 97.06 241 ARG A C 1
ATOM 2046 O O . ARG A 1 241 ? -14.226 3.727 -4.333 1.00 97.06 241 ARG A O 1
ATOM 2053 N N . ARG A 1 242 ? -12.454 4.359 -5.568 1.00 96.12 242 ARG A N 1
ATOM 2054 C CA . ARG A 1 242 ? -11.880 5.264 -4.562 1.00 96.12 242 ARG A CA 1
ATOM 2055 C C . ARG A 1 242 ? -12.800 6.454 -4.290 1.00 96.12 242 ARG A C 1
ATOM 2057 O O . ARG A 1 242 ? -13.006 6.799 -3.133 1.00 96.12 242 ARG A O 1
ATOM 2064 N N . GLU A 1 243 ? -13.344 7.078 -5.330 1.00 95.50 243 GLU A N 1
ATOM 2065 C CA . GLU A 1 243 ? -14.259 8.215 -5.196 1.00 95.50 243 GLU A CA 1
ATOM 2066 C C . GLU A 1 243 ? -15.564 7.819 -4.501 1.00 95.50 243 GLU A C 1
ATOM 2068 O O . GLU A 1 243 ? -16.046 8.563 -3.649 1.00 95.50 243 GLU A O 1
ATOM 2073 N N . ALA A 1 244 ? -16.112 6.642 -4.815 1.00 95.56 244 ALA A N 1
ATOM 2074 C CA . ALA A 1 244 ? -17.284 6.103 -4.135 1.00 95.56 244 ALA A CA 1
ATOM 2075 C C . ALA A 1 244 ? -17.017 5.876 -2.641 1.00 95.56 244 ALA A C 1
ATOM 2077 O O . ALA A 1 244 ? -17.823 6.296 -1.816 1.00 95.56 244 ALA A O 1
ATOM 2078 N N . LEU A 1 245 ? -15.867 5.289 -2.295 1.00 94.38 245 LEU A N 1
ATOM 2079 C CA . LEU A 1 245 ? -15.476 5.083 -0.901 1.00 94.38 245 LEU A CA 1
ATOM 2080 C C . LEU A 1 245 ? -15.306 6.413 -0.155 1.00 94.38 245 LEU A C 1
ATOM 2082 O O . LEU A 1 245 ? -15.843 6.570 0.935 1.00 94.38 245 LEU A O 1
ATOM 2086 N N . CYS A 1 246 ? -14.604 7.389 -0.742 1.00 91.31 246 CYS A N 1
ATOM 2087 C CA . CYS A 1 246 ? -14.465 8.717 -0.139 1.00 91.31 246 CYS A CA 1
ATOM 2088 C C . CYS A 1 246 ? -15.828 9.379 0.091 1.00 91.31 246 CYS A C 1
ATOM 2090 O O . CYS A 1 246 ? -16.045 9.950 1.153 1.00 91.31 246 CYS A O 1
ATOM 2092 N N . ARG A 1 247 ? -16.752 9.270 -0.871 1.00 95.12 247 ARG A N 1
ATOM 2093 C CA . ARG A 1 247 ? -18.107 9.809 -0.730 1.00 95.12 247 ARG A CA 1
ATOM 2094 C C . ARG A 1 247 ? -18.869 9.138 0.417 1.00 95.12 247 ARG A C 1
ATOM 2096 O O . ARG A 1 247 ? -19.416 9.847 1.248 1.00 95.12 247 ARG A O 1
ATOM 2103 N N . GLN A 1 248 ? -18.838 7.807 0.506 1.00 95.94 248 GLN A N 1
ATOM 2104 C CA . GLN A 1 248 ? -19.489 7.056 1.589 1.00 95.94 248 GLN A CA 1
ATOM 2105 C C . GLN A 1 248 ? -18.911 7.385 2.968 1.00 95.94 248 GLN A C 1
ATOM 2107 O O . GLN A 1 248 ? -19.665 7.500 3.930 1.00 95.94 248 GLN A O 1
ATOM 2112 N N . LEU A 1 249 ? -17.589 7.551 3.075 1.00 90.19 249 LEU A N 1
ATOM 2113 C CA . LEU A 1 249 ? -16.949 7.968 4.322 1.00 90.19 249 LEU A CA 1
ATOM 2114 C C . LEU A 1 249 ? -17.393 9.377 4.723 1.00 90.19 249 LEU A C 1
ATOM 2116 O O . LEU A 1 249 ? -17.790 9.561 5.865 1.00 90.19 249 LEU A O 1
ATOM 2120 N N . SER A 1 250 ? -17.413 10.334 3.789 1.00 90.75 250 SER A N 1
ATOM 2121 C CA . SER A 1 250 ? -17.909 11.690 4.066 1.00 90.75 250 SER A CA 1
ATOM 2122 C C . SER A 1 250 ? -19.397 11.720 4.436 1.00 90.75 250 SER A C 1
ATOM 2124 O O . SER A 1 250 ? -19.791 12.475 5.319 1.00 90.75 250 SER A O 1
ATOM 2126 N N . GLU A 1 251 ? -20.232 10.898 3.796 1.00 91.69 251 GLU A N 1
ATOM 2127 C CA . GLU A 1 251 ? -21.653 10.753 4.146 1.00 91.69 251 GLU A CA 1
ATOM 2128 C C . GLU A 1 251 ? -21.831 10.135 5.543 1.00 91.69 251 GLU A C 1
ATOM 2130 O O . GLU A 1 251 ? -22.664 10.599 6.321 1.00 91.69 251 GLU A O 1
ATOM 2135 N N . SER A 1 252 ? -21.019 9.129 5.884 1.00 91.12 252 SER A N 1
ATOM 2136 C CA . SER A 1 252 ? -21.043 8.479 7.200 1.00 91.12 252 SER A CA 1
ATOM 2137 C C . SER A 1 252 ? -20.535 9.409 8.307 1.00 91.12 252 SER A C 1
ATOM 2139 O O . SER A 1 252 ? -21.117 9.441 9.385 1.00 91.12 252 SER A O 1
ATOM 2141 N N . GLU A 1 253 ? -19.491 10.197 8.036 1.00 86.00 253 GLU A N 1
ATOM 2142 C CA . GLU A 1 253 ? -18.937 11.202 8.952 1.00 86.00 253 GLU A CA 1
ATOM 2143 C C . GLU A 1 253 ? -19.946 12.328 9.217 1.00 86.00 253 GLU A C 1
ATOM 2145 O O . GLU A 1 253 ? -20.210 12.657 10.368 1.00 86.00 253 GLU A O 1
ATOM 2150 N N . SER A 1 254 ? -20.600 12.844 8.170 1.00 86.25 254 SER A N 1
ATOM 2151 C CA . SER A 1 254 ? -21.641 13.868 8.317 1.00 86.25 254 SER A CA 1
ATOM 2152 C C . SER A 1 254 ? -22.888 13.346 9.042 1.00 86.25 254 SER A C 1
ATOM 2154 O O . SER A 1 254 ? -23.497 14.082 9.817 1.00 86.25 254 SER A O 1
ATOM 2156 N N . SER A 1 255 ? -23.274 12.081 8.829 1.00 89.81 255 SER A N 1
ATOM 2157 C CA . SER A 1 255 ? -24.373 11.463 9.584 1.00 89.81 255 SER A CA 1
ATOM 2158 C C . SER A 1 255 ? -24.034 11.340 11.066 1.00 89.81 255 SER A C 1
ATOM 2160 O O . SER A 1 255 ? -24.879 11.652 11.902 1.00 89.81 255 SER A O 1
ATOM 2162 N N . LEU A 1 256 ? -22.808 10.912 11.380 1.00 89.12 256 LEU A N 1
ATOM 2163 C CA . LEU A 1 256 ? -22.327 10.801 12.754 1.00 89.12 256 LEU A CA 1
ATOM 2164 C C . LEU A 1 256 ? -22.323 12.172 13.446 1.00 89.12 256 LEU A C 1
ATOM 2166 O O . LEU A 1 256 ? -22.820 12.292 14.559 1.00 89.12 256 LEU A O 1
ATOM 2170 N N . GLU A 1 257 ? -21.853 13.217 12.760 1.00 87.31 257 GLU A N 1
ATOM 2171 C CA . GLU A 1 257 ? -21.839 14.589 13.280 1.00 87.31 257 GLU A CA 1
ATOM 2172 C C . GLU A 1 257 ? -23.259 15.111 13.574 1.00 87.31 257 GLU A C 1
ATOM 2174 O O . GLU A 1 257 ? -23.504 15.689 14.633 1.00 87.31 257 GLU A O 1
ATOM 2179 N N . MET A 1 258 ? -24.235 14.842 12.697 1.00 89.69 258 MET A N 1
ATOM 2180 C CA . MET A 1 258 ? -25.637 15.207 12.953 1.00 89.69 258 MET A CA 1
ATOM 2181 C C . MET A 1 258 ? -26.265 14.420 14.111 1.00 89.69 258 MET A C 1
ATOM 2183 O O . MET A 1 258 ? -27.127 14.947 14.820 1.00 89.69 258 MET A O 1
ATOM 2187 N N . ASP A 1 259 ? -25.889 13.155 14.294 1.00 89.50 259 ASP A N 1
ATOM 2188 C CA . ASP A 1 259 ? -26.363 12.340 15.415 1.00 89.50 259 ASP A CA 1
ATOM 2189 C C . ASP A 1 259 ? -25.757 12.817 16.743 1.00 89.50 259 ASP A C 1
ATOM 2191 O O . ASP A 1 259 ? -26.490 12.954 17.727 1.00 89.50 259 ASP A O 1
ATOM 2195 N N . ASP A 1 260 ? -24.477 13.193 16.750 1.00 88.81 260 ASP A N 1
ATOM 2196 C CA . ASP A 1 260 ? -23.809 13.824 17.891 1.00 88.81 260 ASP A CA 1
ATOM 2197 C C . ASP A 1 260 ? -24.440 15.183 18.244 1.00 88.81 260 ASP A C 1
ATOM 2199 O O . ASP A 1 260 ? -24.695 15.463 19.420 1.00 88.81 260 ASP A O 1
ATOM 2203 N N . GLU A 1 261 ? -24.765 16.022 17.253 1.00 86.94 261 GLU A N 1
ATOM 2204 C CA . GLU A 1 261 ? -25.471 17.294 17.469 1.00 86.94 261 GLU A CA 1
ATOM 2205 C C . GLU A 1 261 ? -26.879 17.091 18.039 1.00 86.94 261 GLU A C 1
ATOM 2207 O O . GLU A 1 261 ? -27.301 17.815 18.950 1.00 86.94 261 GLU A O 1
ATOM 2212 N N . ARG A 1 262 ? -27.621 16.099 17.527 1.00 88.38 262 ARG A N 1
ATOM 2213 C CA . ARG A 1 262 ? -28.941 15.731 18.057 1.00 88.38 262 ARG A CA 1
ATOM 2214 C C . ARG A 1 262 ? -28.839 15.264 19.501 1.00 88.38 262 ARG A C 1
ATOM 2216 O O . ARG A 1 262 ? -29.575 15.776 20.343 1.00 88.38 262 ARG A O 1
ATOM 2223 N N . TYR A 1 263 ? -27.895 14.377 19.798 1.00 85.81 263 TYR A N 1
ATOM 2224 C CA . TYR A 1 263 ? -27.652 13.871 21.144 1.00 85.81 263 TYR A CA 1
ATOM 2225 C C . TYR A 1 263 ? -27.235 14.986 22.113 1.00 85.81 263 TYR A C 1
ATOM 2227 O O . TYR A 1 263 ? -27.762 15.096 23.221 1.00 85.81 263 TYR A O 1
ATOM 2235 N N . PHE A 1 264 ? -26.340 15.879 21.687 1.00 83.19 264 PHE A N 1
ATOM 2236 C CA . PHE A 1 264 ? -25.933 17.042 22.471 1.00 83.19 264 PHE A CA 1
ATOM 2237 C C . PHE A 1 264 ? -27.110 17.975 22.763 1.00 83.19 264 PHE A C 1
ATOM 2239 O O . PHE A 1 264 ? -27.261 18.436 23.899 1.00 83.19 264 PHE A O 1
ATOM 2246 N N . ASN A 1 265 ? -27.956 18.254 21.769 1.00 84.69 265 ASN A N 1
ATOM 2247 C CA . ASN A 1 265 ? -29.147 19.082 21.943 1.00 84.69 265 ASN A CA 1
ATOM 2248 C C . ASN A 1 265 ? -30.186 18.412 22.850 1.00 84.69 265 ASN A C 1
ATOM 2250 O O . ASN A 1 265 ? -30.757 19.089 23.702 1.00 84.69 265 ASN A O 1
ATOM 2254 N N . GLU A 1 266 ? -30.385 17.100 22.737 1.00 84.25 266 GLU A N 1
ATOM 2255 C CA . GLU A 1 266 ? -31.298 16.324 23.580 1.00 84.25 266 GLU A CA 1
ATOM 2256 C C . GLU A 1 266 ? -30.841 16.302 25.046 1.00 84.25 266 GLU A C 1
ATOM 2258 O O . GLU A 1 266 ? -31.606 16.671 25.940 1.00 84.25 266 GLU A O 1
ATOM 2263 N N . MET A 1 267 ? -29.556 16.030 25.290 1.00 77.62 267 MET A N 1
ATOM 2264 C CA . MET A 1 267 ? -28.951 16.082 26.625 1.00 77.62 267 MET A CA 1
ATOM 2265 C C . MET A 1 267 ? -29.006 17.496 27.231 1.00 77.62 267 MET A C 1
ATOM 2267 O O . MET A 1 267 ? -29.142 17.680 28.444 1.00 77.62 267 MET A O 1
ATOM 2271 N N . SER A 1 268 ? -28.920 18.524 26.380 1.00 75.38 268 SER A N 1
ATOM 2272 C CA . SER A 1 268 ? -29.052 19.927 26.787 1.00 75.38 268 SER A CA 1
ATOM 2273 C C . SER A 1 268 ? -30.501 20.307 27.100 1.00 75.38 268 SER A C 1
ATOM 2275 O O . SER A 1 268 ? -30.738 21.037 28.061 1.00 75.38 268 SER A O 1
ATOM 2277 N N . ALA A 1 269 ? -31.467 19.794 26.334 1.00 72.75 269 ALA A N 1
ATOM 2278 C CA . ALA A 1 269 ? -32.897 20.015 26.533 1.00 72.75 269 ALA A CA 1
ATOM 2279 C C . ALA A 1 269 ? -33.440 19.278 27.770 1.00 72.75 269 ALA A C 1
ATOM 2281 O O . ALA A 1 269 ? -34.334 19.785 28.444 1.00 72.75 269 ALA A O 1
ATOM 2282 N N . GLN A 1 270 ? -32.858 18.128 28.119 1.00 75.62 270 GLN A N 1
ATOM 2283 C CA . GLN A 1 270 ? -33.175 17.359 29.330 1.00 75.62 270 GLN A CA 1
ATOM 2284 C C . GLN A 1 270 ? -32.563 17.962 30.610 1.00 75.62 270 GLN A C 1
ATOM 2286 O O . GLN A 1 270 ? -32.765 17.437 31.703 1.00 75.62 270 GLN A O 1
ATOM 2291 N N . GLY A 1 271 ? -31.834 19.082 30.511 1.00 59.88 271 GLY A N 1
ATOM 2292 C CA . GLY A 1 271 ? -31.329 19.828 31.669 1.00 59.88 271 GLY A CA 1
ATOM 2293 C C . GLY A 1 271 ? -30.179 19.150 32.425 1.00 59.88 271 GLY A C 1
ATOM 2294 O O . GLY A 1 271 ? -29.775 19.640 33.479 1.00 59.88 271 GLY A O 1
ATOM 2295 N N . LEU A 1 272 ? -29.604 18.069 31.890 1.00 56.06 272 LEU A N 1
ATOM 2296 C CA . LEU A 1 272 ? -28.521 17.294 32.509 1.00 56.06 272 LEU A CA 1
ATOM 2297 C C . LEU A 1 272 ? -27.129 17.846 32.167 1.00 56.06 272 LEU A C 1
ATOM 2299 O O . LEU A 1 272 ? -26.194 17.104 31.872 1.00 56.06 272 LEU A O 1
ATOM 2303 N N . ARG A 1 273 ? -26.957 19.169 32.223 1.00 56.28 273 ARG A N 1
ATOM 2304 C CA . ARG A 1 273 ? -25.622 19.777 32.172 1.00 56.28 273 ARG A CA 1
ATOM 2305 C C . ARG A 1 273 ? -25.095 20.007 33.587 1.00 56.28 273 ARG A C 1
ATOM 2307 O O . ARG A 1 273 ? -25.704 20.783 34.327 1.00 56.28 273 ARG A O 1
ATOM 2314 N N . PRO A 1 274 ? -23.906 19.492 33.950 1.00 49.69 274 PRO A N 1
ATOM 2315 C CA . PRO A 1 274 ? -23.084 20.168 34.938 1.00 49.69 274 PRO A CA 1
ATOM 2316 C C . PRO A 1 274 ? -22.800 21.567 34.385 1.00 49.69 274 PRO A C 1
ATOM 2318 O O . PRO A 1 274 ? -22.229 21.712 33.303 1.00 49.69 274 PRO A O 1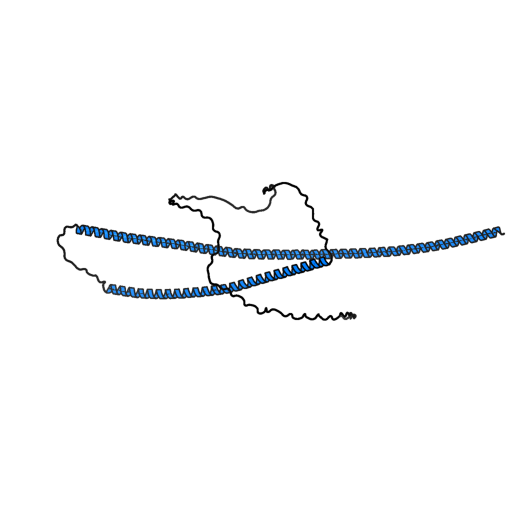
ATOM 2321 N N . ARG A 1 275 ? -23.243 22.609 35.092 1.00 48.00 275 ARG A N 1
ATOM 2322 C CA . ARG A 1 275 ? -22.866 23.994 34.790 1.00 48.00 275 ARG A CA 1
ATOM 2323 C C . ARG A 1 275 ? -21.339 24.081 34.759 1.00 48.00 275 ARG A C 1
ATOM 2325 O O . ARG A 1 275 ? -20.708 24.082 35.812 1.00 48.00 275 ARG A O 1
ATOM 2332 N N . THR A 1 276 ? -20.735 24.177 33.578 1.00 47.09 276 THR A N 1
ATOM 2333 C CA . THR A 1 276 ? -19.342 24.606 33.473 1.00 47.09 276 THR A CA 1
ATOM 2334 C C . THR A 1 276 ? -19.294 26.066 33.899 1.00 47.09 276 THR A C 1
ATOM 2336 O O . THR A 1 276 ? -19.839 26.944 33.231 1.00 47.09 276 THR A O 1
ATOM 2339 N N . VAL A 1 277 ? -18.698 26.292 35.065 1.00 42.31 277 VAL A N 1
ATOM 2340 C CA . VAL A 1 277 ? -18.430 27.595 35.669 1.00 42.31 277 VAL A CA 1
ATOM 2341 C C . VAL A 1 277 ? -17.542 28.399 34.723 1.00 42.31 277 VAL A C 1
ATOM 2343 O O . VAL A 1 277 ? -16.334 28.199 34.650 1.00 42.31 277 VAL A O 1
ATOM 2346 N N . SER A 1 278 ? -18.143 29.316 33.974 1.00 43.62 278 SER A N 1
ATOM 2347 C CA . SER A 1 278 ? -17.428 30.429 33.367 1.00 43.62 278 SER A CA 1
ATOM 2348 C C . SER A 1 278 ? -17.174 31.474 34.454 1.00 43.62 278 SER A C 1
ATOM 2350 O O . SER A 1 278 ? -18.056 32.282 34.749 1.00 43.62 278 SER A O 1
ATOM 2352 N N . SER A 1 279 ? -15.977 31.455 35.041 1.00 38.56 279 SER A N 1
ATOM 2353 C CA . SER A 1 279 ? -15.459 32.554 35.861 1.00 38.56 279 SER A CA 1
ATOM 2354 C C . SER A 1 279 ? -14.093 32.996 35.319 1.00 38.56 279 SER A C 1
ATOM 2356 O O . SER A 1 279 ? -13.202 32.157 35.181 1.00 38.56 279 SER A O 1
ATOM 2358 N N . PRO A 1 280 ? -13.906 34.290 35.002 1.00 46.88 280 PRO A N 1
ATOM 2359 C CA . PRO A 1 280 ? -12.632 34.837 34.553 1.00 46.88 280 PRO A CA 1
ATOM 2360 C C . PRO A 1 280 ? -11.678 34.968 35.746 1.00 46.88 280 PRO A C 1
ATOM 2362 O O . PRO A 1 280 ? -12.003 35.607 36.747 1.00 46.88 280 PRO A O 1
ATOM 2365 N N . ILE A 1 281 ? -10.496 34.361 35.652 1.00 39.44 281 ILE A N 1
ATOM 2366 C CA . ILE A 1 281 ? -9.444 34.503 36.666 1.00 39.44 281 ILE A CA 1
ATOM 2367 C C . ILE A 1 281 ? -8.735 35.856 36.451 1.00 39.44 281 ILE A C 1
ATOM 2369 O O . ILE A 1 281 ? -8.299 36.127 35.328 1.00 39.44 281 ILE A O 1
ATOM 2373 N N . PRO A 1 282 ? -8.583 36.709 37.485 1.00 41.53 282 PRO A N 1
ATOM 2374 C CA . PRO A 1 282 ? -7.821 37.950 37.390 1.00 41.53 282 PRO A CA 1
ATOM 2375 C C . PRO A 1 282 ? -6.320 37.655 37.288 1.00 41.53 282 PRO A C 1
ATOM 2377 O O . PRO A 1 282 ? -5.742 37.003 38.157 1.00 41.53 282 PRO A O 1
ATOM 2380 N N . TYR A 1 283 ? -5.679 38.165 36.238 1.00 36.59 283 TYR A N 1
ATOM 2381 C CA . TYR A 1 283 ? -4.223 38.183 36.118 1.00 36.59 283 TYR A CA 1
ATOM 2382 C C . TYR A 1 283 ? -3.607 39.103 37.184 1.00 36.59 283 TYR A C 1
ATOM 2384 O O . TYR A 1 283 ? -3.925 40.289 37.257 1.00 36.59 283 TYR A O 1
ATOM 2392 N N . SER A 1 284 ? -2.681 38.554 37.971 1.00 37.75 284 SER A N 1
ATOM 2393 C CA . SER A 1 284 ? -1.707 39.309 38.765 1.00 37.75 284 SER A CA 1
ATOM 2394 C C . SER A 1 284 ? -0.565 39.783 37.849 1.00 37.75 284 SER A C 1
ATOM 2396 O O . SER A 1 284 ? -0.002 38.945 37.136 1.00 37.75 284 SER A O 1
ATOM 2398 N N . PRO A 1 285 ? -0.207 41.082 37.817 1.00 51.84 285 PRO A N 1
ATOM 2399 C CA . PRO A 1 285 ? 0.922 41.566 37.036 1.00 51.84 285 PRO A CA 1
ATOM 2400 C C . PRO A 1 285 ? 2.195 41.683 37.889 1.00 51.84 285 PRO A C 1
ATOM 2402 O O . PRO A 1 285 ? 2.129 42.124 39.037 1.00 51.84 285 PRO A O 1
ATOM 2405 N N . SER A 1 286 ? 3.346 41.425 37.248 1.00 35.78 286 SER A N 1
ATOM 2406 C CA . SER A 1 286 ? 4.701 42.003 37.474 1.00 35.78 286 SER A CA 1
ATOM 2407 C C . SER A 1 286 ? 5.816 40.959 37.721 1.00 35.78 286 SER A C 1
ATOM 2409 O O . SER A 1 286 ? 5.532 39.870 38.208 1.00 35.78 286 SER A O 1
ATOM 2411 N N . PRO A 1 287 ? 7.107 41.295 37.495 1.00 49.50 287 PRO A N 1
ATOM 2412 C CA . PRO A 1 287 ? 7.716 41.673 36.213 1.00 49.50 287 PRO A CA 1
ATOM 2413 C C . PRO A 1 287 ? 9.083 40.963 35.980 1.00 49.50 287 PRO A C 1
ATOM 2415 O O . PRO A 1 287 ? 9.619 40.304 36.861 1.00 49.50 287 PRO A O 1
ATOM 2418 N N . SER A 1 288 ? 9.683 41.191 34.805 1.00 33.31 288 SER A N 1
ATOM 2419 C CA . SER A 1 288 ? 11.106 40.951 34.475 1.00 33.31 288 SER A CA 1
ATOM 2420 C C . SER A 1 288 ? 11.585 39.496 34.332 1.00 33.31 288 SER A C 1
ATOM 2422 O O . SER A 1 288 ? 11.930 38.838 35.301 1.00 33.31 288 SER A O 1
ATOM 2424 N N . SER A 1 289 ? 11.782 39.041 33.090 1.00 34.25 289 SER A N 1
ATOM 2425 C CA . SER A 1 289 ? 13.139 38.868 32.540 1.00 34.25 289 SER A CA 1
ATOM 2426 C C . SER A 1 289 ? 13.098 38.227 31.146 1.00 34.25 289 SER A C 1
ATOM 2428 O O . SER A 1 289 ? 12.548 37.153 30.921 1.00 34.25 289 SER A O 1
ATOM 2430 N N . SER A 1 290 ? 13.672 38.969 30.212 1.00 37.56 290 SER A N 1
ATOM 2431 C CA . SER A 1 290 ? 14.203 38.646 28.891 1.00 37.56 290 SER A CA 1
ATOM 2432 C C . SER A 1 290 ? 14.496 37.165 28.561 1.00 37.56 290 SER A C 1
ATOM 2434 O O . SER A 1 290 ? 15.143 36.446 29.314 1.00 37.56 290 SER A O 1
ATOM 2436 N N . ARG A 1 291 ? 14.109 36.776 27.332 1.00 44.91 291 ARG A N 1
ATOM 2437 C CA . ARG A 1 291 ? 14.663 35.685 26.480 1.00 44.91 291 ARG A CA 1
ATOM 2438 C C . ARG A 1 291 ? 16.213 35.582 26.570 1.00 44.91 291 ARG A C 1
ATOM 2440 O O . ARG A 1 291 ? 16.798 36.625 26.864 1.00 44.91 291 ARG A O 1
ATOM 2447 N N . PRO A 1 292 ? 16.909 34.472 26.172 1.00 49.81 292 PRO A N 1
ATOM 2448 C CA . PRO A 1 292 ? 16.558 33.562 25.053 1.00 49.81 292 PRO A CA 1
ATOM 2449 C C . PRO A 1 292 ? 16.971 32.053 25.133 1.00 49.81 292 PRO A C 1
ATOM 2451 O O . PRO A 1 292 ? 17.763 31.650 25.966 1.00 49.81 292 PRO A O 1
ATOM 2454 N N . ILE A 1 293 ? 16.424 31.263 24.185 1.00 38.88 293 ILE A N 1
ATOM 2455 C CA . ILE A 1 293 ? 17.005 30.145 23.381 1.00 38.88 293 ILE A CA 1
ATOM 2456 C C . ILE A 1 293 ? 17.798 29.017 24.110 1.00 38.88 293 ILE A C 1
ATOM 2458 O O . ILE A 1 293 ? 18.820 29.256 24.736 1.00 38.88 293 ILE A O 1
ATOM 2462 N N . SER A 1 294 ? 17.342 27.762 23.925 1.00 35.16 294 SER A N 1
ATOM 2463 C CA . SER A 1 294 ? 17.981 26.449 24.236 1.00 35.16 294 SER A CA 1
ATOM 2464 C C . SER A 1 294 ? 19.488 26.357 23.876 1.00 35.16 294 SER A C 1
ATOM 2466 O O . SER A 1 294 ? 19.899 27.160 23.041 1.00 35.16 294 SER A O 1
ATOM 2468 N N . PRO A 1 295 ? 20.314 25.367 24.334 1.00 45.75 295 PRO A N 1
ATOM 2469 C CA . PRO A 1 295 ? 19.967 23.990 24.759 1.00 45.75 295 PRO A CA 1
ATOM 2470 C C . PRO A 1 295 ? 20.789 23.391 25.939 1.00 45.75 295 PRO A C 1
ATOM 2472 O O . PRO A 1 295 ? 21.874 23.856 26.268 1.00 45.75 295 PRO A O 1
ATOM 2475 N N . GLY A 1 296 ? 20.328 22.285 26.539 1.00 33.22 296 GLY A N 1
ATOM 2476 C CA . GLY A 1 296 ? 21.154 21.528 27.494 1.00 33.22 296 GLY A CA 1
ATOM 2477 C C . GLY A 1 296 ? 20.410 20.419 28.233 1.00 33.22 296 GLY A C 1
ATOM 2478 O O . GLY A 1 296 ? 19.944 20.622 29.347 1.00 33.22 296 GLY A O 1
ATOM 2479 N N . LEU A 1 297 ? 20.300 19.246 27.607 1.00 37.62 297 LEU A N 1
ATOM 2480 C CA . LEU A 1 297 ? 19.870 18.007 28.255 1.00 37.62 297 LEU A CA 1
ATOM 2481 C C . LEU A 1 297 ? 21.102 17.306 28.835 1.00 37.62 297 LEU A C 1
ATOM 2483 O O . LEU A 1 297 ? 21.895 16.720 28.102 1.00 37.62 297 LEU A O 1
ATOM 2487 N N . SER A 1 298 ? 21.222 17.355 30.156 1.00 33.94 298 SER A N 1
ATOM 2488 C CA . SER A 1 298 ? 22.072 16.472 30.947 1.00 33.94 298 SER A CA 1
ATOM 2489 C C . SER A 1 298 ? 21.145 15.623 31.801 1.00 33.94 298 SER A C 1
ATOM 2491 O O . SER A 1 298 ? 20.515 16.176 32.688 1.00 33.94 298 SER A O 1
ATOM 2493 N N . TYR A 1 299 ? 21.042 14.323 31.533 1.00 34.81 299 TYR A N 1
ATOM 2494 C CA . TYR A 1 299 ? 21.025 13.277 32.561 1.00 34.81 299 TYR A CA 1
ATOM 2495 C C . TYR A 1 299 ? 21.277 11.931 31.882 1.00 34.81 299 TYR A C 1
ATOM 2497 O O . TYR A 1 299 ? 20.542 11.488 31.002 1.00 34.81 299 TYR A O 1
ATOM 2505 N N . ALA A 1 300 ? 22.380 11.312 32.289 1.00 31.89 300 ALA A N 1
ATOM 2506 C CA . ALA A 1 300 ? 22.692 9.927 32.019 1.00 31.89 300 ALA A CA 1
ATOM 2507 C C . ALA A 1 300 ? 21.750 9.021 32.825 1.00 31.89 300 ALA A C 1
A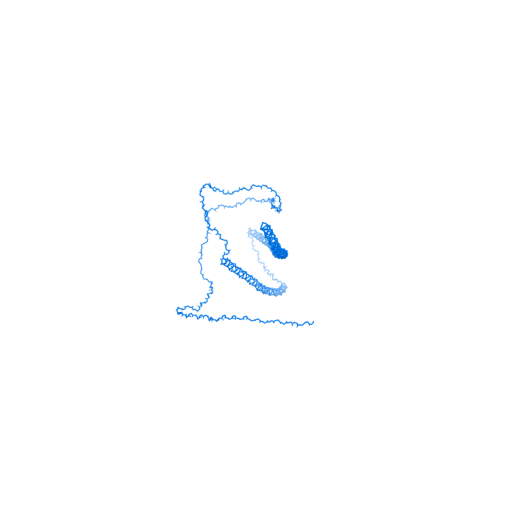TOM 2509 O O . ALA A 1 300 ? 21.538 9.271 34.010 1.00 31.89 300 ALA A O 1
ATOM 2510 N N . SER A 1 301 ? 21.256 7.946 32.205 1.00 30.91 301 SER A N 1
ATOM 2511 C CA . SER A 1 301 ? 21.610 6.558 32.555 1.00 30.91 301 SER A CA 1
ATOM 2512 C C . SER A 1 301 ? 20.481 5.562 32.216 1.00 30.91 301 SER A C 1
ATOM 2514 O O . SER A 1 301 ? 19.308 5.845 32.435 1.00 30.91 301 SER A O 1
ATOM 2516 N N . HIS A 1 302 ? 20.897 4.370 31.761 1.00 35.00 302 HIS A N 1
ATOM 2517 C CA . HIS A 1 302 ? 20.155 3.099 31.607 1.00 35.00 302 HIS A CA 1
ATOM 2518 C C . HIS A 1 302 ? 19.503 2.770 30.239 1.00 35.00 302 HIS A C 1
ATOM 2520 O O . HIS A 1 302 ? 18.317 2.949 30.001 1.00 35.00 302 HIS A O 1
ATOM 2526 N N . THR A 1 303 ? 20.350 2.233 29.347 1.00 37.16 303 THR A N 1
ATOM 2527 C CA . THR A 1 303 ? 20.214 0.948 28.611 1.00 37.16 303 THR A CA 1
ATOM 2528 C C . THR A 1 303 ? 18.808 0.404 28.290 1.00 37.16 303 THR A C 1
ATOM 2530 O O . THR A 1 303 ? 18.147 -0.103 29.187 1.00 37.16 303 THR A O 1
ATOM 2533 N N . VAL A 1 304 ? 18.413 0.357 27.009 1.00 38.28 304 VAL A N 1
ATOM 2534 C CA . VAL A 1 304 ? 18.444 -0.811 26.083 1.00 38.28 304 VAL A CA 1
ATOM 2535 C C . VAL A 1 304 ? 17.731 -0.432 24.771 1.00 38.28 304 VAL A C 1
ATOM 2537 O O . VAL A 1 304 ? 16.621 0.083 24.803 1.00 38.28 304 VAL A O 1
ATOM 2540 N N . GLY A 1 305 ? 18.337 -0.682 23.604 1.00 32.44 305 GLY A N 1
ATOM 2541 C CA . GLY A 1 305 ? 17.646 -0.491 22.320 1.00 32.44 305 GLY A CA 1
ATOM 2542 C C . GLY A 1 305 ? 18.580 -0.318 21.126 1.00 32.44 305 GLY A C 1
ATOM 2543 O O . GLY A 1 305 ? 19.214 0.716 20.962 1.00 32.44 305 GLY A O 1
ATOM 2544 N N . PHE A 1 306 ? 18.661 -1.363 20.312 1.00 32.69 306 PHE A N 1
ATOM 2545 C CA . PHE A 1 306 ? 19.470 -1.510 19.105 1.00 32.69 306 PHE A CA 1
ATOM 2546 C C . PHE A 1 306 ? 19.073 -0.538 17.972 1.00 32.69 306 PHE A C 1
ATOM 2548 O O . PHE A 1 306 ? 17.952 -0.592 17.475 1.00 32.69 306 PHE A O 1
ATOM 2555 N N . THR A 1 307 ? 20.039 0.232 17.463 1.00 44.06 307 THR A N 1
ATOM 2556 C CA . THR A 1 307 ? 20.092 0.726 16.070 1.00 44.06 307 THR A CA 1
ATOM 2557 C C . THR A 1 307 ? 21.542 0.607 15.580 1.00 44.06 307 THR A C 1
ATOM 2559 O O . THR A 1 307 ? 22.432 1.034 16.321 1.00 44.06 307 THR A O 1
ATOM 2562 N N . PRO A 1 308 ? 21.840 0.050 14.388 1.00 47.38 308 PRO A N 1
ATOM 2563 C CA . PRO A 1 308 ? 23.214 0.002 13.890 1.00 47.38 308 PRO A CA 1
ATOM 2564 C C . PRO A 1 308 ? 23.671 1.371 13.336 1.00 47.38 308 PRO A C 1
ATOM 2566 O O . PRO A 1 308 ? 22.836 2.147 12.865 1.00 47.38 308 PRO A O 1
ATOM 2569 N N . PRO A 1 309 ? 24.983 1.684 13.386 1.00 47.28 309 PRO A N 1
ATOM 2570 C CA . PRO A 1 309 ? 25.522 3.003 13.069 1.00 47.28 309 PRO A CA 1
ATOM 2571 C C . PRO A 1 309 ? 25.853 3.176 11.580 1.00 47.28 309 PRO A C 1
ATOM 2573 O O . PRO A 1 309 ? 26.247 2.237 10.889 1.00 47.28 309 PRO A O 1
ATOM 2576 N N . THR A 1 310 ? 25.779 4.419 11.106 1.00 39.12 310 THR A N 1
ATOM 2577 C CA . THR A 1 310 ? 26.307 4.852 9.807 1.00 39.12 310 THR A CA 1
ATOM 2578 C C . THR A 1 310 ? 27.833 4.739 9.806 1.00 39.12 310 THR A C 1
ATOM 2580 O O . THR A 1 310 ? 28.522 5.505 10.481 1.00 39.12 310 THR A O 1
ATOM 2583 N N . THR A 1 311 ? 28.387 3.793 9.048 1.00 35.84 311 THR A N 1
ATOM 2584 C CA . THR A 1 311 ? 29.836 3.667 8.856 1.00 35.84 311 THR A CA 1
ATOM 2585 C C . THR A 1 311 ? 30.341 4.697 7.854 1.00 35.84 311 THR A C 1
ATOM 2587 O O . THR A 1 311 ? 30.006 4.656 6.671 1.00 35.84 311 THR A O 1
ATOM 2590 N N . LEU A 1 312 ? 31.204 5.585 8.337 1.00 41.25 312 LEU A N 1
ATOM 2591 C CA . LEU A 1 312 ? 32.108 6.409 7.547 1.00 41.25 312 LEU A CA 1
ATOM 2592 C C . LEU A 1 312 ? 33.504 5.763 7.615 1.00 41.25 312 LEU A C 1
ATOM 2594 O O . LEU A 1 312 ? 34.048 5.600 8.703 1.00 41.25 312 LEU A O 1
ATOM 2598 N N . THR A 1 313 ? 34.091 5.385 6.479 1.00 32.66 313 THR A N 1
ATOM 2599 C CA . THR A 1 313 ? 35.530 5.073 6.284 1.00 32.66 313 THR A CA 1
AT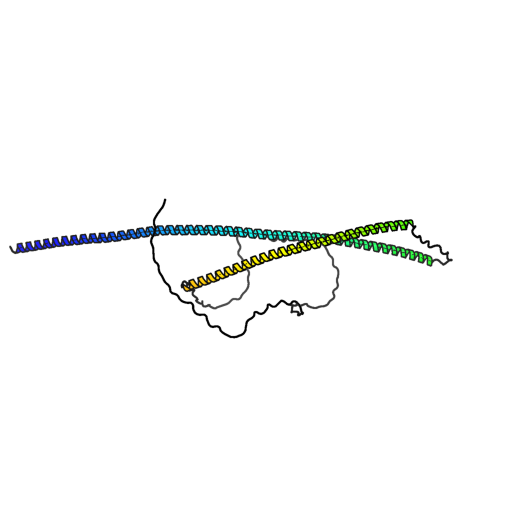OM 2600 C C . THR A 1 313 ? 35.771 5.204 4.775 1.00 32.66 313 THR A C 1
ATOM 2602 O O . THR A 1 313 ? 35.136 4.493 4.009 1.00 32.66 313 THR A O 1
ATOM 2605 N N . ARG A 1 314 ? 36.372 6.272 4.235 1.00 36.47 314 ARG A N 1
ATOM 2606 C CA . ARG A 1 314 ? 37.754 6.804 4.292 1.00 36.47 314 ARG A CA 1
ATOM 2607 C C . ARG A 1 314 ? 38.807 5.928 3.583 1.00 36.47 314 ARG A C 1
ATOM 2609 O O . ARG A 1 314 ? 39.024 4.793 3.973 1.00 36.47 314 ARG A O 1
ATOM 2616 N N . ALA A 1 315 ? 39.542 6.616 2.693 1.00 33.09 315 ALA A N 1
ATOM 2617 C CA . ALA A 1 315 ? 40.765 6.280 1.939 1.00 33.09 315 ALA A CA 1
ATOM 2618 C C . ALA A 1 315 ? 40.524 5.518 0.621 1.00 33.09 315 ALA A C 1
ATOM 2620 O O . ALA A 1 315 ? 39.834 4.516 0.609 1.00 33.09 315 ALA A O 1
ATOM 2621 N N . GLY A 1 316 ? 41.032 5.919 -0.546 1.00 35.06 316 GLY A N 1
ATOM 2622 C CA . GLY A 1 316 ? 41.976 6.972 -0.921 1.00 35.06 316 GLY A CA 1
ATOM 2623 C C . GLY A 1 316 ? 42.872 6.421 -2.031 1.00 35.06 316 GLY A C 1
ATOM 2624 O O . GLY A 1 316 ? 43.615 5.490 -1.761 1.00 35.06 316 GLY A O 1
ATOM 2625 N N . MET A 1 317 ? 42.829 6.977 -3.245 1.00 31.27 317 MET A N 1
ATOM 2626 C CA . MET A 1 317 ? 43.907 6.830 -4.231 1.00 31.27 317 MET A CA 1
ATOM 2627 C C . MET A 1 317 ? 44.032 8.106 -5.062 1.00 31.27 317 MET A C 1
ATOM 2629 O O . MET A 1 317 ? 43.070 8.599 -5.643 1.00 31.27 317 MET A O 1
ATOM 2633 N N . SER A 1 318 ? 45.249 8.638 -5.036 1.00 34.22 318 SER A N 1
ATOM 2634 C CA . SER A 1 318 ? 45.743 9.778 -5.796 1.00 34.22 318 SER A CA 1
ATOM 2635 C C . SER A 1 318 ? 46.248 9.290 -7.148 1.00 34.22 318 SER A C 1
ATOM 2637 O O . SER A 1 318 ? 47.045 8.355 -7.179 1.00 34.22 318 SER A O 1
ATOM 2639 N N . TYR A 1 319 ? 45.856 9.964 -8.228 1.00 33.72 319 TYR A N 1
ATOM 2640 C CA . TYR A 1 319 ? 46.635 9.991 -9.460 1.00 33.72 319 TYR A CA 1
ATOM 2641 C C . TYR A 1 319 ? 46.688 11.424 -9.994 1.00 33.72 319 TYR A C 1
ATOM 2643 O O . TYR A 1 319 ? 45.694 12.145 -10.035 1.00 33.72 319 TYR A O 1
ATOM 2651 N N . TYR A 1 320 ? 47.915 11.806 -10.321 1.00 37.06 320 TYR A N 1
ATOM 2652 C CA . TYR A 1 320 ? 48.420 13.063 -10.853 1.00 37.06 320 TYR A CA 1
ATOM 2653 C C . TYR A 1 320 ? 47.534 13.756 -11.898 1.00 37.06 320 TYR A C 1
ATOM 2655 O O . TYR A 1 320 ? 47.096 13.116 -12.850 1.00 37.06 320 TYR A O 1
ATOM 2663 N N . ASN A 1 321 ? 47.447 15.093 -11.830 1.00 30.61 321 ASN A N 1
ATOM 2664 C CA . ASN A 1 321 ? 47.616 15.889 -13.046 1.00 30.61 321 ASN A CA 1
ATOM 2665 C C . ASN A 1 321 ? 48.202 17.291 -12.782 1.00 30.61 321 ASN A C 1
ATOM 2667 O O . ASN A 1 321 ? 47.875 17.960 -11.803 1.00 30.61 321 ASN A O 1
ATOM 2671 N N . THR A 1 322 ? 49.097 17.679 -13.683 1.00 31.80 322 THR A N 1
ATOM 2672 C CA . THR A 1 322 ? 49.991 18.853 -13.710 1.00 31.80 322 THR A CA 1
ATOM 2673 C C . THR A 1 322 ? 49.295 20.009 -14.476 1.00 31.80 322 THR A C 1
ATOM 2675 O O . THR A 1 322 ? 48.316 19.748 -15.177 1.00 31.80 322 THR A O 1
ATOM 2678 N N . PRO A 1 323 ? 49.708 21.292 -14.350 1.00 47.47 323 PRO A N 1
ATOM 2679 C CA . PRO A 1 323 ? 48.870 22.441 -14.700 1.00 47.47 323 PRO A CA 1
ATOM 2680 C C . PRO A 1 323 ? 49.057 22.910 -16.151 1.00 47.47 323 PRO A C 1
ATOM 2682 O O . PRO A 1 323 ? 50.158 22.864 -16.695 1.00 47.47 323 PRO A O 1
ATOM 2685 N N . GLY A 1 324 ? 47.988 23.440 -16.752 1.00 32.06 324 GLY A N 1
ATOM 2686 C CA . GLY A 1 324 ? 48.004 24.002 -18.104 1.00 32.06 324 GLY A CA 1
ATOM 2687 C C . GLY A 1 324 ? 47.022 25.163 -18.267 1.00 32.06 324 GLY A C 1
ATOM 2688 O O . GLY A 1 324 ? 45.814 24.967 -18.279 1.00 32.06 324 GLY A O 1
ATOM 2689 N N . LEU A 1 325 ? 47.600 26.364 -18.345 1.00 38.22 325 LEU A N 1
ATOM 2690 C CA . LEU A 1 325 ? 47.114 27.635 -18.894 1.00 38.22 325 LEU A CA 1
ATOM 2691 C C . LEU A 1 325 ? 45.705 27.688 -19.525 1.00 38.22 325 LEU A C 1
ATOM 2693 O O . LEU A 1 325 ? 45.468 27.094 -20.573 1.00 38.22 325 LEU A O 1
ATOM 2697 N N . HIS A 1 326 ? 44.871 28.621 -19.049 1.00 32.09 326 HIS A N 1
ATOM 2698 C CA . HIS A 1 326 ? 44.123 29.473 -19.977 1.00 32.09 326 HIS A CA 1
ATOM 2699 C C . HIS A 1 326 ? 43.912 30.888 -19.425 1.00 32.09 326 HIS A C 1
ATOM 2701 O O . HIS A 1 326 ? 43.722 31.116 -18.233 1.00 32.09 326 HIS A O 1
ATOM 2707 N N . VAL A 1 327 ? 44.023 31.827 -20.354 1.00 32.72 327 VAL A N 1
ATOM 2708 C CA . VAL A 1 327 ? 44.204 33.269 -20.221 1.00 32.72 327 VAL A CA 1
ATOM 2709 C C . VAL A 1 327 ? 42.983 33.984 -19.640 1.00 32.72 327 VAL A C 1
ATOM 2711 O O . VAL A 1 327 ? 41.837 33.676 -19.958 1.00 32.72 327 VAL A O 1
ATOM 2714 N N . HIS A 1 328 ? 43.280 34.995 -18.826 1.00 29.67 328 HIS A N 1
ATOM 2715 C CA . HIS A 1 328 ? 42.358 35.960 -18.250 1.00 29.67 328 HIS A CA 1
ATOM 2716 C C . HIS A 1 328 ? 42.121 37.127 -19.227 1.00 29.67 328 HIS A C 1
ATOM 2718 O O . HIS A 1 328 ? 43.042 37.882 -19.523 1.00 29.67 328 HIS A O 1
ATOM 2724 N N . VAL A 1 329 ? 40.874 37.318 -19.660 1.00 32.72 329 VAL A N 1
ATOM 2725 C CA . VAL A 1 329 ? 40.277 38.599 -20.092 1.00 32.72 329 VAL A CA 1
ATOM 2726 C C . VAL A 1 329 ? 38.833 38.503 -19.577 1.00 32.72 329 VAL A C 1
ATOM 2728 O O . VAL A 1 329 ? 38.107 37.611 -19.984 1.00 32.72 329 VAL A O 1
ATOM 2731 N N . GLY A 1 330 ? 38.363 39.214 -18.556 1.00 31.36 330 GLY A N 1
ATOM 2732 C CA . GLY A 1 330 ? 38.524 40.633 -18.290 1.00 31.36 330 GLY A CA 1
ATOM 2733 C C . GLY A 1 330 ? 37.278 41.386 -18.765 1.00 31.36 330 GLY A C 1
ATOM 2734 O O . GLY A 1 330 ? 37.377 42.109 -19.743 1.00 31.36 330 GLY A O 1
ATOM 2735 N N . ALA A 1 331 ? 36.126 41.209 -18.102 1.00 31.27 331 ALA A N 1
ATOM 2736 C CA . ALA A 1 331 ? 35.046 42.205 -18.055 1.00 31.27 331 ALA A CA 1
ATOM 2737 C C . ALA A 1 331 ? 34.029 41.861 -16.950 1.00 31.27 331 ALA A C 1
ATOM 2739 O O . ALA A 1 331 ? 33.357 40.834 -16.963 1.00 31.27 331 ALA A O 1
ATOM 2740 N N . SER A 1 332 ? 33.968 42.757 -15.977 1.00 38.94 332 SER A N 1
ATOM 2741 C CA . SER A 1 332 ? 33.013 42.895 -14.880 1.00 38.94 332 SER A CA 1
ATOM 2742 C C . SER A 1 332 ? 31.541 42.841 -15.308 1.00 38.94 332 SER A C 1
ATOM 2744 O O . SER A 1 332 ? 31.185 43.472 -16.293 1.00 38.94 332 SER A O 1
ATOM 2746 N N . HIS A 1 333 ? 30.683 42.183 -14.517 1.00 34.81 333 HIS A N 1
ATOM 2747 C CA . HIS A 1 333 ? 29.494 42.782 -13.883 1.00 34.81 333 HIS A CA 1
ATOM 2748 C C . HIS A 1 333 ? 28.711 41.741 -13.056 1.00 34.81 333 HIS A C 1
ATOM 2750 O O . HIS A 1 333 ? 28.491 40.603 -13.457 1.00 34.81 333 HIS A O 1
ATOM 2756 N N . SER A 1 334 ? 28.305 42.175 -11.866 1.00 38.53 334 SER A N 1
ATOM 2757 C CA . SER A 1 334 ? 27.434 41.523 -10.886 1.00 38.53 334 SER A CA 1
ATOM 2758 C C . SER A 1 334 ? 26.094 41.056 -11.470 1.00 38.53 334 SER A C 1
ATOM 2760 O O . SER A 1 334 ? 25.359 41.878 -12.018 1.00 38.53 334 SER A O 1
ATOM 2762 N N . ILE A 1 335 ? 25.718 39.788 -11.266 1.00 34.12 335 ILE A N 1
ATOM 2763 C CA . ILE A 1 335 ? 24.378 39.281 -11.601 1.00 34.12 335 ILE A CA 1
ATOM 2764 C C . ILE A 1 335 ? 23.582 39.042 -10.318 1.00 34.12 335 ILE A C 1
ATOM 2766 O O . ILE A 1 335 ? 23.798 38.084 -9.575 1.00 34.12 335 ILE A O 1
ATOM 2770 N N . ALA A 1 336 ? 22.638 39.953 -10.092 1.00 36.00 336 ALA A N 1
ATOM 2771 C CA . ALA A 1 336 ? 21.494 39.769 -9.224 1.00 36.00 336 ALA A CA 1
ATOM 2772 C C . ALA A 1 336 ? 20.488 38.790 -9.860 1.00 36.00 336 ALA A C 1
ATOM 2774 O O . ALA A 1 336 ? 20.285 38.752 -11.072 1.00 36.00 336 ALA A O 1
ATOM 2775 N N . ARG A 1 337 ? 19.844 38.009 -8.997 1.00 38.28 337 ARG A N 1
ATOM 2776 C CA . ARG A 1 337 ? 18.783 37.034 -9.281 1.00 38.28 337 ARG A CA 1
ATOM 2777 C C . ARG A 1 337 ? 17.512 37.714 -9.828 1.00 38.28 337 ARG A C 1
ATOM 2779 O O . ARG A 1 337 ? 17.043 38.645 -9.173 1.00 38.28 337 ARG A O 1
ATOM 2786 N N . PRO A 1 338 ? 16.872 37.234 -10.914 1.00 40.25 338 PRO A N 1
ATOM 2787 C CA . PRO A 1 338 ? 15.545 37.708 -11.292 1.00 40.25 338 PRO A CA 1
ATOM 2788 C C . PRO A 1 338 ? 14.426 36.759 -10.833 1.00 40.25 338 PRO A C 1
ATOM 2790 O O . PRO A 1 338 ? 14.475 35.546 -11.037 1.00 40.25 338 PRO A O 1
ATOM 2793 N N . SER A 1 339 ? 13.392 37.352 -10.230 1.00 35.56 339 SER A N 1
ATOM 2794 C CA . SER A 1 339 ? 12.053 36.772 -10.044 1.00 35.56 339 SER A CA 1
ATOM 2795 C C . SER A 1 339 ? 11.239 36.870 -11.348 1.00 35.56 339 SER A C 1
ATOM 2797 O O . SER A 1 339 ? 11.457 37.807 -12.119 1.00 35.56 339 SER A O 1
ATOM 2799 N N . PRO A 1 340 ? 10.260 35.981 -11.608 1.00 39.94 340 PRO A N 1
ATOM 2800 C CA . PRO A 1 340 ? 9.550 35.958 -12.880 1.00 39.94 340 PRO A CA 1
ATOM 2801 C C . PRO A 1 340 ? 8.358 36.923 -12.878 1.00 39.94 340 PRO A C 1
ATOM 2803 O O . PRO A 1 340 ? 7.446 36.810 -12.057 1.00 39.94 340 PRO A O 1
ATOM 2806 N N . ARG A 1 341 ? 8.335 37.848 -13.845 1.00 36.00 341 ARG A N 1
ATOM 2807 C CA . ARG A 1 341 ? 7.153 38.644 -14.200 1.00 36.00 341 ARG A CA 1
ATOM 2808 C C . ARG A 1 341 ? 6.568 38.141 -15.523 1.00 36.00 341 ARG A C 1
ATOM 2810 O O . ARG A 1 341 ? 7.293 37.872 -16.474 1.00 36.00 341 ARG A O 1
ATOM 2817 N N . ARG A 1 342 ? 5.238 38.030 -15.508 1.00 42.00 342 ARG A N 1
ATOM 2818 C CA . ARG A 1 342 ? 4.279 37.698 -16.575 1.00 42.00 342 ARG A CA 1
ATOM 2819 C C . ARG A 1 342 ? 4.705 38.128 -17.986 1.00 42.00 342 ARG A C 1
ATOM 2821 O O . ARG A 1 342 ? 4.958 39.309 -18.209 1.00 42.00 342 ARG A O 1
ATOM 2828 N N . SER A 1 343 ? 4.636 37.196 -18.936 1.00 34.75 343 SER A N 1
ATOM 2829 C CA . SER A 1 343 ? 4.621 37.471 -20.374 1.00 34.75 343 SER A CA 1
ATOM 2830 C C . SER A 1 343 ? 3.206 37.297 -20.944 1.00 34.75 343 SER A C 1
ATOM 2832 O O . SER A 1 343 ? 2.500 36.339 -20.635 1.00 34.75 343 SER A O 1
ATOM 2834 N N . ASN A 1 344 ? 2.802 38.266 -21.765 1.00 38.12 344 ASN A N 1
ATOM 2835 C CA . ASN A 1 344 ? 1.661 38.194 -22.672 1.00 38.12 344 ASN A CA 1
ATOM 2836 C C . ASN A 1 344 ? 2.103 37.498 -23.970 1.00 38.12 344 ASN A C 1
ATOM 2838 O O . ASN A 1 344 ? 3.110 37.905 -24.550 1.00 38.12 344 ASN A O 1
ATOM 2842 N N . SER A 1 345 ? 1.325 36.540 -24.480 1.00 33.06 345 SER A N 1
ATOM 2843 C CA . SER A 1 345 ? 1.264 36.235 -25.918 1.00 33.06 345 SER A CA 1
ATOM 2844 C C . SER A 1 345 ? -0.110 35.644 -26.301 1.00 33.06 345 SER A C 1
ATOM 2846 O O . SER A 1 345 ? -0.815 35.144 -25.419 1.00 33.06 345 SER A O 1
ATOM 2848 N N . PRO A 1 346 ? -0.540 35.774 -27.575 1.00 48.91 346 PRO A N 1
ATOM 2849 C CA . PRO A 1 346 ? -1.934 35.623 -27.980 1.00 48.91 346 PRO A CA 1
ATOM 2850 C C . PRO A 1 346 ? -2.256 34.261 -28.625 1.00 48.91 346 PRO A C 1
ATOM 2852 O O . PRO A 1 346 ? -1.426 33.654 -29.290 1.00 48.91 346 PRO A O 1
ATOM 2855 N N . ASP A 1 347 ? -3.527 33.874 -28.482 1.00 37.62 347 ASP A N 1
ATOM 2856 C CA . ASP A 1 347 ? -4.305 32.980 -29.354 1.00 37.62 347 ASP A CA 1
ATOM 2857 C C . ASP A 1 347 ? -3.925 31.483 -29.477 1.00 37.62 347 ASP A C 1
ATOM 2859 O O . ASP A 1 347 ? -3.094 31.086 -30.290 1.00 37.62 347 ASP A O 1
ATOM 2863 N N . LYS A 1 348 ? -4.687 30.640 -28.753 1.00 43.19 348 LYS A N 1
ATOM 2864 C CA . LYS A 1 348 ? -5.573 29.555 -29.265 1.00 43.19 348 LYS A CA 1
ATOM 2865 C C . LYS A 1 348 ? -5.595 28.317 -28.357 1.00 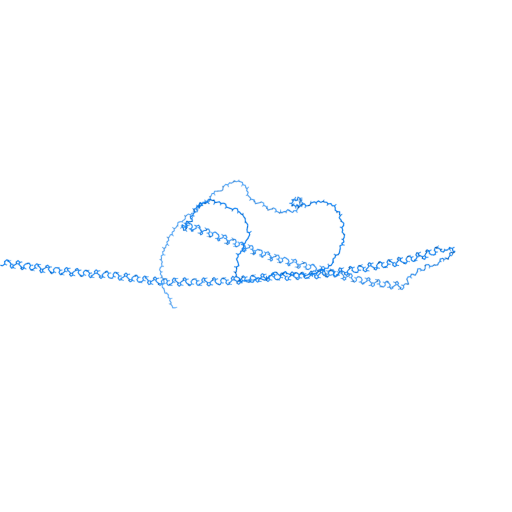43.19 348 LYS A C 1
ATOM 2867 O O . LYS A 1 348 ? -4.843 27.376 -28.559 1.00 43.19 348 LYS A O 1
ATOM 2872 N N . PHE A 1 349 ? -6.560 28.277 -27.436 1.00 35.47 349 PHE A N 1
ATOM 2873 C CA . PHE A 1 349 ? -7.380 27.085 -27.160 1.00 35.47 349 PHE A CA 1
ATOM 2874 C C . PHE A 1 349 ? -8.636 27.538 -26.394 1.00 35.47 349 PHE A C 1
ATOM 2876 O O . PHE A 1 349 ? -8.572 27.889 -25.217 1.00 35.47 349 PHE A O 1
ATOM 2883 N N . LYS A 1 350 ? -9.784 27.617 -27.080 1.00 44.66 350 LYS A N 1
ATOM 2884 C CA . LYS A 1 350 ? -11.069 27.973 -26.460 1.00 44.66 350 LYS A CA 1
ATOM 2885 C C . LYS A 1 350 ? -11.674 26.731 -25.803 1.00 44.66 350 LYS A C 1
ATOM 2887 O O . LYS A 1 350 ? -11.958 25.746 -26.476 1.00 44.66 350 LYS A O 1
ATOM 2892 N N . ARG A 1 351 ? -11.887 26.804 -24.490 1.00 45.31 351 ARG A N 1
ATOM 2893 C CA . ARG A 1 351 ? -12.738 25.888 -23.715 1.00 45.31 351 ARG A CA 1
ATOM 2894 C C . ARG A 1 351 ? -14.218 26.161 -24.068 1.00 45.31 351 ARG A C 1
ATOM 2896 O O . ARG A 1 351 ? -14.561 27.337 -24.197 1.00 45.31 351 ARG A O 1
ATOM 2903 N N . PRO A 1 352 ? -15.097 25.150 -24.218 1.00 46.34 352 PRO A N 1
ATOM 2904 C CA . PRO A 1 352 ? -16.525 25.386 -24.429 1.00 46.34 352 PRO A CA 1
ATOM 2905 C C . PRO A 1 352 ? -17.176 25.968 -23.168 1.00 46.34 352 PRO A C 1
ATOM 2907 O O . PRO A 1 352 ? -16.957 25.466 -22.064 1.00 46.34 352 PRO A O 1
ATOM 2910 N N . THR A 1 353 ? -17.977 27.016 -23.335 1.00 57.94 353 THR A N 1
ATOM 2911 C CA . THR A 1 353 ? -18.874 27.563 -22.308 1.00 57.94 353 THR A CA 1
ATOM 2912 C C . THR A 1 353 ? -20.130 26.682 -22.219 1.00 57.94 353 THR A C 1
ATOM 2914 O O . THR A 1 353 ? -20.656 26.313 -23.272 1.00 57.94 353 THR A O 1
ATOM 2917 N N . PRO A 1 354 ? -20.644 26.335 -21.024 1.00 56.16 354 PRO A N 1
ATOM 2918 C CA . PRO A 1 354 ? -21.945 25.673 -20.908 1.00 56.16 354 PRO A CA 1
ATOM 2919 C C . PRO A 1 354 ? -23.090 26.627 -21.318 1.00 56.16 354 PRO A C 1
ATOM 2921 O O . PRO A 1 354 ? -22.939 27.845 -21.174 1.00 56.16 354 PRO A O 1
ATOM 2924 N N . PRO A 1 355 ? -24.220 26.112 -21.842 1.00 59.19 355 PRO A N 1
ATOM 2925 C CA . PRO A 1 355 ? -25.346 26.943 -22.265 1.00 59.19 355 PRO A CA 1
ATOM 2926 C C . PRO A 1 355 ? -26.071 27.579 -21.061 1.00 59.19 355 PRO A C 1
ATOM 2928 O O . PRO A 1 355 ? -26.072 26.998 -19.974 1.00 59.19 355 PRO A O 1
ATOM 2931 N N . PRO A 1 356 ? -26.706 28.754 -21.235 1.00 52.91 356 PRO A N 1
ATOM 2932 C CA . PRO A 1 356 ? -27.496 29.390 -20.186 1.00 52.91 356 PRO A CA 1
ATOM 2933 C C . PRO A 1 356 ? -28.814 28.636 -19.945 1.00 52.91 356 PRO A C 1
ATOM 2935 O O . PRO A 1 356 ? -29.536 28.310 -20.888 1.00 52.91 356 PRO A O 1
ATOM 2938 N N . SER A 1 357 ? -29.144 28.390 -18.675 1.00 46.34 357 SER A N 1
ATOM 2939 C CA . SER A 1 357 ? -30.453 27.877 -18.252 1.00 46.34 357 SER A CA 1
ATOM 2940 C C . SER A 1 357 ? -31.565 28.898 -18.549 1.00 46.34 357 SER A C 1
ATOM 2942 O O . SER A 1 357 ? -31.380 30.086 -18.269 1.00 46.34 357 SER A O 1
ATOM 2944 N N . PRO A 1 358 ? -32.736 28.484 -19.066 1.00 43.56 358 PRO A N 1
ATOM 2945 C CA . PRO A 1 358 ? -33.830 29.397 -19.353 1.00 43.56 358 PRO A CA 1
ATOM 2946 C C . PRO A 1 358 ? -34.713 29.556 -18.110 1.00 43.56 358 PRO A C 1
ATOM 2948 O O . PRO A 1 358 ? -35.498 28.667 -17.807 1.00 43.56 358 PRO A O 1
ATOM 2951 N N . ASN A 1 359 ? -34.563 30.659 -17.371 1.00 39.06 359 ASN A N 1
ATOM 2952 C CA . ASN A 1 359 ? -35.672 31.433 -16.783 1.00 39.06 359 ASN A CA 1
ATOM 2953 C C . ASN A 1 359 ? -35.172 32.385 -15.697 1.00 39.06 359 ASN A C 1
ATOM 2955 O O . ASN A 1 359 ? -34.968 32.007 -14.545 1.00 39.06 359 ASN A O 1
ATOM 2959 N N . THR A 1 360 ? -35.086 33.667 -16.034 1.00 38.06 360 THR A N 1
ATOM 2960 C CA . THR A 1 360 ? -35.313 34.729 -15.052 1.00 38.06 360 THR A CA 1
ATOM 2961 C C . THR A 1 360 ? -35.947 35.904 -15.788 1.00 38.06 360 THR A C 1
ATOM 2963 O O . THR A 1 360 ? -35.258 36.727 -16.381 1.00 38.06 360 THR A O 1
ATOM 2966 N N . GLN A 1 361 ? -37.280 35.950 -15.801 1.00 40.88 361 GLN A N 1
ATOM 2967 C CA . GLN A 1 361 ? -38.003 37.214 -15.917 1.00 40.88 361 GLN A CA 1
ATOM 2968 C C . GLN A 1 361 ? -38.609 37.576 -14.553 1.00 40.88 361 GLN A C 1
ATOM 2970 O O . GLN A 1 361 ? -38.897 36.675 -13.761 1.00 40.88 361 GLN A O 1
ATOM 2975 N N . PRO A 1 362 ? -38.751 38.878 -14.253 1.00 43.66 362 PRO A N 1
ATOM 2976 C CA . PRO A 1 362 ? -39.153 39.364 -12.944 1.00 43.66 362 PRO A CA 1
ATOM 2977 C C . PRO A 1 362 ? -40.681 39.417 -12.805 1.00 43.66 362 PRO A C 1
ATOM 2979 O O . PRO A 1 362 ? -41.371 39.895 -13.698 1.00 43.66 362 PRO A O 1
ATOM 2982 N N . GLY A 1 363 ? -41.180 39.015 -11.633 1.00 43.19 363 GLY A N 1
ATOM 2983 C CA . GLY A 1 363 ? -42.512 39.370 -11.134 1.00 43.19 363 GLY A CA 1
ATOM 2984 C C . GLY A 1 363 ? -43.650 38.426 -11.529 1.00 43.19 363 GLY A C 1
ATOM 2985 O O . GLY A 1 363 ? -44.067 38.411 -12.675 1.00 43.19 363 GLY A O 1
ATOM 2986 N N . VAL A 1 364 ? -44.156 37.672 -10.546 1.00 39.00 364 VAL A N 1
ATOM 2987 C CA . VAL A 1 364 ? -45.564 37.537 -10.099 1.00 39.00 364 VAL A CA 1
ATOM 2988 C C . VAL A 1 364 ? -45.572 36.417 -9.042 1.00 39.00 364 VAL A C 1
ATOM 2990 O O . VAL A 1 364 ? -45.158 35.293 -9.313 1.00 39.00 364 VAL A O 1
ATOM 2993 N N . HIS A 1 365 ? -46.001 36.727 -7.816 1.00 52.00 365 HIS A N 1
ATOM 2994 C CA . HIS A 1 365 ? -46.154 35.750 -6.731 1.00 52.00 365 HIS A CA 1
ATOM 2995 C C . HIS A 1 365 ? -47.310 34.771 -7.021 1.00 52.00 365 HIS A C 1
ATOM 2997 O O . HIS A 1 365 ? -48.412 35.240 -7.313 1.00 52.00 365 HIS A O 1
ATOM 3003 N N . PRO A 1 366 ? -47.132 33.445 -6.866 1.00 60.94 366 PRO A N 1
ATOM 3004 C CA . PRO A 1 366 ? -48.250 32.521 -6.699 1.00 60.94 366 PRO A CA 1
ATOM 3005 C C . PRO A 1 366 ? -48.694 32.451 -5.218 1.00 60.94 366 PRO A C 1
ATOM 3007 O O . PRO A 1 366 ? -47.877 32.693 -4.324 1.00 60.94 366 PRO A O 1
ATOM 3010 N N . PRO A 1 367 ? -49.979 32.155 -4.932 1.00 65.00 367 PRO A N 1
ATOM 3011 C CA . PRO A 1 367 ? -50.514 32.145 -3.571 1.00 65.00 367 PRO A CA 1
ATOM 3012 C C . PRO A 1 367 ? -50.005 30.936 -2.760 1.00 65.00 367 PRO A C 1
ATOM 3014 O O . PRO A 1 367 ? -49.626 29.921 -3.351 1.00 65.00 367 PRO A O 1
ATOM 3017 N N . PRO A 1 368 ? -49.999 31.015 -1.414 1.00 68.56 368 PRO A N 1
ATOM 3018 C CA . PRO A 1 368 ? -49.545 29.917 -0.566 1.00 68.56 368 PRO A CA 1
ATOM 3019 C C . PRO A 1 368 ? -50.511 28.713 -0.600 1.00 68.56 368 PRO A C 1
ATOM 3021 O O . PRO A 1 368 ? -51.717 28.898 -0.793 1.00 68.56 368 PRO A O 1
ATOM 3024 N N . PRO A 1 369 ? -50.003 27.481 -0.398 1.00 68.81 369 PRO A N 1
ATOM 3025 C CA . PRO A 1 369 ? -50.815 26.264 -0.363 1.00 68.81 369 PRO A CA 1
ATOM 3026 C C . PRO A 1 369 ? -51.704 26.192 0.897 1.00 68.81 369 PRO A C 1
ATOM 3028 O O . PRO A 1 369 ? -51.364 26.785 1.924 1.00 68.81 369 PRO A O 1
ATOM 3031 N N . PRO A 1 370 ? -52.838 25.461 0.848 1.00 66.50 370 PRO A N 1
ATOM 3032 C CA . PRO A 1 370 ? -53.742 25.322 1.987 1.00 66.50 370 PRO A CA 1
ATOM 3033 C C . PRO A 1 370 ? -53.136 24.438 3.098 1.00 66.50 370 PRO A C 1
ATOM 3035 O O . PRO A 1 370 ? -52.326 23.554 2.806 1.00 66.50 370 PRO A O 1
ATOM 3038 N N . PRO A 1 371 ? -53.528 24.645 4.370 1.00 67.88 371 PRO A N 1
ATOM 3039 C CA . PRO A 1 371 ? -53.028 23.856 5.493 1.00 67.88 371 PRO A CA 1
ATOM 3040 C C . PRO A 1 371 ? -53.559 22.407 5.467 1.00 67.88 371 PRO A C 1
ATOM 3042 O O . PRO A 1 371 ? -54.668 22.166 4.982 1.00 67.88 371 PRO A O 1
ATOM 3045 N N . PRO A 1 372 ? -52.799 21.434 6.008 1.00 61.91 372 PRO A N 1
ATOM 3046 C CA . PRO A 1 372 ? -53.217 20.037 6.065 1.00 61.91 372 PRO A CA 1
ATOM 3047 C C . PRO A 1 372 ? -54.416 19.834 7.002 1.00 61.91 372 PRO A C 1
ATOM 3049 O O . PRO A 1 372 ? -54.490 20.408 8.090 1.00 61.91 372 PRO A O 1
ATOM 3052 N N . ALA A 1 373 ? -55.351 18.987 6.567 1.00 53.59 373 ALA A N 1
ATOM 3053 C CA . ALA A 1 373 ? -56.542 18.616 7.317 1.00 53.59 373 ALA A CA 1
ATOM 3054 C C . ALA A 1 373 ? -56.179 17.811 8.576 1.00 53.59 373 ALA A C 1
ATOM 3056 O O . ALA A 1 373 ? -55.603 16.727 8.507 1.00 53.59 373 ALA A O 1
ATOM 3057 N N . VAL A 1 374 ? -56.568 18.347 9.730 1.00 51.44 374 VAL A N 1
ATOM 3058 C CA . VAL A 1 374 ? -56.669 17.633 11.003 1.00 51.44 374 VAL A CA 1
ATOM 3059 C C . VAL A 1 374 ? -57.845 16.661 10.936 1.00 51.44 374 VAL A C 1
ATOM 3061 O O . VAL A 1 374 ? -58.989 17.088 10.797 1.00 51.44 374 VAL A O 1
ATOM 3064 N N . HIS A 1 375 ? -57.576 15.365 11.090 1.00 46.88 375 HIS A N 1
ATOM 3065 C CA . HIS A 1 375 ? -58.589 14.393 11.498 1.00 46.88 375 HIS A CA 1
ATOM 3066 C C . HIS A 1 375 ? -58.198 13.754 12.834 1.00 46.88 375 HIS A C 1
ATOM 3068 O O . HIS A 1 375 ? -57.009 13.555 13.093 1.00 46.88 375 HIS A O 1
ATOM 3074 N N . PRO A 1 376 ? -59.180 13.485 13.711 1.00 52.19 376 PRO A N 1
ATOM 3075 C CA . PRO A 1 376 ? -58.935 13.272 15.123 1.00 52.19 376 PRO A CA 1
ATOM 3076 C C . PRO A 1 376 ? -58.591 11.818 15.442 1.00 52.19 376 PRO A C 1
ATOM 3078 O O . PRO A 1 376 ? -59.112 10.871 14.854 1.00 52.19 376 PRO A O 1
ATOM 3081 N N . THR A 1 377 ? -57.760 11.688 16.469 1.00 41.69 377 THR A N 1
ATOM 3082 C CA . THR A 1 377 ? -57.641 10.543 17.373 1.00 41.69 377 THR A CA 1
ATOM 3083 C C . THR A 1 377 ? -58.965 9.814 17.601 1.00 41.69 377 THR A C 1
ATOM 3085 O O . THR A 1 377 ? -59.933 10.413 18.070 1.00 41.69 377 THR A O 1
ATOM 3088 N N . SER A 1 378 ? -58.968 8.497 17.397 1.00 42.72 378 SER A N 1
ATOM 3089 C CA . SER A 1 378 ? -59.881 7.603 18.106 1.00 42.72 378 SER A CA 1
ATOM 3090 C C . SER A 1 378 ? -59.107 6.413 18.662 1.00 42.72 378 SER A C 1
ATOM 3092 O O . SER A 1 378 ? -58.629 5.533 17.952 1.00 42.72 378 SER A O 1
ATOM 3094 N N . SER A 1 379 ? -58.957 6.445 19.981 1.00 41.44 379 SER A N 1
ATOM 3095 C CA . SER A 1 379 ? -58.690 5.292 20.821 1.00 41.44 379 SER A CA 1
ATOM 3096 C C . SER A 1 379 ? -59.849 4.306 20.703 1.00 41.44 379 SER A C 1
ATOM 3098 O O . SER A 1 379 ? -60.996 4.707 20.887 1.00 41.44 379 SER A O 1
ATOM 3100 N N . GLN A 1 380 ? -59.562 3.020 20.525 1.00 41.81 380 GLN A N 1
ATOM 3101 C CA . GLN A 1 380 ? -60.335 1.978 21.199 1.00 41.81 380 GLN A CA 1
ATOM 3102 C C . GLN A 1 380 ? -59.523 0.689 21.300 1.00 41.81 380 GLN A C 1
ATOM 3104 O O . GLN A 1 380 ? -59.306 -0.038 20.337 1.00 41.81 380 GLN A O 1
ATOM 3109 N N . ALA A 1 381 ? -59.071 0.444 22.526 1.00 40.69 381 ALA A N 1
ATOM 3110 C CA . ALA A 1 381 ? -58.742 -0.871 23.024 1.00 40.69 381 ALA A CA 1
ATOM 3111 C C . ALA A 1 381 ? -60.040 -1.672 23.213 1.00 40.69 381 ALA A C 1
ATOM 3113 O O . ALA A 1 381 ? -61.011 -1.148 23.761 1.00 40.69 381 ALA A O 1
ATOM 3114 N N . ALA A 1 382 ? -60.031 -2.945 22.826 1.00 42.59 382 ALA A N 1
ATOM 3115 C CA . ALA A 1 382 ? -60.943 -3.949 23.359 1.00 42.59 382 ALA A CA 1
ATOM 3116 C C . ALA A 1 382 ? -60.217 -5.310 23.440 1.00 42.59 382 ALA A C 1
ATOM 3118 O O . ALA A 1 382 ? -59.518 -5.672 22.492 1.00 42.59 382 ALA A O 1
ATOM 3119 N N . PRO A 1 383 ? -60.347 -6.048 24.559 1.00 51.44 383 PRO A N 1
ATOM 3120 C CA . PRO A 1 383 ? -59.648 -7.305 24.808 1.00 51.44 383 PRO A CA 1
ATOM 3121 C C . PRO A 1 383 ? -60.523 -8.512 24.445 1.00 51.44 383 PRO A C 1
ATOM 3123 O O . PRO A 1 383 ? -61.721 -8.494 24.715 1.00 51.44 383 PRO A O 1
ATOM 3126 N N . LEU A 1 384 ? -59.932 -9.598 23.938 1.00 42.06 384 LEU A N 1
ATOM 3127 C CA . LEU A 1 384 ? -60.565 -10.921 23.947 1.00 42.06 384 LEU A CA 1
ATOM 3128 C C . LEU A 1 384 ? -59.544 -12.027 24.260 1.00 42.06 384 LEU A C 1
ATOM 3130 O O . LEU A 1 384 ? -58.371 -11.957 23.913 1.00 42.06 384 LEU A O 1
ATOM 3134 N N . GLN A 1 385 ? -60.058 -12.988 25.016 1.00 47.53 385 GLN A N 1
ATOM 3135 C CA . GLN A 1 385 ? -59.438 -13.979 25.893 1.00 47.53 385 GLN A CA 1
ATOM 3136 C C . GLN A 1 385 ? -59.017 -15.290 25.166 1.00 47.53 385 GLN A C 1
ATOM 3138 O O . GLN A 1 385 ? -59.160 -15.373 23.948 1.00 47.53 385 GLN A O 1
ATOM 3143 N N . PRO A 1 386 ? -58.457 -16.300 25.876 1.00 52.56 386 PRO A N 1
ATOM 3144 C CA . PRO A 1 386 ? -57.531 -17.289 25.327 1.00 52.56 386 PRO A CA 1
ATOM 3145 C C . PRO A 1 386 ? -58.218 -18.552 24.795 1.00 52.56 386 PRO A C 1
ATOM 3147 O O . PRO A 1 386 ? -59.275 -18.950 25.284 1.00 52.56 386 PRO A O 1
ATOM 3150 N N . GLN A 1 387 ? -57.549 -19.250 23.873 1.00 46.41 387 GLN A N 1
ATOM 3151 C CA . GLN A 1 387 ? -57.904 -20.617 23.496 1.00 46.41 387 GLN A CA 1
ATOM 3152 C C . GLN A 1 387 ? -56.868 -21.620 24.017 1.00 46.41 387 GLN A C 1
ATOM 3154 O O . GLN A 1 387 ? -55.676 -21.531 23.732 1.00 46.41 387 GLN A O 1
ATOM 3159 N N . GLN A 1 388 ? -57.368 -22.562 24.815 1.00 48.25 388 GLN A N 1
ATOM 3160 C CA . GLN A 1 388 ? -56.689 -23.766 25.275 1.00 48.25 388 GLN A CA 1
ATOM 3161 C C . GLN A 1 388 ? -56.623 -24.837 24.171 1.00 48.25 388 GLN A C 1
ATOM 3163 O O . GLN A 1 388 ? -57.518 -24.926 23.335 1.00 48.25 388 GLN A O 1
ATOM 3168 N N . SER A 1 389 ? -55.624 -25.718 24.325 1.00 47.62 389 SER A N 1
ATOM 3169 C CA . SER A 1 389 ? -55.609 -27.160 24.006 1.00 47.62 389 SER A CA 1
ATOM 3170 C C . SER A 1 389 ? -55.716 -27.602 22.539 1.00 47.62 389 SER A C 1
ATOM 3172 O O . SER A 1 389 ? -56.749 -27.431 21.908 1.00 47.62 389 SER A O 1
ATOM 3174 N N . LEU A 1 390 ? -54.714 -28.329 22.031 1.00 50.75 390 LEU A N 1
ATOM 3175 C CA . LEU A 1 390 ? -54.610 -29.789 22.191 1.00 50.75 390 LEU A CA 1
ATOM 3176 C C . LEU A 1 390 ? -53.284 -30.309 21.593 1.00 50.75 390 LEU A C 1
ATOM 3178 O O . LEU A 1 390 ? -52.978 -30.077 20.428 1.00 50.75 390 LEU A O 1
ATOM 3182 N N . GLN A 1 391 ? -52.531 -31.022 22.429 1.00 49.59 391 GLN A N 1
ATOM 3183 C CA . GLN A 1 391 ? -51.566 -32.071 22.066 1.00 49.59 391 GLN A CA 1
ATOM 3184 C C . GLN A 1 391 ? -52.357 -33.349 21.690 1.00 49.59 391 GLN A C 1
ATOM 3186 O O . GLN A 1 391 ? -53.542 -33.421 22.042 1.00 49.59 391 GLN A O 1
ATOM 3191 N N . PRO A 1 392 ? -51.782 -34.348 20.994 1.00 67.69 392 PRO A N 1
ATOM 3192 C CA . PRO A 1 392 ? -50.561 -35.071 21.384 1.00 67.69 392 PRO A CA 1
ATOM 3193 C C . PRO A 1 392 ? -49.360 -34.882 20.456 1.00 67.69 392 PRO A C 1
ATOM 3195 O O . PRO A 1 392 ? -49.568 -34.675 19.241 1.00 67.69 392 PRO A O 1
#

Radius of gyration: 62.36 Å; chains: 1; bounding box: 148×78×202 Å

pLDDT: mean 75.22, std 24.91, range [29.67, 98.69]

Sequence (392 aa):
MMFSLARFCCLQHFFKLLQLHLETSFMLQARAEQEEEFISNTLFKKIQALQKEKETLAVNYEKEEEFLTNELSRKLMQLQHEKAELEQHLEQEQEFQVNKLMKKIRKLENDTISKQLTLEQLSREKIDLENTLEQEQEALVNRLWKRMDKLEAEKRILQEKLDQPVSAPPSPRDISMEIDSPENMMRHIRFLKSEVERLKKNLRTADLQHTEKRAQYIEEERHMREENIRLQRKLQREVERREALCRQLSESESSLEMDDERYFNEMSAQGLRPRTVSSPIPYSPSPSSSRPISPGLSYASHTVGFTPPTTLTRAGMSYYNTPGLHVHVGASHSIARPSPRRSNSPDKFKRPTPPPSPNTQPGVHPPPPPPPAVHPTSSQAAPLQPQQSLQP

Secondary structure (DSSP, 8-state):
-HHHHHHHHHHHHHHHHHHHHHHHHHHHHHHHHHHHHHHHHHHHHHHHHHHHHHHHHHHHHHHHHHHHHHHHHHHHHHHHHHHHHHHHHHHHHHHHHHHHHHHHHHHHHHHHHHHHHHHHHHHHHHHHHHHHHHHHHHHHHHHHHHHHHHHHHHHHHHHHHHSS----PPPP---------HHHHHHHHHHHHHHHHHHHHHHHHHHHHHHHHHHHHHHHHHHHHHHHHHHHHHHHHHHHHHHHHHHHHHHHHHHHHHHHHHHHHHHHHTT--------PPPPPP--------------------------------------------------PPPPP---------PPPPPPPPS------PPPPPPPPPP------------------

Foldseek 3Di:
DVVVVVVVVVVVVVVVVVVVVVVVVVVVVVVVVVVVVVVVVVVVVVVVVVVVVVVVVVVVVVVVVVVVVVVVVVVVVVVVVVVVVVVVVVVVVVVVVVVVVVVVVVVVVVVVVVVVVVVVVVVVVVVVVVVVVVVVVVVVVVVVVVVVVVVVVVVVVVVVVVPPDDDDDDDDDDPPPPPPDPVVVVVVVVVVVVVVVVVVVVVVVVVVVVVVVVVVVVVVVVVVVVVVVVVVVVVVVVVVVVVVVVVVVVVVVVVVVVVVVVVVVVCVVVVVDPPPDPDDDDDDDDDDDDDDDDDDDDDDDDDDDDDDDDDDDDDDDDDDDDDDDDDDDDDDDDDDDDDDDDDDDDDDDDDDDDDDDDDDDDDDDDDDDDDDDDDDDDDDDDDDDDDDDDDD

Organism: Sinocyclocheilus grahami (NCBI:txid75366)

InterPro domains:
  IPR019152 Protein of unknown function DUF2046 [PF09755] (24-264)
  IPR019152 Protein of unknown function DUF2046 [PTHR15276] (26-356)